Protein AF-0000000074533812 (afdb_homodimer)

Nearest PDB structures (foldseek):
  4mnd-assembly1_A-2  TM=5.755E-01  e=1.390E-02  Archaeoglobus fulgidus
  4q7c-assembly1_B  TM=4.899E-01  e=1.995E-01  Archaeoglobus fulgidus DSM 4304
  4q7c-assembly1_A  TM=4.808E-01  e=4.299E-01  Archaeoglobus fulgidus DSM 4304
  4mnd-assembly1_A-2  TM=5.755E-01  e=1.777E-02  Archaeoglobus fulgidus
  4q7c-assembly1_B  TM=4.898E-01  e=3.265E-01  Archaeoglobus fulgidus DSM 4304

pLDDT: mean 91.14, std 8.93, range [32.72, 97.69]

Sequence (442 aa):
MAATKVTPRNPEAYKIYFYIPNLIGYLRVFLSLLSFFIYESYPGTVIVIYTTSFVLDGLDGIAARHYNQCSRFGAVLDMVTDRFSTAALVTILSNFYPNYTPYFVLLNILDFVSHWFRMYVSLVIGTASHKDVDWDRSYLLALYYTNKTFMAILCVGNELFYVFLYAIHFYQLSQLWLIIALALLVPTWAGKQLMNFIQMYCSANELVEFEYEKDSHHKKNMAATKVTPRNPEAYKIYFYIPNLIGYLRVFLSLLSFFIYESYPGTVIVIYTTSFVLDGLDGIAARHYNQCSRFGAVLDMVTDRFSTAALVTILSNFYPNYTPYFVLLNILDFVSHWFRMYVSLVIGTASHKDVDWDRSYLLALYYTNKTFMAILCVGNELFYVFLYAIHFYQLSQLWLIIALALLVPTWAGKQLMNFIQMYCSANELVEFEYEKDSHHKKN

Structure (mmCIF, N/CA/C/O backbone):
data_AF-0000000074533812-model_v1
#
loop_
_entity.id
_entity.type
_entity.pdbx_description
1 polymer 'CDP-diacylglycerol--inositol 3-phosphatidyltransferase'
#
loop_
_atom_site.group_PDB
_atom_site.id
_atom_site.type_symbol
_atom_site.label_atom_id
_atom_site.label_alt_id
_atom_site.label_comp_id
_atom_site.label_asym_id
_atom_site.label_entity_id
_atom_site.label_seq_id
_atom_site.pdbx_PDB_ins_code
_atom_site.Cartn_x
_atom_site.Cartn_y
_atom_site.Cartn_z
_atom_site.occupancy
_atom_site.B_iso_or_equiv
_atom_site.auth_seq_id
_atom_site.auth_comp_id
_atom_site.auth_asym_id
_atom_site.auth_atom_id
_atom_site.pdbx_PDB_model_num
ATOM 1 N N . MET A 1 1 ? 17.531 18.375 19.375 1 32.72 1 MET A N 1
ATOM 2 C CA . MET A 1 1 ? 16.688 17.188 19.438 1 32.72 1 MET A CA 1
ATOM 3 C C . MET A 1 1 ? 15.211 17.562 19.5 1 32.72 1 MET A C 1
ATOM 5 O O . MET A 1 1 ? 14.758 18.156 20.469 1 32.72 1 MET A O 1
ATOM 9 N N . ALA A 1 2 ? 14.648 17.844 18.406 1 42.28 2 ALA A N 1
ATOM 10 C CA . ALA A 1 2 ? 13.305 18.422 18.469 1 42.28 2 ALA A CA 1
ATOM 11 C C . ALA A 1 2 ? 12.383 17.531 19.312 1 42.28 2 ALA A C 1
ATOM 13 O O . ALA A 1 2 ? 12.523 16.312 19.312 1 42.28 2 ALA A O 1
ATOM 14 N N . ALA A 1 3 ? 11.75 18 20.25 1 46.12 3 ALA A N 1
ATOM 15 C CA . ALA A 1 3 ? 10.883 17.391 21.266 1 46.12 3 ALA A CA 1
ATOM 16 C C . ALA A 1 3 ? 9.797 16.531 20.609 1 46.12 3 ALA A C 1
ATOM 18 O O . ALA A 1 3 ? 9.094 17 19.703 1 46.12 3 ALA A O 1
ATOM 19 N N . THR A 1 4 ? 10 15.141 20.641 1 56.94 4 THR A N 1
ATOM 20 C CA . THR A 1 4 ? 8.938 14.234 20.203 1 56.94 4 THR A CA 1
ATOM 21 C C . THR A 1 4 ? 7.59 14.68 20.766 1 56.94 4 THR A C 1
ATOM 23 O O . THR A 1 4 ? 7.445 14.875 21.969 1 56.94 4 THR A O 1
ATOM 26 N N . LYS A 1 5 ? 6.738 15.367 19.969 1 65.06 5 LYS A N 1
ATOM 27 C CA . LYS A 1 5 ? 5.406 15.766 20.406 1 65.06 5 LYS A CA 1
ATOM 28 C C . LYS A 1 5 ? 4.66 14.594 21.031 1 65.06 5 LYS A C 1
ATOM 30 O O . LYS A 1 5 ? 4.539 13.531 20.422 1 65.06 5 LYS A O 1
ATOM 35 N N . VAL A 1 6 ? 4.602 14.562 22.391 1 68.06 6 VAL A N 1
ATOM 36 C CA . VAL A 1 6 ? 3.928 13.5 23.125 1 68.06 6 VAL A CA 1
ATOM 37 C C . VAL A 1 6 ? 2.422 13.758 23.141 1 68.06 6 VAL A C 1
ATOM 39 O O . VAL A 1 6 ? 1.974 14.844 23.5 1 68.06 6 VAL A O 1
ATOM 42 N N . THR A 1 7 ? 1.649 12.805 22.531 1 72.31 7 THR A N 1
ATOM 43 C CA . THR A 1 7 ? 0.194 12.883 22.594 1 72.31 7 THR A CA 1
ATOM 44 C C . THR A 1 7 ? -0.323 12.344 23.922 1 72.31 7 THR A C 1
ATOM 46 O O . THR A 1 7 ? 0.001 11.219 24.312 1 72.31 7 THR A O 1
ATOM 49 N N . PRO A 1 8 ? -1.037 13.109 24.672 1 76.88 8 PRO A N 1
ATOM 50 C CA . PRO A 1 8 ? -1.587 12.617 25.938 1 76.88 8 PRO A CA 1
ATOM 51 C C . PRO A 1 8 ? -2.422 11.344 25.766 1 76.88 8 PRO A C 1
ATOM 53 O O . PRO A 1 8 ? -3.123 11.203 24.766 1 76.88 8 PRO A O 1
ATOM 56 N N . ARG A 1 9 ? -2.271 10.438 26.703 1 84.06 9 ARG A N 1
ATOM 57 C CA . ARG A 1 9 ? -3.053 9.203 26.688 1 84.06 9 ARG A CA 1
ATOM 58 C C . ARG A 1 9 ? -4.375 9.383 27.438 1 84.06 9 ARG A C 1
ATOM 60 O O . ARG A 1 9 ? -4.387 9.703 28.625 1 84.06 9 ARG A O 1
ATOM 67 N N . ASN A 1 10 ? -5.5 9.359 26.703 1 84.75 10 ASN A N 1
ATOM 68 C CA . ASN A 1 10 ? -6.852 9.453 27.25 1 84.75 10 ASN A CA 1
ATOM 69 C C . ASN A 1 10 ? -7.691 8.234 26.875 1 84.75 10 ASN A C 1
ATOM 71 O O . ASN A 1 10 ? -8.07 8.062 25.719 1 84.75 10 ASN A O 1
ATOM 75 N N . PRO A 1 11 ? -7.961 7.43 27.828 1 87.56 11 PRO A N 1
ATOM 76 C CA . PRO A 1 11 ? -8.703 6.195 27.547 1 87.56 11 PRO A CA 1
ATOM 77 C C . PRO A 1 11 ? -10.047 6.457 26.891 1 87.56 11 PRO A C 1
ATOM 79 O O . PRO A 1 11 ? -10.602 5.566 26.234 1 87.56 11 PRO A O 1
ATOM 82 N N . GLU A 1 12 ? -10.594 7.609 27 1 90.38 12 GLU A N 1
ATOM 83 C CA . GLU A 1 12 ? -11.867 7.934 26.359 1 90.38 12 GLU A CA 1
ATOM 84 C C . GLU A 1 12 ? -11.727 7.977 24.844 1 90.38 12 GLU A C 1
ATOM 86 O O . GLU A 1 12 ? -12.711 7.863 24.125 1 90.38 12 GLU A O 1
ATOM 91 N N . ALA A 1 13 ? -10.531 8.18 24.453 1 92.56 13 ALA A N 1
ATOM 92 C CA . ALA A 1 13 ? -10.258 8.266 23.016 1 92.56 13 ALA A CA 1
ATOM 93 C C . ALA A 1 13 ? -10.594 6.945 22.312 1 92.56 13 ALA A C 1
ATOM 95 O O . ALA A 1 13 ? -10.922 6.934 21.125 1 92.56 13 ALA A O 1
ATOM 96 N N . TYR A 1 14 ? -10.578 5.848 23.078 1 93.88 14 TYR A N 1
ATOM 97 C CA . TYR A 1 14 ? -10.703 4.523 22.469 1 93.88 14 TYR A CA 1
ATOM 98 C C . TYR A 1 14 ? -12.148 4.23 22.109 1 93.88 14 TYR A C 1
ATOM 100 O O . TYR A 1 14 ? -12.43 3.25 21.406 1 93.88 14 TYR A O 1
ATOM 108 N N . LYS A 1 15 ? -13.062 5.098 22.469 1 93.75 15 LYS A N 1
ATOM 109 C CA . LYS A 1 15 ? -14.445 4.961 22.031 1 93.75 15 LYS A CA 1
ATOM 110 C C . LYS A 1 15 ? -14.547 5.09 20.516 1 93.75 15 LYS A C 1
ATOM 112 O O . LYS A 1 15 ? -15.492 4.582 19.906 1 93.75 15 LYS A O 1
ATOM 117 N N . ILE A 1 16 ? -13.602 5.719 19.938 1 94.81 16 ILE A N 1
ATOM 118 C CA . ILE A 1 16 ? -13.57 5.934 18.5 1 94.81 16 ILE A CA 1
ATOM 119 C C . ILE A 1 16 ? -13.508 4.586 17.781 1 94.81 16 ILE A C 1
ATOM 121 O O . ILE A 1 16 ? -14.078 4.426 16.703 1 94.81 16 ILE A O 1
ATOM 125 N N . TYR A 1 17 ? -12.844 3.596 18.422 1 95.75 17 TYR A N 1
ATOM 126 C CA . TYR A 1 17 ? -12.742 2.266 17.828 1 95.75 17 TYR A CA 1
ATOM 127 C C . TYR A 1 17 ? -14.117 1.632 17.656 1 95.75 17 TYR A C 1
ATOM 129 O O . TYR A 1 17 ? -14.305 0.742 16.828 1 95.75 17 TYR A O 1
ATOM 137 N N . PHE A 1 18 ? -15.039 2.205 18.391 1 95.5 18 PHE A N 1
ATOM 138 C CA . PHE A 1 18 ? -16.344 1.551 18.422 1 95.5 18 PHE A CA 1
ATOM 139 C C . PHE A 1 18 ? -17.391 2.402 17.719 1 95.5 18 PHE A C 1
ATOM 141 O O . PHE A 1 18 ? -18.594 2.162 17.859 1 95.5 18 PHE A O 1
ATOM 148 N N . TYR A 1 19 ? -16.953 3.398 17 1 95.12 19 TYR A N 1
ATOM 149 C CA . TYR A 1 19 ? -17.875 4.148 16.141 1 95.12 19 TYR A CA 1
ATOM 150 C C . TYR A 1 19 ? -18.531 3.238 15.117 1 95.12 19 TYR A C 1
ATOM 152 O O . TYR A 1 19 ? -17.906 2.283 14.641 1 95.12 19 TYR A O 1
ATOM 160 N N . ILE A 1 20 ? -19.688 3.521 14.758 1 95 20 ILE A N 1
ATOM 161 C CA . ILE A 1 20 ? -20.5 2.695 13.867 1 95 20 ILE A CA 1
ATOM 162 C C . ILE A 1 20 ? -19.766 2.514 12.539 1 95 20 ILE A C 1
ATOM 164 O O . ILE A 1 20 ? -19.625 1.389 12.055 1 95 20 ILE A O 1
ATOM 168 N N . PRO A 1 21 ? -19.297 3.572 11.891 1 95.19 21 PRO A N 1
ATOM 169 C CA . PRO A 1 21 ? -18.562 3.383 10.633 1 95.19 21 PRO A CA 1
ATOM 170 C C . PRO A 1 21 ? -17.359 2.471 10.789 1 95.19 21 PRO A C 1
ATOM 172 O O . PRO A 1 21 ? -17.031 1.714 9.867 1 95.19 21 PRO A O 1
ATOM 175 N N . ASN A 1 22 ? -16.672 2.504 11.938 1 96.88 22 ASN A N 1
ATOM 176 C CA . ASN A 1 22 ? -15.508 1.649 12.164 1 96.88 22 ASN A CA 1
ATOM 177 C C . ASN A 1 22 ? -15.906 0.185 12.32 1 96.88 22 ASN A C 1
ATOM 179 O O . ASN A 1 22 ? -15.188 -0.709 11.867 1 96.88 22 ASN A O 1
ATOM 183 N N . LEU A 1 23 ? -17.031 -0.03 12.93 1 96.94 23 LEU A N 1
ATOM 184 C CA . LEU A 1 23 ? -17.547 -1.393 13.039 1 96.94 23 LEU A CA 1
ATOM 185 C C . LEU A 1 23 ? -17.859 -1.969 11.664 1 96.94 23 LEU A C 1
ATOM 187 O O . LEU A 1 23 ? -17.594 -3.145 11.406 1 96.94 23 LEU A O 1
ATOM 191 N N . ILE A 1 24 ? -18.406 -1.147 10.828 1 96.62 24 ILE A N 1
ATOM 192 C CA . ILE A 1 24 ? -18.656 -1.567 9.453 1 96.62 24 ILE A CA 1
ATOM 193 C C . ILE A 1 24 ? -17.328 -1.871 8.758 1 96.62 24 ILE A C 1
ATOM 195 O O . ILE A 1 24 ? -17.219 -2.855 8.031 1 96.62 24 ILE A O 1
ATOM 199 N N . GLY A 1 25 ? -16.328 -1.058 9.039 1 96.5 25 GLY A N 1
ATOM 200 C CA . GLY A 1 25 ? -15 -1.298 8.5 1 96.5 25 GLY A CA 1
ATOM 201 C C . GLY A 1 25 ? -14.406 -2.621 8.945 1 96.5 25 GLY A C 1
ATOM 202 O O . GLY A 1 25 ? -13.82 -3.346 8.141 1 96.5 25 GLY A O 1
ATOM 203 N N . TYR A 1 26 ? -14.625 -2.918 10.258 1 97.5 26 TYR A N 1
ATOM 204 C CA . TYR A 1 26 ? -14.133 -4.191 10.773 1 97.5 26 TYR A CA 1
ATOM 205 C C . TYR A 1 26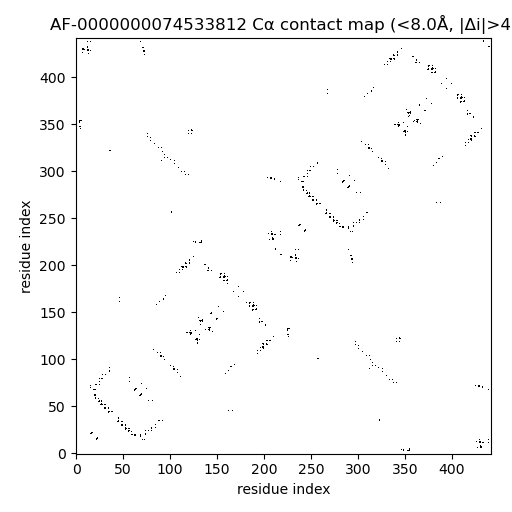 ? -14.828 -5.363 10.094 1 97.5 26 TYR A C 1
ATOM 207 O O . TYR A 1 26 ? -14.203 -6.383 9.797 1 97.5 26 TYR A O 1
ATOM 215 N N . LEU A 1 27 ? -16.016 -5.211 9.883 1 97.25 27 LEU A N 1
ATOM 216 C CA . LEU A 1 27 ? -16.766 -6.254 9.195 1 97.25 27 LEU A CA 1
ATOM 217 C C . LEU A 1 27 ? -16.25 -6.449 7.773 1 97.25 27 LEU A C 1
ATOM 219 O O . LEU A 1 27 ? -16.094 -7.582 7.309 1 97.25 27 LEU A O 1
ATOM 223 N N . ARG A 1 28 ? -15.977 -5.336 7.102 1 97.19 28 ARG A N 1
ATOM 224 C CA . ARG A 1 28 ? -15.414 -5.402 5.754 1 97.19 28 ARG A CA 1
ATOM 225 C C . ARG A 1 28 ? -14.086 -6.16 5.75 1 97.19 28 ARG A C 1
ATOM 227 O O . ARG A 1 28 ? -13.859 -7.012 4.891 1 97.19 28 ARG A O 1
ATOM 234 N N . VAL A 1 29 ? -13.273 -5.848 6.703 1 96.56 29 VAL A N 1
ATOM 235 C CA . VAL A 1 29 ? -11.977 -6.508 6.82 1 96.56 29 VAL A CA 1
ATOM 236 C C . VAL A 1 29 ? -12.18 -8.008 7.055 1 96.56 29 VAL A C 1
ATOM 238 O O . VAL A 1 29 ? -11.531 -8.836 6.41 1 96.56 29 VAL A O 1
ATOM 241 N N . PHE A 1 30 ? -13.117 -8.336 7.895 1 97.25 30 PHE A N 1
ATOM 242 C CA . PHE A 1 30 ? -13.406 -9.727 8.219 1 97.25 30 PHE A CA 1
ATOM 243 C C . PHE A 1 30 ? -13.891 -10.477 6.98 1 97.25 30 PHE A C 1
ATOM 245 O O . PHE A 1 30 ? -13.406 -11.578 6.684 1 97.25 30 PHE A O 1
ATOM 252 N N . LEU A 1 31 ? -14.797 -9.922 6.293 1 96.62 31 LEU A N 1
ATOM 253 C CA . LEU A 1 31 ? -15.344 -10.562 5.102 1 96.62 31 LEU A CA 1
ATOM 254 C C . LEU A 1 31 ? -14.273 -10.742 4.035 1 96.62 31 LEU A C 1
ATOM 256 O O . LEU A 1 31 ? -14.188 -11.797 3.4 1 96.62 31 LEU A O 1
ATOM 260 N N . SER A 1 32 ? -13.477 -9.742 3.854 1 95.12 32 SER A N 1
ATOM 261 C CA . SER A 1 32 ? -12.398 -9.82 2.869 1 95.12 32 SER A CA 1
ATOM 262 C C . SER A 1 32 ? -11.406 -10.922 3.229 1 95.12 32 SER A C 1
ATOM 264 O O . SER A 1 32 ? -11.047 -11.742 2.377 1 95.12 32 SER A O 1
ATOM 266 N N . LEU A 1 33 ? -11 -11.008 4.48 1 95.31 33 LEU A N 1
ATOM 267 C CA . LEU A 1 33 ? -10.055 -12.031 4.918 1 95.31 33 LEU A CA 1
ATOM 268 C C . LEU A 1 33 ? -10.641 -13.422 4.738 1 95.31 33 LEU A C 1
ATOM 270 O O . LEU A 1 33 ? -9.953 -14.336 4.273 1 95.31 33 LEU A O 1
ATOM 274 N N . LEU A 1 34 ? -11.859 -13.531 5.113 1 95.81 34 LEU A N 1
ATOM 275 C CA . LEU A 1 34 ? -12.539 -14.812 4.941 1 95.81 34 LEU A CA 1
ATOM 276 C C . LEU A 1 34 ? -12.531 -15.242 3.48 1 95.81 34 LEU A C 1
ATOM 278 O O . LEU A 1 34 ? -12.258 -16.406 3.172 1 95.81 34 LEU A O 1
ATOM 282 N N . SER A 1 35 ? -12.836 -14.336 2.645 1 95.19 35 SER A N 1
ATOM 283 C CA . SER A 1 35 ? -12.875 -14.648 1.219 1 95.19 35 SER A CA 1
ATOM 284 C C . SER A 1 35 ? -11.523 -15.156 0.727 1 95.19 35 SER A C 1
ATOM 286 O O . SER A 1 35 ? -11.461 -16.062 -0.115 1 95.19 35 SER A O 1
ATOM 288 N N . PHE A 1 36 ? -10.461 -14.695 1.247 1 93.12 36 PHE A N 1
ATOM 289 C CA . PHE A 1 36 ? -9.125 -15.055 0.783 1 93.12 36 PHE A CA 1
ATOM 290 C C . PHE A 1 36 ? -8.758 -16.469 1.245 1 93.12 36 PHE A C 1
ATOM 292 O O . PHE A 1 36 ? -7.926 -17.125 0.627 1 93.12 36 PHE A O 1
ATOM 299 N N . PHE A 1 37 ? -9.352 -16.922 2.332 1 94.94 37 PHE A N 1
ATOM 300 C CA . PHE A 1 37 ? -9 -18.234 2.859 1 94.94 37 PHE A CA 1
ATOM 301 C C . PHE A 1 37 ? -9.859 -19.328 2.223 1 94.94 37 PHE A C 1
ATOM 303 O O . PHE A 1 37 ? -9.492 -20.5 2.248 1 94.94 37 PHE A O 1
ATOM 310 N N . ILE A 1 38 ? -10.961 -18.953 1.592 1 95.62 38 ILE A N 1
ATOM 311 C CA . ILE A 1 38 ? -11.828 -19.969 1.017 1 95.62 38 ILE A CA 1
ATOM 312 C C . ILE A 1 38 ? -11.938 -19.766 -0.493 1 95.62 38 ILE A C 1
ATOM 314 O O . ILE A 1 38 ? -12.859 -20.281 -1.133 1 95.62 38 ILE A O 1
ATOM 318 N N . TYR A 1 39 ? -11.078 -18.984 -1.067 1 94.62 39 TYR A N 1
ATOM 319 C CA . TYR A 1 39 ? -11.195 -18.5 -2.439 1 94.62 39 TYR A CA 1
ATOM 320 C C . TYR A 1 39 ? -11.234 -19.672 -3.424 1 94.62 39 TYR A C 1
ATOM 322 O O . TYR A 1 39 ? -11.859 -19.578 -4.484 1 94.62 39 TYR A O 1
ATOM 330 N N . GLU A 1 40 ? -10.602 -20.797 -3.117 1 94.06 40 GLU A N 1
ATOM 331 C CA . GLU A 1 40 ? -10.539 -21.922 -4.055 1 94.06 40 GLU A CA 1
ATOM 332 C C . GLU A 1 40 ? -11.703 -22.875 -3.842 1 94.06 40 GLU A C 1
ATOM 334 O O . GLU A 1 40 ? -12.266 -23.406 -4.809 1 94.06 40 GLU A O 1
ATOM 339 N N . SER A 1 41 ? -12.172 -23.062 -2.643 1 95.06 41 SER A N 1
ATOM 340 C CA . SER A 1 41 ? -13.133 -24.109 -2.275 1 95.06 41 SER A CA 1
ATOM 341 C C . SER A 1 41 ? -14.562 -23.656 -2.551 1 95.06 41 SER A C 1
ATOM 343 O O . SER A 1 41 ? -15.406 -24.469 -2.947 1 95.06 41 SER A O 1
ATOM 345 N N . TYR A 1 42 ? -14.852 -22.406 -2.361 1 96.81 42 TYR A N 1
ATOM 346 C CA . TYR A 1 42 ? -16.219 -21.922 -2.467 1 96.81 42 TYR A CA 1
ATOM 347 C C . TYR A 1 42 ? -16.297 -20.656 -3.312 1 96.81 42 TYR A C 1
ATOM 349 O O . TYR A 1 42 ? -16.625 -19.578 -2.807 1 96.81 42 TYR A O 1
ATOM 357 N N . PRO A 1 43 ? -16.094 -20.828 -4.613 1 96.44 43 PRO A N 1
ATOM 358 C CA . PRO A 1 43 ? -16.016 -19.641 -5.477 1 96.44 43 PRO A CA 1
ATOM 359 C C . PRO A 1 43 ? -17.297 -18.797 -5.434 1 96.44 43 PRO A C 1
ATOM 361 O O . PRO A 1 43 ? -17.219 -17.562 -5.438 1 96.44 43 PRO A O 1
ATOM 364 N N . GLY A 1 44 ? -18.469 -19.406 -5.457 1 96.69 44 GLY A N 1
ATOM 365 C CA . GLY A 1 44 ? -19.719 -18.656 -5.375 1 96.69 44 GLY A CA 1
ATOM 366 C C . GLY A 1 44 ? -19.844 -17.828 -4.105 1 96.69 44 GLY A C 1
ATOM 367 O O . GLY A 1 44 ? -20.25 -16.672 -4.148 1 96.69 44 GLY A O 1
ATOM 368 N N . THR A 1 45 ? -19.531 -18.438 -3.035 1 97.25 45 THR A N 1
ATOM 369 C CA . THR A 1 45 ? -19.578 -17.766 -1.743 1 97.25 45 THR A CA 1
ATOM 370 C C . THR A 1 45 ? -18.594 -16.594 -1.712 1 97.25 45 THR A C 1
ATOM 372 O O . THR A 1 45 ? -18.906 -15.531 -1.172 1 97.25 45 THR A O 1
ATOM 375 N N . VAL A 1 46 ? -17.422 -16.797 -2.283 1 97.12 46 VAL A N 1
ATOM 376 C CA . VAL A 1 46 ? -16.391 -15.758 -2.314 1 97.12 46 VAL A CA 1
ATOM 377 C C . VAL A 1 46 ? -16.906 -14.539 -3.08 1 97.12 46 VAL A C 1
ATOM 379 O O . VAL A 1 46 ? -16.719 -13.406 -2.637 1 97.12 46 VAL A O 1
ATOM 382 N N . ILE A 1 47 ? -17.547 -14.766 -4.172 1 97.12 47 ILE A N 1
ATOM 383 C CA . ILE A 1 47 ? -18.078 -13.672 -4.984 1 97.12 47 ILE A CA 1
ATOM 384 C C . ILE A 1 47 ? -19.094 -12.875 -4.172 1 97.12 47 ILE A C 1
ATOM 386 O O . ILE A 1 47 ? -19.062 -11.648 -4.16 1 97.12 47 ILE A O 1
ATOM 390 N N . VAL A 1 48 ? -19.906 -13.516 -3.445 1 97.06 48 VAL A N 1
ATOM 391 C CA . VAL A 1 48 ? -20.953 -12.875 -2.66 1 97.06 48 VAL A CA 1
ATOM 392 C C . VAL A 1 48 ? -20.328 -12.094 -1.507 1 97.06 48 VAL A C 1
ATOM 394 O O . VAL A 1 48 ? -20.656 -10.922 -1.293 1 97.06 48 VAL A O 1
ATOM 397 N N . ILE A 1 49 ? -19.469 -12.734 -0.833 1 96.75 49 ILE A N 1
ATOM 398 C CA . ILE A 1 49 ? -18.859 -12.125 0.346 1 96.75 49 ILE A CA 1
ATOM 399 C C . ILE A 1 49 ? -18.016 -10.922 -0.071 1 96.75 49 ILE A C 1
ATOM 401 O O . ILE A 1 49 ? -18.062 -9.875 0.574 1 96.75 49 ILE A O 1
ATOM 405 N N . TYR A 1 50 ? -17.281 -11.109 -1.091 1 95.94 50 TYR A N 1
ATOM 406 C CA . TYR A 1 50 ? -16.438 -10.023 -1.568 1 95.94 50 TYR A CA 1
ATOM 407 C C . TYR A 1 50 ? -17.266 -8.844 -2.033 1 95.94 50 TYR A C 1
ATOM 409 O O . TYR A 1 50 ? -16.969 -7.688 -1.718 1 95.94 50 TYR A O 1
ATOM 417 N N . THR A 1 51 ? -18.312 -9.102 -2.758 1 93.81 51 THR A N 1
ATOM 418 C CA . THR A 1 51 ? -19.188 -8.039 -3.248 1 93.81 51 THR A CA 1
ATOM 419 C C . THR A 1 51 ? -19.906 -7.344 -2.09 1 93.81 51 THR A C 1
ATOM 421 O O . THR A 1 51 ? -20.078 -6.125 -2.105 1 93.81 51 THR A O 1
ATOM 424 N N . THR A 1 52 ? -20.281 -8.109 -1.156 1 95.56 52 THR A N 1
ATOM 425 C CA . THR A 1 52 ? -20.906 -7.531 0.033 1 95.56 52 THR A CA 1
ATOM 426 C C . THR A 1 52 ? -19.938 -6.598 0.748 1 95.56 52 THR A C 1
ATOM 428 O O . THR A 1 52 ? -20.312 -5.504 1.169 1 95.56 52 THR A O 1
ATOM 431 N N . SER A 1 53 ? -18.703 -7.031 0.886 1 94.81 53 SER A N 1
ATOM 432 C CA . SER A 1 53 ? -17.688 -6.188 1.501 1 94.81 53 SER A CA 1
ATOM 433 C C . SER A 1 53 ? -17.531 -4.867 0.751 1 94.81 53 SER A C 1
ATOM 435 O O . SER A 1 53 ? -17.328 -3.818 1.365 1 94.81 53 SER A O 1
ATOM 437 N N . PHE A 1 54 ? -17.641 -4.941 -0.496 1 90.12 54 PHE A N 1
ATOM 438 C CA . PHE A 1 54 ? -17.484 -3.76 -1.334 1 90.12 54 PHE A CA 1
ATOM 439 C C . PHE A 1 54 ? -18.656 -2.807 -1.145 1 90.12 54 PHE A C 1
ATOM 441 O O . PHE A 1 54 ? -18.484 -1.588 -1.115 1 90.12 54 PHE A O 1
ATOM 448 N N . VAL A 1 55 ? -19.844 -3.312 -1.055 1 89.81 55 VAL A N 1
ATOM 449 C CA . VAL A 1 55 ? -21.047 -2.508 -0.863 1 89.81 55 VAL A CA 1
ATOM 450 C C . VAL A 1 55 ? -21.016 -1.836 0.508 1 89.81 55 VAL A C 1
ATOM 452 O O . VAL A 1 55 ? -21.422 -0.68 0.652 1 89.81 55 VAL A O 1
ATOM 455 N N . LEU A 1 56 ? -20.484 -2.521 1.439 1 93.25 56 LEU A N 1
ATOM 456 C CA . LEU A 1 56 ? -20.375 -1.986 2.791 1 93.25 56 LEU A CA 1
ATOM 457 C C . LEU A 1 56 ? -19.469 -0.767 2.82 1 93.25 56 LEU A C 1
ATOM 459 O O . LEU A 1 56 ? -19.516 0.034 3.758 1 93.25 56 LEU A O 1
ATOM 463 N N . ASP A 1 57 ? -18.578 -0.646 1.868 1 91.56 57 ASP A N 1
ATOM 464 C CA . ASP A 1 57 ? -17.688 0.511 1.752 1 91.56 57 ASP A CA 1
ATOM 465 C C . ASP A 1 57 ? -18.484 1.806 1.638 1 91.56 57 ASP A C 1
ATOM 467 O O . ASP A 1 57 ? -18.172 2.803 2.285 1 91.56 57 ASP A O 1
ATOM 471 N N . GLY A 1 58 ? -19.547 1.809 0.806 1 87.75 58 GLY A N 1
ATOM 472 C CA . GLY A 1 58 ? -20.422 2.965 0.673 1 87.75 58 GLY A CA 1
ATOM 473 C C . GLY A 1 58 ? -21.234 3.246 1.923 1 87.75 58 GLY A C 1
ATOM 474 O O . GLY A 1 58 ? -21.438 4.406 2.285 1 87.75 58 GLY A O 1
ATOM 475 N N . LEU A 1 59 ? -21.484 2.252 2.666 1 90.88 59 LEU A N 1
ATOM 476 C CA . LEU A 1 59 ? -22.328 2.379 3.848 1 90.88 59 LEU A CA 1
ATOM 477 C C . LEU A 1 59 ? -21.547 2.99 5.012 1 90.88 59 LEU A C 1
ATOM 479 O O . LEU A 1 59 ? -22.109 3.727 5.82 1 90.88 59 LEU A O 1
ATOM 483 N N . ASP A 1 60 ? -20.312 2.664 5.109 1 91.81 60 ASP A N 1
ATOM 484 C CA . ASP A 1 60 ? -19.547 3.223 6.215 1 91.81 60 ASP A CA 1
ATOM 485 C C . ASP A 1 60 ? -19.359 4.73 6.059 1 91.81 60 ASP A C 1
ATOM 487 O O . ASP A 1 60 ? -19.359 5.469 7.043 1 91.81 60 ASP A O 1
ATOM 491 N N . GLY A 1 61 ? -19.234 5.199 4.82 1 88 61 GLY A N 1
ATOM 492 C CA . GLY A 1 61 ? -19.188 6.637 4.586 1 88 61 GLY A CA 1
ATOM 493 C C . GLY A 1 61 ? -20.5 7.336 4.926 1 88 61 GLY A C 1
ATOM 494 O O . GLY A 1 61 ? -20.484 8.398 5.551 1 88 61 GLY A O 1
ATOM 495 N N . ILE A 1 62 ? -21.578 6.703 4.504 1 90.56 62 ILE A N 1
ATOM 496 C CA . ILE A 1 62 ? -22.906 7.254 4.793 1 90.56 62 ILE A CA 1
ATOM 497 C C . ILE A 1 62 ? -23.125 7.281 6.305 1 90.56 62 ILE A C 1
ATOM 499 O O . ILE A 1 62 ? -23.609 8.273 6.848 1 90.56 62 ILE A O 1
ATOM 503 N N . ALA A 1 63 ? -22.719 6.281 6.961 1 91.62 63 ALA A N 1
ATOM 504 C CA . ALA A 1 63 ? -22.875 6.184 8.406 1 91.62 63 ALA A CA 1
ATOM 505 C C . ALA A 1 63 ? -22.016 7.23 9.125 1 91.62 63 ALA A C 1
ATOM 507 O O . ALA A 1 63 ? -22.469 7.84 10.102 1 91.62 63 ALA A O 1
ATOM 508 N N . ALA A 1 64 ? -20.828 7.449 8.664 1 90.5 64 ALA A N 1
ATOM 509 C CA . ALA A 1 64 ? -19.938 8.438 9.281 1 90.5 64 ALA A CA 1
ATOM 510 C C . ALA A 1 64 ? -20.562 9.828 9.242 1 90.5 64 ALA A C 1
ATOM 512 O O . ALA A 1 64 ? -20.531 10.555 10.242 1 90.5 64 ALA A O 1
ATOM 513 N N . ARG A 1 65 ? -21.188 10.109 8.141 1 89.25 65 ARG A N 1
ATOM 514 C CA . ARG A 1 65 ? -21.797 11.43 7.969 1 89.25 65 ARG A CA 1
ATOM 515 C C . ARG A 1 65 ? -23.125 11.516 8.727 1 89.25 65 ARG A C 1
ATOM 517 O O . ARG A 1 65 ? -23.422 12.531 9.352 1 89.25 65 ARG A O 1
ATOM 524 N N . HIS A 1 66 ? -23.859 10.484 8.703 1 92.31 66 HIS A N 1
ATOM 525 C CA . HIS A 1 66 ? -25.172 10.469 9.328 1 92.31 66 HIS A CA 1
ATOM 526 C C . HIS A 1 66 ? -25.062 10.578 10.852 1 92.31 66 HIS A C 1
ATOM 528 O O . HIS A 1 66 ? -25.828 11.305 11.477 1 92.31 66 HIS A O 1
ATOM 534 N N . TYR A 1 67 ? -24.078 9.922 11.461 1 92.5 67 TYR A N 1
ATOM 535 C CA . TYR A 1 67 ? -23.938 9.898 12.914 1 92.5 67 TYR A CA 1
ATOM 536 C C . TYR A 1 67 ? -22.906 10.914 13.383 1 92.5 67 TYR A C 1
ATOM 538 O O . TYR A 1 67 ? -22.578 10.961 14.57 1 92.5 67 TYR A O 1
ATOM 546 N N . ASN A 1 68 ? -22.344 11.656 12.469 1 91.06 68 ASN A N 1
ATOM 547 C CA . ASN A 1 68 ? -21.297 12.633 12.789 1 91.06 68 ASN A CA 1
ATOM 548 C C . ASN A 1 68 ? -20.125 11.977 13.5 1 91.06 68 ASN A C 1
ATOM 550 O O . ASN A 1 68 ? -19.672 12.453 14.547 1 91.06 68 ASN A O 1
ATOM 554 N N . GLN A 1 69 ? -19.797 10.859 13.008 1 92.56 69 GLN A N 1
ATOM 555 C CA . GLN A 1 69 ? -18.703 10.07 13.555 1 92.56 69 GLN A CA 1
ATOM 556 C C . GLN A 1 69 ? -17.547 9.977 12.562 1 92.56 69 GLN A C 1
ATOM 558 O O . GLN A 1 69 ? -17 8.891 12.336 1 92.56 69 GLN A O 1
ATOM 563 N N . CYS A 1 70 ? -17.266 11.086 11.945 1 89.56 70 CYS A N 1
ATOM 564 C CA . CYS A 1 70 ? -16.125 11.141 11.039 1 89.56 70 CYS A CA 1
ATOM 565 C C . CYS A 1 70 ? -14.812 11.219 11.82 1 89.56 70 CYS A C 1
ATOM 567 O O . CYS A 1 70 ? -14.625 12.125 12.625 1 89.56 70 CYS A O 1
ATOM 569 N N . SER A 1 71 ? -13.984 10.227 11.664 1 92.94 71 SER A N 1
ATOM 570 C CA . SER A 1 71 ? -12.695 10.18 12.352 1 92.94 71 SER A CA 1
ATOM 571 C C . SER A 1 71 ? -11.562 9.898 11.375 1 92.94 71 SER A C 1
ATOM 573 O O . SER A 1 71 ? -11.781 9.359 10.289 1 92.94 71 SER A O 1
ATOM 575 N N . ARG A 1 72 ? -10.391 10.297 11.734 1 93.19 72 ARG A N 1
ATOM 576 C CA . ARG A 1 72 ? -9.203 10.023 10.93 1 93.19 72 ARG A CA 1
ATOM 577 C C . ARG A 1 72 ? -8.898 8.531 10.914 1 93.19 72 ARG A C 1
ATOM 579 O O . ARG A 1 72 ? -8.484 7.988 9.883 1 93.19 72 ARG A O 1
ATOM 586 N N . PHE A 1 73 ? -9.094 7.879 12.062 1 95.56 73 PHE A N 1
ATOM 587 C CA . PHE A 1 73 ? -8.891 6.434 12.117 1 95.56 73 PHE A CA 1
ATOM 588 C C . PHE A 1 73 ? -9.789 5.727 11.109 1 95.56 73 PHE A C 1
ATOM 590 O O . PHE A 1 73 ? -9.328 4.855 10.367 1 95.56 73 PHE A O 1
ATOM 597 N N . GLY A 1 74 ? -11.016 6.105 11.164 1 95 74 GLY A N 1
ATOM 598 C CA . GLY A 1 74 ? -11.953 5.52 10.219 1 95 74 GLY A CA 1
ATOM 599 C C . GLY A 1 74 ? -11.578 5.777 8.773 1 95 74 GLY A C 1
ATOM 600 O O . GLY A 1 74 ? -11.742 4.902 7.922 1 95 74 GLY A O 1
ATOM 601 N N . ALA A 1 75 ? -11.086 6.941 8.523 1 92.88 75 ALA A N 1
ATOM 602 C CA . ALA A 1 75 ? -10.656 7.289 7.168 1 92.88 75 ALA A CA 1
ATOM 603 C C . ALA A 1 75 ? -9.5 6.402 6.715 1 92.88 75 ALA A C 1
ATOM 605 O O . ALA A 1 75 ? -9.508 5.895 5.59 1 92.88 75 ALA A O 1
ATOM 606 N N . VAL A 1 76 ? -8.547 6.199 7.559 1 94.75 76 VAL A N 1
ATOM 607 C CA . VAL A 1 76 ? -7.398 5.367 7.223 1 94.75 76 VAL A CA 1
ATOM 608 C C . VAL A 1 76 ? -7.84 3.914 7.059 1 94.75 76 VAL A C 1
ATOM 610 O O . VAL A 1 76 ? -7.43 3.234 6.113 1 94.75 76 VAL A O 1
ATOM 613 N N . LEU A 1 77 ? -8.656 3.477 8 1 95.62 77 LEU A N 1
ATOM 614 C CA . LEU A 1 77 ? -9.188 2.121 7.914 1 95.62 77 LEU A CA 1
ATOM 615 C C . LEU A 1 77 ? -9.875 1.889 6.574 1 95.62 77 LEU A C 1
ATOM 617 O O . LEU A 1 77 ? -9.672 0.851 5.938 1 95.62 77 LEU A O 1
ATOM 621 N N . ASP A 1 78 ? -10.641 2.881 6.195 1 94.38 78 ASP A N 1
ATOM 622 C CA . ASP A 1 78 ? -11.352 2.797 4.922 1 94.38 78 ASP A CA 1
ATOM 623 C C . ASP A 1 78 ? -10.367 2.744 3.754 1 94.38 78 ASP A C 1
ATOM 625 O O . ASP A 1 78 ? -10.492 1.896 2.867 1 94.38 78 ASP A O 1
ATOM 629 N N . MET A 1 79 ? -9.375 3.551 3.756 1 93.38 79 MET A N 1
ATOM 630 C CA . MET A 1 79 ? -8.398 3.625 2.678 1 93.38 79 MET A CA 1
ATOM 631 C C . MET A 1 79 ? -7.625 2.314 2.551 1 93.38 79 MET A C 1
ATOM 633 O O . MET A 1 79 ? -7.441 1.802 1.446 1 93.38 79 MET A O 1
ATOM 637 N N . VAL A 1 80 ? -7.188 1.784 3.633 1 94.69 80 VAL A N 1
ATOM 638 C CA . VAL A 1 80 ? -6.352 0.589 3.613 1 94.69 80 VAL A CA 1
ATOM 639 C C . VAL A 1 80 ? -7.195 -0.629 3.252 1 94.69 80 VAL A C 1
ATOM 641 O O . VAL A 1 80 ? -6.746 -1.515 2.523 1 94.69 80 VAL A O 1
ATOM 644 N N . THR A 1 81 ? -8.414 -0.693 3.771 1 95.62 81 THR A N 1
ATOM 645 C CA . THR A 1 81 ? -9.273 -1.83 3.484 1 95.62 81 THR A CA 1
ATOM 646 C C . THR A 1 81 ? -9.578 -1.92 1.99 1 95.62 81 THR A C 1
ATOM 648 O O . THR A 1 81 ? -9.531 -3.006 1.408 1 95.62 81 THR A O 1
ATOM 651 N N . ASP A 1 82 ? -9.844 -0.786 1.408 1 93.69 82 ASP A N 1
ATOM 652 C CA . ASP A 1 82 ? -10.109 -0.756 -0.027 1 93.69 82 ASP A CA 1
ATOM 653 C C . ASP A 1 82 ? -8.914 -1.286 -0.817 1 93.69 82 ASP A C 1
ATOM 655 O O . ASP A 1 82 ? -9.078 -2.115 -1.716 1 93.69 82 ASP A O 1
ATOM 659 N N . ARG A 1 83 ? -7.789 -0.872 -0.454 1 93.94 83 ARG A N 1
ATOM 660 C CA . ARG A 1 83 ? -6.578 -1.211 -1.189 1 93.94 83 ARG A CA 1
ATOM 661 C C . ARG A 1 83 ? -6.191 -2.672 -0.97 1 93.94 83 ARG A C 1
ATOM 663 O O . ARG A 1 83 ? -5.828 -3.371 -1.916 1 93.94 83 ARG A O 1
ATOM 670 N N . PHE A 1 84 ? -6.227 -3.162 0.185 1 94.25 84 PHE A N 1
ATOM 671 C CA . PHE A 1 84 ? -5.723 -4.512 0.413 1 94.25 84 PHE A CA 1
ATOM 672 C C . PHE A 1 84 ? -6.715 -5.551 -0.093 1 94.25 84 PHE A C 1
ATOM 674 O O . PHE A 1 84 ? -6.32 -6.641 -0.515 1 94.25 84 PHE A O 1
ATOM 681 N N . SER A 1 85 ? -8.039 -5.223 0.001 1 95.5 85 SER A N 1
ATOM 682 C CA . SER A 1 85 ? -9.016 -6.156 -0.561 1 95.5 85 SER A CA 1
ATOM 683 C C . SER A 1 85 ? -8.773 -6.375 -2.051 1 95.5 85 SER A C 1
ATOM 685 O O . SER A 1 85 ? -8.688 -7.516 -2.51 1 95.5 85 SER A O 1
ATOM 687 N N . THR A 1 86 ? -8.625 -5.301 -2.736 1 96.06 86 THR A N 1
ATOM 688 C CA . THR A 1 86 ? -8.375 -5.387 -4.172 1 96.06 86 THR A CA 1
ATOM 689 C C . THR A 1 86 ? -7.031 -6.062 -4.445 1 96.06 86 THR A C 1
ATOM 691 O O . THR A 1 86 ? -6.934 -6.926 -5.316 1 96.06 86 THR A O 1
ATOM 694 N N . ALA A 1 87 ? -6.047 -5.707 -3.699 1 96.38 87 ALA A N 1
ATOM 695 C CA . ALA A 1 87 ? -4.719 -6.281 -3.896 1 96.38 87 ALA A CA 1
ATOM 696 C C . ALA A 1 87 ? -4.738 -7.793 -3.682 1 96.38 87 ALA A C 1
ATOM 698 O O . ALA A 1 87 ? -4.078 -8.539 -4.406 1 96.38 87 ALA A O 1
ATOM 699 N N . ALA A 1 88 ? -5.434 -8.219 -2.689 1 95.69 88 ALA A N 1
ATOM 700 C CA . ALA A 1 88 ? -5.535 -9.648 -2.408 1 95.69 88 ALA A CA 1
ATOM 701 C C . ALA A 1 88 ? -6.215 -10.383 -3.561 1 95.69 88 ALA A C 1
ATOM 703 O O . ALA A 1 88 ? -5.75 -11.445 -3.984 1 95.69 88 ALA A O 1
ATOM 704 N N . LEU A 1 89 ? -7.312 -9.828 -3.994 1 96.44 89 LEU A N 1
ATOM 705 C CA . LEU A 1 89 ? -8 -10.453 -5.117 1 96.44 89 LEU A CA 1
ATOM 706 C C . LEU A 1 89 ? -7.094 -10.531 -6.34 1 96.44 89 LEU A C 1
ATOM 708 O O . LEU A 1 89 ? -7.027 -11.562 -7.012 1 96.44 89 LEU A O 1
ATOM 712 N N . VAL A 1 90 ? -6.398 -9.477 -6.598 1 97.19 90 VAL A N 1
ATOM 713 C CA . VAL A 1 90 ? -5.496 -9.422 -7.742 1 97.19 90 VAL A CA 1
ATOM 714 C C . VAL A 1 90 ? -4.371 -10.438 -7.562 1 97.19 90 VAL A C 1
ATOM 716 O O . VAL A 1 90 ? -3.951 -11.086 -8.523 1 97.19 90 VAL A O 1
ATOM 719 N N . THR A 1 91 ? -3.879 -10.602 -6.41 1 96.38 91 THR A N 1
ATOM 720 C CA . THR A 1 91 ? -2.855 -11.602 -6.129 1 96.38 91 THR A CA 1
ATOM 721 C C . THR A 1 91 ? -3.391 -13.008 -6.375 1 96.38 91 THR A C 1
ATOM 723 O O . THR A 1 91 ? -2.693 -13.852 -6.941 1 96.38 91 THR A O 1
ATOM 726 N N . ILE A 1 92 ? -4.562 -13.25 -5.926 1 96.06 92 ILE A N 1
ATOM 727 C CA . ILE A 1 92 ? -5.195 -14.547 -6.16 1 96.06 92 ILE A CA 1
ATOM 728 C C . ILE A 1 92 ? -5.324 -14.797 -7.66 1 96.06 92 ILE A C 1
ATOM 730 O O . ILE A 1 92 ? -5.062 -15.898 -8.133 1 96.06 92 ILE A O 1
ATOM 734 N N . LEU A 1 93 ? -5.727 -13.773 -8.383 1 96.69 93 LEU A N 1
ATOM 735 C CA . LEU A 1 93 ? -5.848 -13.891 -9.828 1 96.69 93 LEU A CA 1
ATOM 736 C C . LEU A 1 93 ? -4.5 -14.227 -10.461 1 96.69 93 LEU A C 1
ATOM 738 O O . LEU A 1 93 ? -4.441 -14.961 -11.445 1 96.69 93 LEU A O 1
ATOM 742 N N . SER A 1 94 ? -3.457 -13.688 -9.906 1 95.94 94 SER A N 1
ATOM 743 C CA . SER A 1 94 ? -2.123 -13.992 -10.414 1 95.94 94 SER A CA 1
ATOM 744 C C . SER A 1 94 ? -1.809 -15.477 -10.273 1 95.94 94 SER A C 1
ATOM 746 O O . SER A 1 94 ? -1.068 -16.031 -11.086 1 95.94 94 SER A O 1
ATOM 748 N N . ASN A 1 95 ? -2.354 -16.125 -9.32 1 94.44 95 ASN A N 1
ATOM 749 C CA . ASN A 1 95 ? -2.186 -17.562 -9.148 1 94.44 95 ASN A CA 1
ATOM 750 C C . ASN A 1 95 ? -2.973 -18.344 -10.195 1 94.44 95 ASN A C 1
ATOM 752 O O . ASN A 1 95 ? -2.521 -19.391 -10.664 1 94.44 95 ASN A O 1
ATOM 756 N N . PHE A 1 96 ? -4.141 -17.844 -10.5 1 94.94 96 PHE A N 1
ATOM 757 C CA . PHE A 1 96 ? -5 -18.516 -11.469 1 94.94 96 PHE A CA 1
ATOM 758 C C . PHE A 1 96 ? -4.469 -18.328 -12.883 1 94.94 96 PHE A C 1
ATOM 760 O O . PHE A 1 96 ? -4.641 -19.203 -13.734 1 94.94 96 PHE A O 1
ATOM 767 N N . TYR A 1 97 ? -3.883 -17.125 -13.117 1 94.94 97 TYR A N 1
ATOM 768 C CA . TYR A 1 97 ? -3.344 -16.781 -14.43 1 94.94 97 TYR A CA 1
ATOM 769 C C . TYR A 1 97 ? -1.866 -16.406 -14.328 1 94.94 97 TYR A C 1
ATOM 771 O O . TYR A 1 97 ? -1.489 -15.258 -14.547 1 94.94 97 TYR A O 1
ATOM 779 N N . PRO A 1 98 ? -1.025 -17.391 -14.195 1 91.94 98 PRO A N 1
ATOM 780 C CA . PRO A 1 98 ? 0.38 -17.141 -13.867 1 91.94 98 PRO A CA 1
ATOM 781 C C . PRO A 1 98 ? 1.134 -16.422 -14.984 1 91.94 98 PRO A C 1
ATOM 783 O O . PRO A 1 98 ? 2.086 -15.688 -14.727 1 91.94 98 PRO A O 1
ATOM 786 N N . ASN A 1 99 ? 0.721 -16.562 -16.25 1 93.06 99 ASN A N 1
ATOM 787 C CA . ASN A 1 99 ? 1.382 -15.914 -17.375 1 93.06 99 ASN A CA 1
ATOM 788 C C . ASN A 1 99 ? 1.24 -14.398 -17.297 1 93.06 99 ASN A C 1
ATOM 790 O O . ASN A 1 99 ? 1.998 -13.664 -17.938 1 93.06 99 ASN A O 1
ATOM 794 N N . TYR A 1 100 ? 0.28 -13.938 -16.484 1 95.06 100 TYR A N 1
ATOM 795 C CA . TYR A 1 100 ? 0.012 -12.5 -16.406 1 95.06 100 TYR A CA 1
ATOM 796 C C . TYR A 1 100 ? 0.429 -11.938 -15.047 1 95.06 100 TYR A C 1
ATOM 798 O O . TYR A 1 100 ? 0.053 -10.82 -14.695 1 95.06 100 TYR A O 1
ATOM 806 N N . THR A 1 101 ? 1.224 -12.68 -14.344 1 94.56 101 THR A N 1
ATOM 807 C CA . THR A 1 101 ? 1.608 -12.312 -12.984 1 94.56 101 THR A CA 1
ATOM 808 C C . THR A 1 101 ? 2.283 -10.945 -12.961 1 94.56 101 THR A C 1
ATOM 810 O O . THR A 1 101 ? 1.91 -10.078 -12.172 1 94.56 101 THR A O 1
ATOM 813 N N . PRO A 1 102 ? 3.279 -10.664 -13.852 1 94.81 102 PRO A N 1
ATOM 814 C CA . PRO A 1 102 ? 3.922 -9.344 -13.781 1 94.81 102 PRO A CA 1
ATOM 815 C C . PRO A 1 102 ? 2.939 -8.195 -13.992 1 94.81 102 PRO A C 1
ATOM 817 O O . PRO A 1 102 ? 3.09 -7.129 -13.391 1 94.81 102 PRO A O 1
ATOM 820 N N . TYR A 1 103 ? 1.959 -8.43 -14.773 1 96.25 103 TYR A N 1
ATOM 821 C CA . TYR A 1 103 ? 0.977 -7.387 -15.047 1 96.25 103 TYR A CA 1
ATOM 822 C C . TYR A 1 103 ? 0.07 -7.16 -13.844 1 96.25 103 TYR A C 1
ATOM 824 O O . TYR A 1 103 ? -0.282 -6.02 -13.531 1 96.25 103 TYR A O 1
ATOM 832 N N . PHE A 1 104 ? -0.323 -8.227 -13.172 1 97 104 PHE A N 1
ATOM 833 C CA . PHE A 1 104 ? -1.115 -8.102 -11.953 1 97 104 PHE A CA 1
ATOM 834 C C . PHE A 1 104 ? -0.333 -7.371 -10.867 1 97 104 PHE A C 1
ATOM 836 O O . PHE A 1 104 ? -0.89 -6.539 -10.148 1 97 104 PHE A O 1
ATOM 843 N N . VAL A 1 105 ? 0.932 -7.684 -10.828 1 96.06 105 VAL A N 1
ATOM 844 C CA . VAL A 1 105 ? 1.801 -7.012 -9.867 1 96.06 105 VAL A CA 1
ATOM 845 C C . VAL A 1 105 ? 1.856 -5.516 -10.18 1 96.06 105 VAL A C 1
ATOM 847 O O . VAL A 1 105 ? 1.742 -4.684 -9.281 1 96.06 105 VAL A O 1
ATOM 850 N N . LEU A 1 106 ? 1.941 -5.172 -11.414 1 96.69 106 LEU A N 1
ATOM 851 C CA . LEU A 1 106 ? 2.014 -3.775 -11.828 1 96.69 106 LEU A CA 1
ATOM 852 C C . LEU A 1 106 ? 0.719 -3.041 -11.5 1 96.69 106 LEU A C 1
ATOM 854 O O . LEU A 1 106 ? 0.744 -1.866 -11.125 1 96.69 106 LEU A O 1
ATOM 858 N N . LEU A 1 107 ? -0.345 -3.729 -11.672 1 97.19 107 LEU A N 1
ATOM 859 C CA . LEU A 1 107 ? -1.635 -3.127 -11.352 1 97.19 107 LEU A CA 1
ATOM 860 C C . LEU A 1 107 ? -1.729 -2.811 -9.859 1 97.19 107 LEU A C 1
ATOM 862 O O . LEU A 1 107 ? -2.199 -1.737 -9.477 1 97.19 107 LEU A O 1
ATOM 866 N N . ASN A 1 108 ? -1.306 -3.73 -9.047 1 96.62 108 ASN A N 1
ATOM 867 C CA . ASN A 1 108 ? -1.286 -3.5 -7.605 1 96.62 108 ASN A CA 1
ATOM 868 C C . ASN A 1 108 ? -0.367 -2.34 -7.234 1 96.62 108 ASN A C 1
ATOM 870 O O . ASN A 1 108 ? -0.728 -1.496 -6.414 1 96.62 108 ASN A O 1
ATOM 874 N N . ILE A 1 109 ? 0.777 -2.312 -7.84 1 95.88 109 ILE A N 1
ATOM 875 C CA . ILE A 1 109 ? 1.744 -1.254 -7.57 1 95.88 109 ILE A CA 1
ATOM 876 C C . ILE A 1 109 ? 1.145 0.099 -7.945 1 95.88 109 ILE A C 1
ATOM 878 O O . ILE A 1 109 ? 1.219 1.055 -7.168 1 95.88 109 ILE A O 1
ATOM 882 N N . LEU A 1 110 ? 0.563 0.152 -9.07 1 96.69 110 LEU A N 1
ATOM 883 C CA . LEU A 1 110 ? -0.014 1.404 -9.547 1 96.69 110 LEU A CA 1
ATOM 884 C C . LEU A 1 110 ? -1.096 1.901 -8.594 1 96.69 110 LEU A C 1
ATOM 886 O O . LEU A 1 110 ? -1.125 3.082 -8.242 1 96.69 110 LEU A O 1
ATOM 890 N N . ASP A 1 111 ? -1.959 1.056 -8.195 1 96.88 111 ASP A N 1
ATOM 891 C CA . ASP A 1 111 ? -3.041 1.419 -7.285 1 96.88 111 ASP A CA 1
ATOM 892 C C . ASP A 1 111 ? -2.49 1.919 -5.949 1 96.88 111 ASP A C 1
ATOM 894 O O . ASP A 1 111 ? -2.889 2.98 -5.469 1 96.88 111 ASP A O 1
ATOM 898 N N . PHE A 1 112 ? -1.568 1.225 -5.438 1 95.75 112 PHE A N 1
ATOM 899 C CA . PHE A 1 112 ? -1.007 1.56 -4.133 1 95.75 112 PHE A CA 1
ATOM 900 C C . PHE A 1 112 ? -0.214 2.859 -4.203 1 95.75 112 PHE A C 1
ATOM 902 O O . PHE A 1 112 ? -0.409 3.758 -3.383 1 95.75 112 PHE A O 1
ATOM 909 N N . VAL A 1 113 ? 0.643 2.943 -5.164 1 95.44 113 VAL A N 1
ATOM 910 C CA . VAL A 1 113 ? 1.542 4.086 -5.266 1 95.44 113 VAL A CA 1
ATOM 911 C C . VAL A 1 113 ? 0.737 5.355 -5.539 1 95.44 113 VAL A C 1
ATOM 913 O O . VAL A 1 113 ? 1.003 6.406 -4.949 1 95.44 113 VAL A O 1
ATOM 916 N N . SER A 1 114 ? -0.203 5.242 -6.391 1 96.25 114 SER A N 1
ATOM 917 C CA . SER A 1 114 ? -1.032 6.398 -6.715 1 96.25 114 SER A CA 1
ATOM 918 C C . SER A 1 114 ? -1.743 6.934 -5.477 1 96.25 114 SER A C 1
ATOM 920 O O . SER A 1 114 ? -1.731 8.141 -5.219 1 96.25 114 SER A O 1
ATOM 922 N N . HIS A 1 115 ? -2.266 6.074 -4.695 1 95.75 115 HIS A N 1
ATOM 923 C CA . HIS A 1 115 ? -3.008 6.488 -3.512 1 95.75 115 HIS A CA 1
ATOM 924 C C . HIS A 1 115 ? -2.062 6.93 -2.398 1 95.75 115 HIS A C 1
ATOM 926 O O . HIS A 1 115 ? -2.396 7.82 -1.611 1 95.75 115 HIS A O 1
ATOM 932 N N . TRP A 1 116 ? -0.937 6.277 -2.377 1 94.88 116 TRP A N 1
ATOM 933 C CA . TRP A 1 116 ? 0.078 6.676 -1.408 1 94.88 116 TRP A CA 1
ATOM 934 C C . TRP A 1 116 ? 0.513 8.117 -1.641 1 94.88 116 TRP A C 1
ATOM 936 O O . TRP A 1 116 ? 0.494 8.938 -0.717 1 94.88 116 TRP A O 1
ATOM 946 N N . PHE A 1 117 ? 0.778 8.477 -2.85 1 94.94 117 PHE A N 1
ATOM 947 C CA . PHE A 1 117 ? 1.194 9.828 -3.205 1 94.94 117 PHE A CA 1
ATOM 948 C C . PHE A 1 117 ? 0.087 10.828 -2.908 1 94.94 117 PHE A C 1
ATOM 950 O O . PHE A 1 117 ? 0.343 11.891 -2.336 1 94.94 117 PHE A O 1
ATOM 957 N N . ARG A 1 118 ? -1.074 10.484 -3.266 1 94.12 118 ARG A N 1
ATOM 958 C CA . ARG A 1 118 ? -2.201 11.391 -3.082 1 94.12 118 ARG A CA 1
ATOM 959 C C . ARG A 1 118 ? -2.449 11.664 -1.603 1 94.12 118 ARG A C 1
ATOM 961 O O . ARG A 1 118 ? -2.643 12.812 -1.201 1 94.12 118 ARG A O 1
ATOM 968 N N . MET A 1 119 ? -2.426 10.641 -0.872 1 93.44 119 MET A N 1
ATOM 969 C CA . MET A 1 119 ? -2.625 10.789 0.567 1 93.44 119 MET A CA 1
ATOM 970 C C . MET A 1 119 ? -1.492 11.594 1.193 1 93.44 119 MET A C 1
ATOM 972 O O . MET A 1 119 ? -1.737 12.5 1.985 1 93.44 119 MET A O 1
ATOM 976 N N . TYR A 1 120 ? -0.293 11.297 0.808 1 93.88 120 TYR A N 1
ATOM 977 C CA . TYR A 1 120 ? 0.875 11.977 1.35 1 93.88 120 TYR A CA 1
ATOM 978 C C . TYR A 1 120 ? 0.812 13.477 1.066 1 93.88 120 TYR A C 1
ATOM 980 O O . TYR A 1 120 ? 0.97 14.297 1.976 1 93.88 120 TYR A O 1
ATOM 988 N N . VAL A 1 121 ? 0.503 13.82 -0.105 1 92.56 121 VAL A N 1
ATOM 989 C CA . VAL A 1 121 ? 0.492 15.227 -0.515 1 92.56 121 VAL A CA 1
ATOM 990 C C . VAL A 1 121 ? -0.67 15.953 0.16 1 92.56 121 VAL A C 1
ATOM 992 O O . VAL A 1 121 ? -0.526 17.094 0.594 1 92.56 121 VAL A O 1
ATOM 995 N N . SER A 1 122 ? -1.785 15.305 0.285 1 91.38 122 SER A N 1
ATOM 996 C CA . SER A 1 122 ? -2.939 15.922 0.933 1 91.38 122 SER A CA 1
ATOM 997 C C . SER A 1 122 ? -2.641 16.25 2.391 1 91.38 122 SER A C 1
ATOM 999 O O . SER A 1 122 ? -3.051 17.312 2.885 1 91.38 122 SER A O 1
ATOM 1001 N N . LEU A 1 123 ? -1.903 15.453 3.027 1 90.62 123 LEU A N 1
ATOM 1002 C CA . LEU A 1 123 ? -1.582 15.664 4.434 1 90.62 123 LEU A CA 1
ATOM 1003 C C . LEU A 1 123 ? -0.505 16.734 4.594 1 90.62 123 LEU A C 1
ATOM 1005 O O . LEU A 1 123 ? -0.577 17.562 5.504 1 90.62 123 LEU A O 1
ATOM 1009 N N . VAL A 1 124 ? 0.429 16.719 3.713 1 90.56 124 VAL A N 1
ATOM 1010 C CA . VAL A 1 124 ? 1.544 17.656 3.799 1 90.56 124 VAL A CA 1
ATOM 1011 C C . VAL A 1 124 ? 1.054 19.078 3.5 1 90.56 124 VAL A C 1
ATOM 1013 O O . VAL A 1 124 ? 1.455 20.031 4.168 1 90.56 124 VAL A O 1
ATOM 1016 N N . ILE A 1 125 ? 0.249 19.141 2.496 1 87.06 125 ILE A N 1
ATOM 1017 C CA . ILE A 1 125 ? -0.267 20.438 2.107 1 87.06 125 ILE A CA 1
ATOM 1018 C C . ILE A 1 125 ? -1.349 20.875 3.092 1 87.06 125 ILE A C 1
ATOM 1020 O O . ILE A 1 125 ? -1.518 22.078 3.344 1 87.06 125 ILE A O 1
ATOM 1024 N N . GLY A 1 126 ? -2.041 19.938 3.654 1 83.69 126 GLY A N 1
ATOM 1025 C CA . GLY A 1 126 ? -3.064 20.25 4.641 1 83.69 126 GLY A CA 1
ATOM 1026 C C . GLY A 1 126 ? -4.434 20.484 4.027 1 83.69 126 GLY A C 1
ATOM 1027 O O . GLY A 1 126 ? -5.16 21.391 4.449 1 83.69 126 GLY A O 1
ATOM 1028 N N . THR A 1 127 ? -4.699 19.781 3.055 1 76.94 127 THR A N 1
ATOM 1029 C CA . THR A 1 127 ? -6.051 19.844 2.504 1 76.94 127 THR A CA 1
ATOM 1030 C C . THR A 1 127 ? -7.027 19.078 3.391 1 76.94 127 THR A C 1
ATOM 1032 O O . THR A 1 127 ? -6.617 18.312 4.262 1 76.94 127 THR A O 1
ATOM 1035 N N . ALA A 1 128 ? -8.289 19.328 3.238 1 69 128 ALA A N 1
ATOM 1036 C CA . ALA A 1 128 ? -9.297 18.703 4.09 1 69 128 ALA A CA 1
ATOM 1037 C C . ALA A 1 128 ? -9.305 17.188 3.93 1 69 128 ALA A C 1
ATOM 1039 O O . ALA A 1 128 ? -9.484 16.453 4.906 1 69 128 ALA A O 1
ATOM 1040 N N . SER A 1 129 ? -9.227 16.812 2.664 1 73.62 129 SER A N 1
ATOM 1041 C CA . SER A 1 129 ? -9.172 15.383 2.395 1 73.62 129 SER A CA 1
ATOM 1042 C C . SER A 1 129 ? -8.336 15.086 1.152 1 73.62 129 SER A C 1
ATOM 1044 O O . SER A 1 129 ? -8.055 15.984 0.359 1 73.62 129 SER A O 1
ATOM 1046 N N . HIS A 1 130 ? -7.984 13.883 0.962 1 78.94 130 HIS A N 1
ATOM 1047 C CA . HIS A 1 130 ? -7.234 13.453 -0.211 1 78.94 130 HIS A CA 1
ATOM 1048 C C . HIS A 1 130 ? -8.062 13.609 -1.482 1 78.94 130 HIS A C 1
ATOM 1050 O O . HIS A 1 130 ? -7.527 13.523 -2.59 1 78.94 130 HIS A O 1
ATOM 1056 N N . LYS A 1 131 ? -9.359 13.875 -1.375 1 73.5 131 LYS A N 1
ATOM 1057 C CA . LYS A 1 131 ? -10.266 14.047 -2.51 1 73.5 131 LYS A CA 1
ATOM 1058 C C . LYS A 1 131 ? -10.328 15.508 -2.951 1 73.5 131 LYS A C 1
ATOM 1060 O O . LYS A 1 131 ? -10.906 15.82 -3.994 1 73.5 131 LYS A O 1
ATOM 1065 N N . ASP A 1 132 ? -9.633 16.391 -2.195 1 77.81 132 ASP A N 1
ATOM 1066 C CA . ASP A 1 132 ? -9.594 17.812 -2.523 1 77.81 132 ASP A CA 1
ATOM 1067 C C . ASP A 1 132 ? -8.438 18.125 -3.471 1 77.81 132 ASP A C 1
ATOM 1069 O O . ASP A 1 132 ? -7.281 18.203 -3.045 1 77.81 132 ASP A O 1
ATOM 1073 N N . VAL A 1 133 ? -8.82 18.234 -4.738 1 78.62 133 VAL A N 1
ATOM 1074 C CA . VAL A 1 133 ? -7.797 18.438 -5.758 1 78.62 133 VAL A CA 1
ATOM 1075 C C . VAL A 1 133 ? -8.055 19.75 -6.48 1 78.62 133 VAL A C 1
ATOM 1077 O O . VAL A 1 133 ? -9.203 20.172 -6.656 1 78.62 133 VAL A O 1
ATOM 1080 N N . ASP A 1 134 ? -7.012 20.359 -6.887 1 76.94 134 ASP A N 1
ATOM 1081 C CA . ASP A 1 134 ? -7.051 21.609 -7.637 1 76.94 134 ASP A CA 1
ATOM 1082 C C . ASP A 1 134 ? -7.441 21.359 -9.094 1 76.94 134 ASP A C 1
ATOM 1084 O O . ASP A 1 134 ? -6.766 20.625 -9.805 1 76.94 134 ASP A O 1
ATOM 1088 N N . TRP A 1 135 ? -8.422 22.062 -9.516 1 79 135 TRP A N 1
ATOM 1089 C CA . TRP A 1 135 ? -8.938 21.906 -10.875 1 79 135 TRP A CA 1
ATOM 1090 C C . TRP A 1 135 ? -7.918 22.391 -11.898 1 79 135 TRP A C 1
ATOM 1092 O O . TRP A 1 135 ? -7.91 21.922 -13.039 1 79 135 TRP A O 1
ATOM 1102 N N . ASP A 1 136 ? -7.094 23.266 -11.531 1 78.88 136 ASP A N 1
ATOM 1103 C CA . ASP A 1 136 ? -6.113 23.844 -12.453 1 78.88 136 ASP A CA 1
ATOM 1104 C C . ASP A 1 136 ? -4.969 22.859 -12.711 1 78.88 136 ASP A C 1
ATOM 1106 O O . ASP A 1 136 ? -4.281 22.953 -13.727 1 78.88 136 ASP A O 1
ATOM 1110 N N . ARG A 1 137 ? -4.77 22.094 -11.82 1 78.06 137 ARG A N 1
ATOM 1111 C CA . ARG A 1 137 ? -3.682 21.141 -11.984 1 78.06 137 ARG A CA 1
ATOM 1112 C C . ARG A 1 137 ? -4.094 19.984 -12.898 1 78.06 137 ARG A C 1
ATOM 1114 O O . ARG A 1 137 ? -3.326 19.578 -13.773 1 78.06 137 ARG A O 1
ATOM 1121 N N . SER A 1 138 ? -5.25 19.5 -12.625 1 82.75 138 SER A N 1
ATOM 1122 C CA . SER A 1 138 ? -5.789 18.438 -13.469 1 82.75 138 SER A CA 1
ATOM 1123 C C . SER A 1 138 ? -7.312 18.438 -13.461 1 82.75 138 SER A C 1
ATOM 1125 O O . SER A 1 138 ? -7.934 18.078 -12.461 1 82.75 138 SER A O 1
ATOM 1127 N N . TYR A 1 139 ? -7.742 18.609 -14.617 1 83.62 139 TYR A N 1
ATOM 1128 C CA . TYR A 1 139 ? -9.195 18.656 -14.758 1 83.62 139 TYR A CA 1
ATOM 1129 C C . TYR A 1 139 ? -9.805 17.266 -14.555 1 83.62 139 TYR A C 1
ATOM 1131 O O . TYR A 1 139 ? -10.805 17.125 -13.852 1 83.62 139 TYR A O 1
ATOM 1139 N N . LEU A 1 140 ? -9.203 16.359 -15.117 1 85.69 140 LEU A N 1
ATOM 1140 C CA . LEU A 1 140 ? -9.75 15.016 -15.07 1 85.69 140 LEU A CA 1
ATOM 1141 C C . LEU A 1 140 ? -9.727 14.469 -13.641 1 85.69 140 LEU A C 1
ATOM 1143 O O . LEU A 1 140 ? -10.68 13.82 -13.203 1 85.69 140 LEU A O 1
ATOM 1147 N N . LEU A 1 141 ? -8.695 14.703 -12.984 1 86.44 141 LEU A N 1
ATOM 1148 C CA . LEU A 1 141 ? -8.594 14.242 -11.609 1 86.44 141 LEU A CA 1
ATOM 1149 C C . LEU A 1 141 ? -9.594 14.969 -10.719 1 86.44 141 LEU A C 1
ATOM 1151 O O . LEU A 1 141 ? -10.211 14.359 -9.844 1 86.44 141 LEU A O 1
ATOM 1155 N N . ALA A 1 142 ? -9.695 16.234 -10.992 1 85.81 142 ALA A N 1
ATOM 1156 C CA . ALA A 1 142 ? -10.68 17.016 -10.234 1 85.81 142 ALA A CA 1
ATOM 1157 C C . ALA A 1 142 ? -12.094 16.516 -10.508 1 85.81 142 ALA A C 1
ATOM 1159 O O . ALA A 1 142 ? -12.898 16.375 -9.578 1 85.81 142 ALA A O 1
ATOM 1160 N N . LEU A 1 143 ? -12.344 16.25 -11.711 1 84.75 143 LEU A N 1
ATOM 1161 C CA . LEU A 1 143 ? -13.648 15.719 -12.086 1 84.75 143 LEU A CA 1
ATOM 1162 C C . LEU A 1 143 ? -13.891 14.375 -11.414 1 84.75 143 LEU A C 1
ATOM 1164 O O . LEU A 1 143 ? -14.992 14.109 -10.93 1 84.75 143 LEU A O 1
ATOM 1168 N N . TYR A 1 144 ? -12.938 13.578 -11.367 1 88.06 144 TYR A N 1
ATOM 1169 C CA . TYR A 1 144 ? -13 12.25 -10.773 1 88.06 144 TYR A CA 1
ATOM 1170 C C . TYR A 1 144 ? -13.422 12.32 -9.305 1 88.06 144 TYR A C 1
ATOM 1172 O O . TYR A 1 144 ? -14.273 11.555 -8.859 1 88.06 144 TYR A O 1
ATOM 1180 N N . TYR A 1 145 ? -12.93 13.305 -8.586 1 87.12 145 TYR A N 1
ATOM 1181 C CA . TYR A 1 145 ? -13.188 13.352 -7.152 1 87.12 145 TYR A CA 1
ATOM 1182 C C . TYR A 1 145 ? -14.398 14.227 -6.848 1 87.12 145 TYR A C 1
ATOM 1184 O O . TYR A 1 145 ? -14.984 14.133 -5.766 1 87.12 145 TYR A O 1
ATOM 1192 N N . THR A 1 146 ? -14.766 15.047 -7.695 1 86 146 THR A N 1
ATOM 1193 C CA . THR A 1 146 ? -15.898 15.93 -7.461 1 86 146 THR A CA 1
ATOM 1194 C C . THR A 1 146 ? -17.203 15.273 -7.91 1 86 146 THR A C 1
ATOM 1196 O O . THR A 1 146 ? -18.234 15.406 -7.242 1 86 146 THR A O 1
ATOM 1199 N N . ASN A 1 147 ? -17.156 14.594 -9 1 90.31 147 ASN A N 1
ATOM 1200 C CA . ASN A 1 147 ? -18.328 13.859 -9.477 1 90.31 147 ASN A CA 1
ATOM 1201 C C . ASN A 1 147 ? -18.391 12.461 -8.867 1 90.31 147 ASN A C 1
ATOM 1203 O O . ASN A 1 147 ? -17.766 11.523 -9.383 1 90.31 147 ASN A O 1
ATOM 1207 N N . LYS A 1 148 ? -19.25 12.25 -7.988 1 87.06 148 LYS A N 1
ATOM 1208 C CA . LYS A 1 148 ? -19.344 11.008 -7.23 1 87.06 148 LYS A CA 1
ATOM 1209 C C . LYS A 1 148 ? -19.812 9.859 -8.117 1 87.06 148 LYS A C 1
ATOM 1211 O O . LYS A 1 148 ? -19.406 8.711 -7.906 1 87.06 148 LYS A O 1
ATOM 1216 N N . THR A 1 149 ? -20.688 10.18 -9 1 91.12 149 THR A N 1
ATOM 1217 C CA . THR A 1 149 ? -21.188 9.141 -9.906 1 91.12 149 THR A CA 1
ATOM 1218 C C . THR A 1 149 ? -20.062 8.625 -10.805 1 91.12 149 THR A C 1
ATOM 1220 O O . THR A 1 149 ? -19.922 7.41 -10.977 1 91.12 149 THR A O 1
ATOM 1223 N N . PHE A 1 150 ? -19.375 9.547 -11.344 1 92.25 150 PHE A N 1
ATOM 1224 C CA . PHE A 1 150 ? -18.25 9.18 -12.203 1 92.25 150 PHE A CA 1
ATOM 1225 C C . PHE A 1 150 ? -17.234 8.336 -11.438 1 92.25 150 PHE A C 1
ATOM 1227 O O . PHE A 1 150 ? -16.797 7.297 -11.922 1 92.25 150 PHE A O 1
ATOM 1234 N N . MET A 1 151 ? -16.906 8.727 -10.32 1 92.38 151 MET A N 1
ATOM 1235 C CA . MET A 1 151 ? -15.977 7.988 -9.477 1 92.38 151 MET A CA 1
ATOM 1236 C C . MET A 1 151 ? -16.516 6.598 -9.156 1 92.38 151 MET A C 1
ATOM 1238 O O . MET A 1 151 ? -15.781 5.609 -9.234 1 92.38 151 MET A O 1
ATOM 1242 N N . ALA A 1 152 ? -17.766 6.512 -8.859 1 90.56 152 ALA A N 1
ATOM 1243 C CA . ALA A 1 152 ? -18.391 5.242 -8.484 1 90.56 152 ALA A CA 1
ATOM 1244 C C . ALA A 1 152 ? -18.375 4.258 -9.648 1 90.56 152 ALA A C 1
ATOM 1246 O O . ALA A 1 152 ? -18.109 3.07 -9.461 1 90.56 152 ALA A O 1
ATOM 1247 N N . ILE A 1 153 ? -18.656 4.754 -10.766 1 93.44 153 ILE A N 1
ATOM 1248 C CA . ILE A 1 153 ? -18.703 3.9 -11.945 1 93.44 153 ILE A CA 1
ATOM 1249 C C . ILE A 1 153 ? -17.312 3.297 -12.188 1 93.44 153 ILE A C 1
ATOM 1251 O O . ILE A 1 153 ? -17.188 2.098 -12.445 1 93.44 153 ILE A O 1
ATOM 1255 N N . LEU A 1 154 ? -16.312 4.035 -12.07 1 94.62 154 LEU A N 1
ATOM 1256 C CA . LEU A 1 154 ? -14.953 3.551 -12.312 1 94.62 154 LEU A CA 1
ATOM 1257 C C . LEU A 1 154 ? -14.516 2.594 -11.211 1 94.62 154 LEU A C 1
ATOM 1259 O O . LEU A 1 154 ? -13.875 1.573 -11.484 1 94.62 154 LEU A O 1
ATOM 1263 N N . CYS A 1 155 ? -14.805 2.902 -10 1 93 155 CYS A N 1
ATOM 1264 C CA . CYS A 1 155 ? -14.422 2.053 -8.875 1 93 155 CYS A CA 1
ATOM 1265 C C . CYS A 1 155 ? -15.148 0.717 -8.922 1 93 155 CYS A C 1
ATOM 1267 O O . CYS A 1 155 ? -14.539 -0.34 -8.781 1 93 155 CYS A O 1
ATOM 1269 N N . VAL A 1 156 ? -16.453 0.794 -9.117 1 93.38 156 VAL A N 1
ATOM 1270 C CA . VAL A 1 156 ? -17.266 -0.419 -9.188 1 93.38 156 VAL A CA 1
ATOM 1271 C C . VAL A 1 156 ? -16.875 -1.235 -10.414 1 93.38 156 VAL A C 1
ATOM 1273 O O . VAL A 1 156 ? -16.75 -2.459 -10.344 1 93.38 156 VAL A O 1
ATOM 1276 N N . GLY A 1 157 ? -16.766 -0.527 -11.508 1 95.19 157 GLY A N 1
ATOM 1277 C CA . GLY A 1 157 ? -16.344 -1.212 -12.719 1 95.19 157 GLY A CA 1
ATOM 1278 C C . GLY A 1 157 ? -15.008 -1.919 -12.578 1 95.19 157 GLY A C 1
ATOM 1279 O O . GLY A 1 157 ? -14.836 -3.045 -13.047 1 95.19 157 GLY A O 1
ATOM 1280 N N . ASN A 1 158 ? -14.047 -1.249 -11.984 1 96 158 ASN A N 1
ATOM 1281 C CA . ASN A 1 158 ? -12.742 -1.845 -11.734 1 96 158 ASN A CA 1
ATOM 1282 C C . ASN A 1 158 ? -12.852 -3.113 -10.891 1 96 158 ASN A C 1
ATOM 1284 O O . ASN A 1 158 ? -12.273 -4.145 -11.234 1 96 158 ASN A O 1
ATOM 1288 N N . GLU A 1 159 ? -13.617 -3.068 -9.852 1 95.44 159 GLU A N 1
ATOM 1289 C CA . GLU A 1 159 ? -13.789 -4.215 -8.969 1 95.44 159 GLU A CA 1
ATOM 1290 C C . GLU A 1 159 ? -14.531 -5.352 -9.672 1 95.44 159 GLU A C 1
ATOM 1292 O O . GLU A 1 159 ? -14.164 -6.52 -9.523 1 95.44 159 GLU A O 1
ATOM 1297 N N . LEU A 1 160 ? -15.516 -5.008 -10.375 1 95.62 160 LEU A N 1
ATOM 1298 C CA . LEU A 1 160 ? -16.297 -6.02 -11.07 1 95.62 160 LEU A CA 1
ATOM 1299 C C . LEU A 1 160 ? -15.469 -6.715 -12.141 1 95.62 160 LEU A C 1
ATOM 1301 O O . LEU A 1 160 ? -15.656 -7.906 -12.406 1 95.62 160 LEU A O 1
ATOM 1305 N N . PHE A 1 161 ? -14.586 -5.988 -12.734 1 97.69 161 PHE A N 1
ATOM 1306 C CA . PHE A 1 161 ? -13.688 -6.602 -13.711 1 97.69 161 PHE A CA 1
ATOM 1307 C C . PHE A 1 161 ? -12.883 -7.723 -13.07 1 97.69 161 PHE A C 1
ATOM 1309 O O . PHE A 1 161 ? -12.797 -8.82 -13.617 1 97.69 161 PHE A O 1
ATOM 1316 N N . TYR A 1 162 ? -12.297 -7.5 -11.93 1 97.19 162 TYR A N 1
ATOM 1317 C CA . TYR A 1 162 ? -11.492 -8.508 -11.242 1 97.19 162 TYR A CA 1
ATOM 1318 C C . TYR A 1 162 ? -12.359 -9.664 -10.773 1 97.19 162 TYR A C 1
ATOM 1320 O O . TYR A 1 162 ? -11.953 -10.828 -10.852 1 97.19 162 TYR A O 1
ATOM 1328 N N . VAL A 1 163 ? -13.516 -9.344 -10.25 1 96.56 163 VAL A N 1
ATOM 1329 C CA . VAL A 1 163 ? -14.438 -10.391 -9.828 1 96.56 163 VAL A CA 1
ATOM 1330 C C . VAL A 1 163 ? -14.82 -11.258 -11.031 1 96.56 163 VAL A C 1
ATOM 1332 O O . VAL A 1 163 ? -14.953 -12.477 -10.906 1 96.56 163 VAL A O 1
ATOM 1335 N N . PHE A 1 164 ? -15.016 -10.594 -12.117 1 97.06 164 PHE A N 1
ATOM 1336 C CA . PHE A 1 164 ? -15.352 -11.312 -13.344 1 97.06 164 PHE A CA 1
ATOM 1337 C C . PHE A 1 164 ? -14.227 -12.266 -13.734 1 97.06 164 PHE A C 1
ATOM 1339 O O . PHE A 1 164 ? -14.484 -13.43 -14.062 1 97.06 164 PHE A O 1
ATOM 1346 N N . LEU A 1 165 ? -13.008 -11.82 -13.719 1 96.56 165 LEU A N 1
ATOM 1347 C CA . LEU A 1 165 ? -11.867 -12.68 -14.016 1 96.56 165 LEU A CA 1
ATOM 1348 C C . LEU A 1 165 ? -11.805 -13.852 -13.047 1 96.56 165 LEU A C 1
ATOM 1350 O O . LEU A 1 165 ? -11.406 -14.961 -13.422 1 96.56 165 LEU A O 1
ATOM 1354 N N . TYR A 1 166 ? -12.141 -13.57 -11.797 1 97 166 TYR A N 1
ATOM 1355 C CA . TYR A 1 166 ? -12.203 -14.625 -10.797 1 97 166 TYR A CA 1
ATOM 1356 C C . TYR A 1 166 ? -13.289 -15.641 -11.141 1 97 166 TYR A C 1
ATOM 1358 O O . TYR A 1 166 ? -13.055 -16.844 -11.117 1 97 166 TYR A O 1
ATOM 1366 N N . ALA A 1 167 ? -14.43 -15.211 -11.531 1 96.12 167 ALA A N 1
ATOM 1367 C CA . ALA A 1 167 ? -15.586 -16.062 -11.812 1 96.12 167 ALA A CA 1
ATOM 1368 C C . ALA A 1 167 ? -15.328 -16.938 -13.031 1 96.12 167 ALA A C 1
ATOM 1370 O O . ALA A 1 167 ? -15.672 -18.125 -13.023 1 96.12 167 ALA A O 1
ATOM 1371 N N . ILE A 1 168 ? -14.711 -16.406 -14.047 1 95.62 168 ILE A N 1
ATOM 1372 C CA . ILE A 1 168 ? -14.57 -17.141 -15.297 1 95.62 168 ILE A CA 1
ATOM 1373 C C . ILE A 1 168 ? -13.523 -18.25 -15.133 1 95.62 168 ILE A C 1
ATOM 1375 O O . ILE A 1 168 ? -13.398 -19.125 -15.984 1 95.62 168 ILE A O 1
ATOM 1379 N N . HIS A 1 169 ? -12.734 -18.109 -14.125 1 94.94 169 HIS A N 1
ATOM 1380 C CA . HIS A 1 169 ? -11.82 -19.203 -13.82 1 94.94 169 HIS A CA 1
ATOM 1381 C C . HIS A 1 169 ? -12.578 -20.453 -13.406 1 94.94 169 HIS A C 1
ATOM 1383 O O . HIS A 1 169 ? -12.133 -21.578 -13.68 1 94.94 169 HIS A O 1
ATOM 1389 N N . PHE A 1 170 ? -13.734 -20.359 -12.805 1 95 170 PHE A N 1
ATOM 1390 C CA . PHE A 1 170 ? -14.469 -21.5 -12.25 1 95 170 PHE A CA 1
ATOM 1391 C C . PHE A 1 170 ? -15.688 -21.812 -13.102 1 95 170 PHE A C 1
ATOM 1393 O O . PHE A 1 170 ? -16.156 -22.953 -13.117 1 95 170 PHE A O 1
ATOM 1400 N N . TYR A 1 171 ? -16.203 -20.766 -13.641 1 93.75 171 TYR A N 1
ATOM 1401 C CA . TYR A 1 171 ? -17.453 -20.938 -14.359 1 93.75 171 TYR A CA 1
ATOM 1402 C C . TYR A 1 171 ? -17.281 -20.656 -15.844 1 93.75 171 TYR A C 1
ATOM 1404 O O . TYR A 1 171 ? -16.625 -19.688 -16.219 1 93.75 171 TYR A O 1
ATOM 1412 N N . GLN A 1 172 ? -17.875 -21.5 -16.672 1 91.5 172 GLN A N 1
ATOM 1413 C CA . GLN A 1 172 ? -17.828 -21.312 -18.125 1 91.5 172 GLN A CA 1
ATOM 1414 C C . GLN A 1 172 ? -18.953 -20.406 -18.594 1 91.5 172 GLN A C 1
ATOM 1416 O O . GLN A 1 172 ? -20.109 -20.562 -18.172 1 91.5 172 GLN A O 1
ATOM 1421 N N . LEU A 1 173 ? -18.547 -19.375 -19.297 1 88.88 173 LEU A N 1
ATOM 1422 C CA . LEU A 1 173 ? -19.516 -18.453 -19.891 1 88.88 173 LEU A CA 1
ATOM 1423 C C . LEU A 1 173 ? -19.547 -18.578 -21.406 1 88.88 173 LEU A C 1
ATOM 1425 O O . LEU A 1 173 ? -18.516 -18.859 -22.031 1 88.88 173 LEU A O 1
ATOM 1429 N N . SER A 1 174 ? -20.766 -18.469 -21.953 1 92.5 174 SER A N 1
ATOM 1430 C CA . SER A 1 174 ? -20.859 -18.453 -23.406 1 92.5 174 SER A CA 1
ATOM 1431 C C . SER A 1 174 ? -20.031 -17.312 -24 1 92.5 174 SER A C 1
ATOM 1433 O O . SER A 1 174 ? -19.766 -16.312 -23.328 1 92.5 174 SER A O 1
ATOM 1435 N N . GLN A 1 175 ? -19.688 -17.516 -25.172 1 92.19 175 GLN A N 1
ATOM 1436 C CA . GLN A 1 175 ? -18.844 -16.531 -25.859 1 92.19 175 GLN A CA 1
ATOM 1437 C C . GLN A 1 175 ? -19.516 -15.172 -25.922 1 92.19 175 GLN A C 1
ATOM 1439 O O . GLN A 1 175 ? -18.875 -14.141 -25.734 1 92.19 175 GLN A O 1
ATOM 1444 N N . LEU A 1 176 ? -20.75 -15.227 -26.172 1 92.19 176 LEU A N 1
ATOM 1445 C CA . LEU A 1 176 ? -21.5 -13.977 -26.266 1 92.19 176 LEU A CA 1
ATOM 1446 C C . LEU A 1 176 ? -21.469 -13.211 -24.953 1 92.19 176 LEU A C 1
ATOM 1448 O O . LEU A 1 176 ? -21.156 -12.016 -24.938 1 92.19 176 LEU A O 1
ATOM 1452 N N . TRP A 1 177 ? -21.781 -13.82 -23.891 1 91.44 177 TRP A N 1
ATOM 1453 C CA . TRP A 1 177 ? -21.828 -13.188 -22.578 1 91.44 177 TRP A CA 1
ATOM 1454 C C . TRP A 1 177 ? -20.422 -12.75 -22.156 1 91.44 177 TRP A C 1
ATOM 1456 O O . TRP A 1 177 ? -20.266 -11.742 -21.453 1 91.44 177 TRP A O 1
ATOM 1466 N N . LEU A 1 178 ? -19.469 -13.5 -22.562 1 92.25 178 LEU A N 1
ATOM 1467 C CA . LEU A 1 178 ? -18.094 -13.133 -22.281 1 92.25 178 LEU A CA 1
ATOM 1468 C C . LEU A 1 178 ? -17.719 -11.828 -22.984 1 92.25 178 LEU A C 1
ATOM 1470 O O . LEU A 1 178 ? -17.141 -10.93 -22.375 1 92.25 178 LEU A O 1
ATOM 1474 N N . ILE A 1 179 ? -18.109 -11.766 -24.203 1 92.38 179 ILE A N 1
ATOM 1475 C CA . ILE A 1 179 ? -17.781 -10.586 -25.016 1 92.38 179 ILE A CA 1
ATOM 1476 C C . ILE A 1 179 ? -18.516 -9.367 -24.453 1 92.38 179 ILE A C 1
ATOM 1478 O O . ILE A 1 179 ? -17.938 -8.289 -24.344 1 92.38 179 ILE A O 1
ATOM 1482 N N . ILE A 1 180 ? -19.688 -9.516 -24.125 1 93.88 180 ILE A N 1
ATOM 1483 C CA . ILE A 1 180 ? -20.484 -8.414 -23.594 1 93.88 180 ILE A CA 1
ATOM 1484 C C . ILE A 1 180 ? -19.875 -7.934 -22.266 1 93.88 180 ILE A C 1
ATOM 1486 O O . ILE A 1 180 ? -19.719 -6.73 -22.062 1 93.88 180 ILE A O 1
ATOM 1490 N N . ALA A 1 181 ? -19.578 -8.852 -21.406 1 93.94 181 ALA A N 1
ATOM 1491 C CA . ALA A 1 181 ? -19 -8.508 -20.125 1 93.94 181 ALA A CA 1
ATOM 1492 C C . ALA A 1 181 ? -17.688 -7.766 -20.297 1 93.94 181 ALA A C 1
ATOM 1494 O O . ALA A 1 181 ? -17.453 -6.734 -19.656 1 93.94 181 ALA A O 1
ATOM 1495 N N . LEU A 1 182 ? -16.906 -8.242 -21.172 1 93.44 182 LEU A N 1
ATOM 1496 C CA . LEU A 1 182 ? -15.602 -7.629 -21.406 1 93.44 182 LEU A CA 1
ATOM 1497 C C . LEU A 1 182 ? -15.75 -6.246 -22.016 1 93.44 182 LEU A C 1
ATOM 1499 O O . LEU A 1 182 ? -15.008 -5.32 -21.688 1 93.44 182 LEU A O 1
ATOM 1503 N N . ALA A 1 183 ? -16.688 -6.117 -22.906 1 94.81 183 ALA A N 1
ATOM 1504 C CA . ALA A 1 183 ? -16.922 -4.832 -23.562 1 94.81 183 ALA A CA 1
ATOM 1505 C C . ALA A 1 183 ? -17.344 -3.773 -22.547 1 94.81 183 ALA A C 1
ATOM 1507 O O . ALA A 1 183 ? -17.031 -2.592 -22.703 1 94.81 183 ALA A O 1
ATOM 1508 N N . LEU A 1 184 ? -18.031 -4.148 -21.578 1 95.88 184 LEU A N 1
ATOM 1509 C CA . LEU A 1 184 ? -18.531 -3.227 -20.562 1 95.88 184 LEU A CA 1
ATOM 1510 C C . LEU A 1 184 ? -17.469 -2.99 -19.484 1 95.88 184 LEU A C 1
ATOM 1512 O O . LEU A 1 184 ? -17.266 -1.855 -19.047 1 95.88 184 LEU A O 1
ATOM 1516 N N . LEU A 1 185 ? -16.75 -3.994 -19.141 1 97.12 185 LEU A N 1
ATOM 1517 C CA . LEU A 1 185 ? -15.906 -3.938 -17.938 1 97.12 185 LEU A CA 1
ATOM 1518 C C . LEU A 1 185 ? -14.508 -3.445 -18.297 1 97.12 185 LEU A C 1
ATOM 1520 O O . LEU A 1 185 ? -13.852 -2.793 -17.469 1 97.12 185 LEU A O 1
ATOM 1524 N N . VAL A 1 186 ? -14.023 -3.672 -19.469 1 97.06 186 VAL A N 1
ATOM 1525 C CA . VAL A 1 186 ? -12.656 -3.326 -19.844 1 97.06 186 VAL A CA 1
ATOM 1526 C C . VAL A 1 186 ? -12.5 -1.808 -19.906 1 97.06 186 VAL A C 1
ATOM 1528 O O . VAL A 1 186 ? -11.539 -1.254 -19.359 1 97.06 186 VAL A O 1
ATOM 1531 N N . PRO A 1 187 ? -13.438 -1.13 -20.484 1 96.94 187 PRO A N 1
ATOM 1532 C CA . PRO A 1 187 ? -13.297 0.328 -20.5 1 96.94 187 PRO A CA 1
ATOM 1533 C C . PRO A 1 187 ? -13.305 0.949 -19.109 1 96.94 187 PRO A C 1
ATOM 1535 O O . PRO A 1 187 ? -12.539 1.88 -18.844 1 96.94 187 PRO A O 1
ATOM 1538 N N . THR A 1 188 ? -14.164 0.52 -18.281 1 96.62 188 THR A N 1
ATOM 1539 C CA . THR A 1 188 ? -14.219 1.068 -16.938 1 96.62 188 THR A CA 1
ATOM 1540 C C . THR A 1 188 ? -12.945 0.726 -16.156 1 96.62 188 THR A C 1
ATOM 1542 O O . THR A 1 188 ? -12.406 1.565 -15.438 1 96.62 188 THR A O 1
ATOM 1545 N N . TRP A 1 189 ? -12.516 -0.427 -16.328 1 97.56 189 TRP A N 1
ATOM 1546 C CA . TRP A 1 189 ? -11.258 -0.845 -15.711 1 97.56 189 TRP A CA 1
ATOM 1547 C C . TRP A 1 189 ? -10.094 -0.013 -16.234 1 97.56 189 TRP A C 1
ATOM 1549 O O . TRP A 1 189 ? -9.281 0.49 -15.461 1 97.56 189 TRP A O 1
ATOM 1559 N N . ALA A 1 190 ? -10.008 0.151 -17.547 1 97.5 190 ALA A N 1
ATOM 1560 C CA . ALA A 1 190 ? -8.953 0.948 -18.172 1 97.5 190 ALA A CA 1
ATOM 1561 C C . ALA A 1 190 ? -9.023 2.4 -17.703 1 97.5 190 ALA A C 1
ATOM 1563 O O . ALA A 1 190 ? -7.984 3.035 -17.484 1 97.5 190 ALA A O 1
ATOM 1564 N N . GLY A 1 191 ? -10.234 2.871 -17.609 1 96.62 191 GLY A N 1
ATOM 1565 C CA . GLY A 1 191 ? -10.414 4.219 -17.094 1 96.62 191 GLY A CA 1
ATOM 1566 C C . GLY A 1 191 ? -9.875 4.395 -15.688 1 96.62 191 GLY A C 1
ATOM 1567 O O . GLY A 1 191 ? -9.242 5.406 -15.383 1 96.62 191 GLY A O 1
ATOM 1568 N N . LYS A 1 192 ? -10.141 3.482 -14.859 1 97.12 192 LYS A N 1
ATOM 1569 C CA . LYS A 1 192 ? -9.641 3.549 -13.492 1 97.12 192 LYS A CA 1
ATOM 1570 C C . LYS A 1 192 ? -8.109 3.535 -13.461 1 97.12 192 LYS A C 1
ATOM 1572 O O . LYS A 1 192 ? -7.496 4.246 -12.664 1 97.12 192 LYS A O 1
ATOM 1577 N N . GLN A 1 193 ? -7.488 2.713 -14.266 1 97.62 193 GLN A N 1
ATOM 1578 C CA . GLN A 1 193 ? -6.031 2.672 -14.336 1 97.62 193 GLN A CA 1
ATOM 1579 C C . GLN A 1 193 ? -5.465 4.004 -14.82 1 97.62 193 GLN A C 1
ATOM 1581 O O . GLN A 1 193 ? -4.449 4.477 -14.305 1 97.62 193 GLN A O 1
ATOM 1586 N N . LEU A 1 194 ? -6.137 4.52 -15.758 1 96.5 194 LEU A N 1
ATOM 1587 C CA . LEU A 1 194 ? -5.723 5.828 -16.25 1 96.5 194 LEU A CA 1
ATOM 1588 C C . LEU A 1 194 ? -5.805 6.879 -15.148 1 96.5 194 LEU A C 1
ATOM 1590 O O . LEU A 1 194 ? -4.891 7.695 -14.992 1 96.5 194 LEU A O 1
ATOM 1594 N N . MET A 1 195 ? -6.848 6.852 -14.422 1 95.88 195 MET A N 1
ATOM 1595 C CA . MET A 1 195 ? -7.016 7.789 -13.312 1 95.88 195 MET A CA 1
ATOM 1596 C C . MET A 1 195 ? -5.914 7.605 -12.273 1 95.88 195 MET A C 1
ATOM 1598 O O . MET A 1 195 ? -5.426 8.578 -11.703 1 95.88 195 MET A O 1
ATOM 1602 N N . ASN A 1 196 ? -5.562 6.391 -12.023 1 96.75 196 ASN A N 1
ATOM 1603 C CA . ASN A 1 196 ? -4.477 6.129 -11.078 1 96.75 196 ASN A CA 1
ATOM 1604 C C . ASN A 1 196 ? -3.16 6.73 -11.562 1 96.75 196 ASN A C 1
ATOM 1606 O O . ASN A 1 196 ? -2.393 7.27 -10.758 1 96.75 196 ASN A O 1
ATOM 1610 N N . PHE A 1 197 ? -2.924 6.633 -12.812 1 96.44 197 PHE A N 1
ATOM 1611 C CA . PHE A 1 197 ? -1.708 7.203 -13.383 1 96.44 197 PHE A CA 1
ATOM 1612 C C . PHE A 1 197 ? -1.712 8.719 -13.25 1 96.44 197 PHE A C 1
ATOM 1614 O O . PHE A 1 197 ? -0.712 9.32 -12.844 1 96.44 197 PHE A O 1
ATOM 1621 N N . ILE A 1 198 ? -2.773 9.32 -13.602 1 95.62 198 ILE A N 1
ATOM 1622 C CA . ILE A 1 198 ? -2.91 10.773 -13.539 1 95.62 198 ILE A CA 1
ATOM 1623 C C . ILE A 1 198 ? -2.768 11.234 -12.086 1 95.62 198 ILE A C 1
ATOM 1625 O O . ILE A 1 198 ? -2.096 12.234 -11.812 1 95.62 198 ILE A O 1
ATOM 1629 N N . GLN A 1 199 ? -3.406 10.531 -11.227 1 94.94 199 GLN A N 1
ATOM 1630 C CA . GLN A 1 199 ? -3.34 10.859 -9.805 1 94.94 199 GLN A CA 1
ATOM 1631 C C . GLN A 1 199 ? -1.904 10.805 -9.297 1 94.94 199 GLN A C 1
ATOM 1633 O O . GLN A 1 199 ? -1.468 11.695 -8.562 1 94.94 199 GLN A O 1
ATOM 1638 N N . MET A 1 200 ? -1.224 9.812 -9.656 1 95.5 200 MET A N 1
ATOM 1639 C CA . MET A 1 200 ? 0.171 9.68 -9.242 1 95.5 200 MET A CA 1
ATOM 1640 C C . MET A 1 200 ? 1.01 10.836 -9.781 1 95.5 200 MET A C 1
ATOM 1642 O O . MET A 1 200 ? 1.76 11.461 -9.039 1 95.5 200 MET A O 1
ATOM 1646 N N . TYR A 1 201 ? 0.824 11.094 -11.008 1 94.69 201 TYR A N 1
ATOM 1647 C CA . TYR A 1 201 ? 1.583 12.141 -11.688 1 94.69 201 TYR A CA 1
ATOM 1648 C C . TYR A 1 201 ? 1.282 13.508 -11.078 1 94.69 201 TYR A C 1
ATOM 1650 O O . TYR A 1 201 ? 2.199 14.266 -10.75 1 94.69 201 TYR A O 1
ATOM 1658 N N . CYS A 1 202 ? 0.07 13.859 -10.914 1 93.06 202 CYS A N 1
ATOM 1659 C CA . CYS A 1 202 ? -0.348 15.148 -10.375 1 93.06 202 CYS A CA 1
ATOM 1660 C C . CYS A 1 202 ? 0.1 15.312 -8.93 1 93.06 202 CYS A C 1
ATOM 1662 O O . CYS A 1 202 ? 0.559 16.391 -8.539 1 93.06 202 CYS A O 1
ATOM 1664 N N . SER A 1 203 ? -0.043 14.242 -8.188 1 94.31 203 SER A N 1
ATOM 1665 C CA . SER A 1 203 ? 0.338 14.305 -6.785 1 94.31 203 SER A CA 1
ATOM 1666 C C . SER A 1 203 ? 1.845 14.484 -6.625 1 94.31 203 SER A C 1
ATOM 1668 O O . SER A 1 203 ? 2.299 15.234 -5.762 1 94.31 203 SER A O 1
ATOM 1670 N N . ALA A 1 204 ? 2.605 13.789 -7.449 1 94.75 204 ALA A N 1
ATOM 1671 C CA . ALA A 1 204 ? 4.059 13.938 -7.414 1 94.75 204 ALA A CA 1
ATOM 1672 C C . ALA A 1 204 ? 4.473 15.375 -7.73 1 94.75 204 ALA A C 1
ATOM 1674 O O . ALA A 1 204 ? 5.305 15.953 -7.031 1 94.75 204 ALA A O 1
ATOM 1675 N N . ASN A 1 205 ? 3.881 15.938 -8.727 1 94.19 205 ASN A N 1
ATOM 1676 C CA . ASN A 1 205 ? 4.191 17.312 -9.109 1 94.19 205 ASN A CA 1
ATOM 1677 C C . ASN A 1 205 ? 3.781 18.312 -8.023 1 94.19 205 ASN A C 1
ATOM 1679 O O . ASN A 1 205 ? 4.516 19.25 -7.734 1 94.19 205 ASN A O 1
ATOM 1683 N N . GLU A 1 206 ? 2.637 18.062 -7.523 1 92.12 206 GLU A N 1
ATOM 1684 C CA . GLU A 1 206 ? 2.166 18.938 -6.453 1 92.12 206 GLU A CA 1
ATOM 1685 C C . GLU A 1 206 ? 3.109 18.891 -5.254 1 92.12 206 GLU A C 1
ATOM 1687 O O . GLU A 1 206 ? 3.369 19.922 -4.621 1 92.12 206 GLU A O 1
ATOM 1692 N N . LEU A 1 207 ? 3.586 17.75 -4.992 1 92.94 207 LEU A N 1
ATOM 1693 C CA . LEU A 1 207 ? 4.492 17.562 -3.867 1 92.94 207 LEU A CA 1
ATOM 1694 C C . LEU A 1 207 ? 5.809 18.297 -4.102 1 92.94 207 LEU A C 1
ATOM 1696 O O . LEU A 1 207 ? 6.277 19.031 -3.23 1 92.94 207 LEU A O 1
ATOM 1700 N N . VAL A 1 208 ? 6.375 18.156 -5.238 1 94.44 208 VAL A N 1
ATOM 1701 C CA . VAL A 1 208 ? 7.664 18.75 -5.566 1 94.44 208 VAL A CA 1
ATOM 1702 C C . VAL A 1 208 ? 7.535 20.281 -5.602 1 94.44 208 VAL A C 1
ATOM 1704 O O . VAL A 1 208 ? 8.422 20.984 -5.129 1 94.44 208 VAL A O 1
ATOM 1707 N N . GLU A 1 209 ? 6.461 20.766 -6.121 1 92.25 209 GLU A N 1
ATOM 1708 C CA . GLU A 1 209 ? 6.227 22.203 -6.184 1 92.25 209 GLU A CA 1
ATOM 1709 C C . GLU A 1 209 ? 6.027 22.797 -4.789 1 92.25 209 GLU A C 1
ATOM 1711 O O . GLU A 1 209 ? 6.523 23.875 -4.492 1 92.25 209 GLU A O 1
ATOM 1716 N N . PHE A 1 210 ? 5.355 22.078 -3.988 1 91.38 210 PHE A N 1
ATOM 1717 C CA . PHE A 1 210 ? 5.137 22.516 -2.613 1 91.38 210 PHE A CA 1
ATOM 1718 C C . PHE A 1 210 ? 6.453 22.578 -1.849 1 91.38 210 PHE A C 1
ATOM 1720 O O . PHE A 1 210 ? 6.738 23.562 -1.158 1 91.38 210 PHE A O 1
ATOM 1727 N N . GLU A 1 211 ? 7.18 21.547 -1.969 1 91.31 211 GLU A N 1
ATOM 1728 C CA . GLU A 1 211 ? 8.422 21.469 -1.209 1 91.31 211 GLU A CA 1
ATOM 1729 C C . GLU A 1 211 ? 9.438 22.5 -1.71 1 91.31 211 GLU A C 1
ATOM 1731 O O . GLU A 1 211 ? 10.211 23.047 -0.924 1 91.31 211 GLU A O 1
ATOM 1736 N N . TYR A 1 212 ? 9.461 22.688 -2.986 1 91.5 212 TYR A N 1
ATOM 1737 C CA . TYR A 1 212 ? 10.359 23.703 -3.549 1 91.5 212 TYR A CA 1
ATOM 1738 C C . TYR A 1 212 ? 10.055 25.078 -2.986 1 91.5 212 TYR A C 1
ATOM 1740 O O . TYR A 1 212 ? 10.969 25.859 -2.705 1 91.5 212 TYR A O 1
ATOM 1748 N N . GLU A 1 213 ? 8.812 25.406 -2.799 1 89.12 213 GLU A N 1
ATOM 1749 C CA . GLU A 1 213 ? 8.398 26.703 -2.285 1 89.12 213 GLU A CA 1
ATOM 1750 C C . GLU A 1 213 ? 8.641 26.812 -0.783 1 89.12 213 GLU A C 1
ATOM 1752 O O . GLU A 1 213 ? 9.008 27.875 -0.281 1 89.12 213 GLU A O 1
ATOM 1757 N N . LYS A 1 214 ? 8.477 25.781 -0.081 1 86.69 214 LYS A N 1
ATOM 1758 C CA . LYS A 1 214 ? 8.523 25.828 1.378 1 86.69 214 LYS A CA 1
ATOM 1759 C C . LYS A 1 214 ? 9.953 25.672 1.889 1 86.69 214 LYS A C 1
ATOM 1761 O O . LYS A 1 214 ? 10.32 26.25 2.908 1 86.69 214 LYS A O 1
ATOM 1766 N N . ASP A 1 215 ? 10.641 24.812 1.242 1 84 215 ASP A N 1
ATOM 1767 C CA . ASP A 1 215 ? 11.992 24.5 1.717 1 84 215 ASP A CA 1
ATOM 1768 C C . ASP A 1 215 ? 13.039 25.281 0.927 1 84 215 ASP A C 1
ATOM 1770 O O . ASP A 1 215 ? 13.32 24.969 -0.227 1 84 215 ASP A O 1
ATOM 1774 N N . SER A 1 216 ? 13.742 26.109 1.475 1 80.44 216 SER A N 1
ATOM 1775 C CA . SER A 1 216 ? 14.656 27.062 0.856 1 80.44 216 SER A CA 1
ATOM 1776 C C . SER A 1 216 ? 15.914 26.359 0.344 1 80.44 216 SER A C 1
ATOM 1778 O O . SER A 1 216 ? 16.578 26.859 -0.562 1 80.44 216 SER A O 1
ATOM 1780 N N . HIS A 1 217 ? 16.203 25.25 0.909 1 82.75 217 HIS A N 1
ATOM 1781 C CA . HIS A 1 217 ? 17.453 24.609 0.496 1 82.75 217 HIS A CA 1
ATOM 1782 C C . HIS A 1 217 ? 17.359 24.094 -0.939 1 82.75 217 HIS A C 1
ATOM 1784 O O . HIS A 1 217 ? 18.375 23.922 -1.607 1 82.75 217 HIS A O 1
ATOM 1790 N N . HIS A 1 218 ? 16.266 23.938 -1.431 1 82.94 218 HIS A N 1
ATOM 1791 C CA . HIS A 1 218 ? 16.094 23.469 -2.805 1 82.94 218 HIS A CA 1
ATOM 1792 C C . HIS A 1 218 ? 16.344 24.609 -3.797 1 82.94 218 HIS A C 1
ATOM 1794 O O . HIS A 1 218 ? 16.609 24.359 -4.973 1 82.94 218 HIS A O 1
ATOM 1800 N N . LYS A 1 219 ? 16.172 25.781 -3.324 1 81 219 LYS A N 1
ATOM 1801 C CA . LYS A 1 219 ? 16.406 26.938 -4.18 1 81 219 LYS A CA 1
ATOM 1802 C C . LYS A 1 219 ? 17.891 27.203 -4.355 1 81 219 LYS A C 1
ATOM 1804 O O . LYS A 1 219 ? 18.312 27.781 -5.355 1 81 219 LYS A O 1
ATOM 1809 N N . LYS A 1 220 ? 18.578 26.719 -3.432 1 76.19 220 LYS A N 1
ATOM 1810 C CA . LYS A 1 220 ? 20.016 26.922 -3.451 1 76.19 220 LYS A CA 1
ATOM 1811 C C . LYS A 1 220 ? 20.719 25.844 -4.266 1 76.19 220 LYS A C 1
ATOM 1813 O O . LYS A 1 220 ? 21.844 26.047 -4.75 1 76.19 220 LYS A O 1
ATOM 1818 N N . ASN A 1 221 ? 20.125 24.703 -4.484 1 70.44 221 ASN A N 1
ATOM 1819 C CA . ASN A 1 221 ? 20.734 23.594 -5.219 1 70.44 221 ASN A CA 1
ATOM 1820 C C . ASN A 1 221 ? 20.531 23.75 -6.723 1 70.44 221 ASN A C 1
ATOM 1822 O O . ASN A 1 221 ? 19.453 24.109 -7.18 1 70.44 221 ASN A O 1
ATOM 1826 N N . MET B 1 1 ? -16.844 26.906 1.366 1 32.94 1 MET B N 1
ATOM 1827 C CA . MET B 1 1 ? -16 26.156 0.44 1 32.94 1 MET B CA 1
ATOM 1828 C C . MET B 1 1 ? -14.523 26.422 0.693 1 32.94 1 MET B C 1
ATOM 1830 O O . MET B 1 1 ? -14.055 27.547 0.497 1 32.94 1 MET B O 1
ATOM 1834 N N . ALA B 1 2 ? -13.969 25.75 1.613 1 43.16 2 ALA B N 1
ATOM 1835 C CA . ALA B 1 2 ? -12.617 26.156 2.002 1 43.16 2 ALA B CA 1
ATOM 1836 C C . ALA B 1 2 ? -11.688 26.188 0.791 1 43.16 2 ALA B C 1
ATOM 1838 O O . ALA B 1 2 ? -11.836 25.391 -0.14 1 43.16 2 ALA B O 1
ATOM 1839 N N . ALA B 1 3 ? -11.023 27.203 0.498 1 46.5 3 ALA B N 1
ATOM 1840 C CA . ALA B 1 3 ? -10.156 27.547 -0.631 1 46.5 3 ALA B CA 1
ATOM 1841 C C . ALA B 1 3 ? -9.094 26.469 -0.85 1 46.5 3 ALA B C 1
ATOM 1843 O O . ALA B 1 3 ? -8.398 26.078 0.09 1 46.5 3 ALA B O 1
ATOM 1844 N N . THR B 1 4 ? -9.344 25.594 -1.889 1 57.09 4 THR B N 1
ATOM 1845 C CA . THR B 1 4 ? -8.297 24.656 -2.289 1 57.09 4 THR B CA 1
ATOM 1846 C C . THR B 1 4 ? -6.938 25.344 -2.332 1 57.09 4 THR B C 1
ATOM 1848 O O . THR B 1 4 ? -6.773 26.359 -3.008 1 57.09 4 THR B O 1
ATOM 1851 N N . LYS B 1 5 ? -6.07 25.172 -1.281 1 65.06 5 LYS B N 1
ATOM 1852 C CA . LYS B 1 5 ? -4.73 25.75 -1.264 1 65.06 5 LYS B CA 1
ATOM 1853 C C . LYS B 1 5 ? -3.99 25.469 -2.566 1 65.06 5 LYS B C 1
ATOM 1855 O O . LYS B 1 5 ? -3.883 24.312 -2.984 1 65.06 5 LYS B O 1
ATOM 1860 N N . VAL B 1 6 ? -3.932 26.469 -3.463 1 67.94 6 VAL B N 1
ATOM 1861 C CA . VAL B 1 6 ? -3.258 26.344 -4.75 1 67.94 6 VAL B CA 1
ATOM 1862 C C . VAL B 1 6 ? -1.751 26.5 -4.566 1 67.94 6 VAL B C 1
ATOM 1864 O O . VAL B 1 6 ? -1.295 27.484 -3.984 1 67.94 6 VAL B O 1
ATOM 1867 N N . THR B 1 7 ? -1.001 25.438 -4.898 1 72 7 THR B N 1
ATOM 1868 C CA . THR B 1 7 ? 0.455 25.516 -4.883 1 72 7 THR B CA 1
ATOM 1869 C C . THR B 1 7 ? 0.974 26.172 -6.164 1 72 7 THR B C 1
ATOM 1871 O O . THR B 1 7 ? 0.643 25.734 -7.266 1 72 7 THR B O 1
ATOM 1874 N N . PRO B 1 8 ? 1.711 27.234 -6.078 1 76.88 8 PRO B N 1
ATOM 1875 C CA . PRO B 1 8 ? 2.26 27.875 -7.277 1 76.88 8 PRO B CA 1
ATOM 1876 C C . PRO B 1 8 ? 3.09 26.922 -8.125 1 76.88 8 PRO B C 1
ATOM 1878 O O . PRO B 1 8 ? 3.791 26.062 -7.582 1 76.88 8 PRO B O 1
ATOM 1881 N N . ARG B 1 9 ? 2.928 27.031 -9.43 1 83.81 9 ARG B N 1
ATOM 1882 C CA . ARG B 1 9 ? 3.707 26.203 -10.352 1 83.81 9 ARG B CA 1
ATOM 1883 C C . ARG B 1 9 ? 5.031 26.875 -10.695 1 83.81 9 ARG B C 1
ATOM 1885 O O . ARG B 1 9 ? 5.055 28 -11.211 1 83.81 9 ARG B O 1
ATOM 1892 N N . ASN B 1 10 ? 6.137 26.297 -10.266 1 84.62 10 ASN B N 1
ATOM 1893 C CA . ASN B 1 10 ? 7.492 26.75 -10.547 1 84.62 10 ASN B CA 1
ATOM 1894 C C . ASN B 1 10 ? 8.32 25.672 -11.234 1 84.62 10 ASN B C 1
ATOM 1896 O O . ASN B 1 10 ? 8.703 24.688 -10.609 1 84.62 10 ASN B O 1
ATOM 1900 N N . PRO B 1 11 ? 8.578 25.875 -12.469 1 87.56 11 PRO B N 1
ATOM 1901 C CA . PRO B 1 11 ? 9.312 24.859 -13.227 1 87.56 11 PRO B CA 1
ATOM 1902 C C . PRO B 1 11 ? 10.656 24.516 -12.602 1 87.56 11 PRO B C 1
ATOM 1904 O O . PRO B 1 11 ? 11.203 23.438 -12.859 1 87.56 11 PRO B O 1
ATOM 1907 N N . GLU B 1 12 ? 11.219 25.344 -11.797 1 90.25 12 GLU B N 1
ATOM 1908 C CA . GLU B 1 12 ? 12.492 25.062 -11.141 1 90.25 12 GLU B CA 1
ATOM 1909 C C . GLU B 1 12 ? 12.344 23.938 -10.117 1 90.25 12 GLU B C 1
ATOM 1911 O O . GLU B 1 12 ? 13.336 23.297 -9.742 1 90.25 12 GLU B O 1
ATOM 1916 N N . ALA B 1 13 ? 11.156 23.781 -9.711 1 92.62 13 ALA B N 1
ATOM 1917 C CA . ALA B 1 13 ? 10.883 22.75 -8.711 1 92.62 13 ALA B CA 1
ATOM 1918 C C . ALA B 1 13 ? 11.203 21.359 -9.258 1 92.62 13 ALA B C 1
ATOM 1920 O O . ALA B 1 13 ? 11.531 20.438 -8.5 1 92.62 13 ALA B O 1
ATOM 1921 N N . TYR B 1 14 ? 11.172 21.219 -10.578 1 93.94 14 TYR B N 1
ATOM 1922 C CA . TYR B 1 14 ? 11.289 19.906 -11.195 1 93.94 14 TYR B CA 1
ATOM 1923 C C . TYR B 1 14 ? 12.734 19.422 -11.18 1 93.94 14 TYR B C 1
ATOM 1925 O O . TYR B 1 14 ? 13.008 18.25 -11.484 1 93.94 14 TYR B O 1
ATOM 1933 N N . LYS B 1 15 ? 13.656 20.266 -10.773 1 93.75 15 LYS B N 1
ATOM 1934 C CA . LYS B 1 15 ? 15.039 19.828 -10.586 1 93.75 15 LYS B CA 1
ATOM 1935 C C . LYS B 1 15 ? 15.133 18.766 -9.5 1 93.75 15 LYS B C 1
ATOM 1937 O O . LYS B 1 15 ? 16.078 17.953 -9.492 1 93.75 15 LYS B O 1
ATOM 1942 N N . ILE B 1 16 ? 14.195 18.734 -8.648 1 94.94 16 ILE B N 1
ATOM 1943 C CA . ILE B 1 16 ? 14.164 17.781 -7.543 1 94.94 16 ILE B CA 1
ATOM 1944 C C . ILE B 1 16 ? 14.086 16.359 -8.094 1 94.94 16 ILE B C 1
ATOM 1946 O O . ILE B 1 16 ? 14.648 15.438 -7.508 1 94.94 16 ILE B O 1
ATOM 1950 N N . TYR B 1 17 ? 13.414 16.203 -9.258 1 95.75 17 TYR B N 1
ATOM 1951 C CA . TYR B 1 17 ? 13.297 14.883 -9.875 1 95.75 17 TYR B CA 1
ATOM 1952 C C . TYR B 1 17 ? 14.664 14.328 -10.258 1 95.75 17 TYR B C 1
ATOM 1954 O O . TYR B 1 17 ? 14.844 13.117 -10.383 1 95.75 17 TYR B O 1
ATOM 1962 N N . PHE B 1 18 ? 15.602 15.25 -10.305 1 95.5 18 PHE B N 1
ATOM 1963 C CA . PHE B 1 18 ? 16.906 14.836 -10.828 1 95.5 18 PHE B CA 1
ATOM 1964 C C . PHE B 1 18 ? 17.953 14.852 -9.727 1 95.5 18 PHE B C 1
ATOM 1966 O O . PHE B 1 18 ? 19.156 14.781 -10.008 1 95.5 18 PHE B O 1
ATOM 1973 N N . TYR B 1 19 ? 17.516 14.961 -8.5 1 95.19 19 TYR B N 1
ATOM 1974 C CA . TYR B 1 19 ? 18.438 14.797 -7.383 1 95.19 19 TYR B CA 1
ATOM 1975 C C . TYR B 1 19 ? 19.094 13.422 -7.406 1 95.19 19 TYR B C 1
ATOM 1977 O O . TYR B 1 19 ? 18.453 12.438 -7.812 1 95.19 19 TYR B O 1
ATOM 1985 N N . ILE B 1 20 ? 20.266 13.32 -6.953 1 95.12 20 ILE B N 1
ATOM 1986 C CA . ILE B 1 20 ? 21.047 12.102 -7 1 95.12 20 ILE B CA 1
ATOM 1987 C C . ILE B 1 20 ? 20.312 10.977 -6.266 1 95.12 20 ILE B C 1
ATOM 1989 O O . ILE B 1 20 ? 20.172 9.875 -6.801 1 95.12 20 ILE B O 1
ATOM 1993 N N . PRO B 1 21 ? 19.859 11.188 -5.055 1 95.25 21 PRO B N 1
ATOM 1994 C CA . PRO B 1 21 ? 19.125 10.117 -4.375 1 95.25 21 PRO B CA 1
ATOM 1995 C C . PRO B 1 21 ? 17.906 9.641 -5.16 1 95.25 21 PRO B C 1
ATOM 1997 O O . PRO B 1 21 ? 17.562 8.453 -5.133 1 95.25 21 PRO B O 1
ATOM 2000 N N . ASN B 1 22 ? 17.219 10.547 -5.875 1 96.94 22 ASN B N 1
ATOM 2001 C CA . ASN B 1 22 ? 16.047 10.164 -6.664 1 96.94 22 ASN B CA 1
ATOM 2002 C C . ASN B 1 22 ? 16.438 9.32 -7.871 1 96.94 22 ASN B C 1
ATOM 2004 O O . ASN B 1 22 ? 15.719 8.398 -8.258 1 96.94 22 ASN B O 1
ATOM 2008 N N . LEU B 1 23 ? 17.578 9.641 -8.445 1 96.94 23 LEU B N 1
ATOM 2009 C CA . LEU B 1 23 ? 18.078 8.836 -9.547 1 96.94 23 LEU B CA 1
ATOM 2010 C C . LEU B 1 23 ? 18.375 7.41 -9.094 1 96.94 23 LEU B C 1
ATOM 2012 O O . LEU B 1 23 ? 18.109 6.449 -9.812 1 96.94 23 LEU B O 1
ATOM 2016 N N . ILE B 1 24 ? 18.922 7.301 -7.926 1 96.69 24 ILE B N 1
ATOM 2017 C CA . ILE B 1 24 ? 19.172 5.984 -7.352 1 96.69 24 ILE B CA 1
ATOM 2018 C C . ILE B 1 24 ? 17.828 5.27 -7.125 1 96.69 24 ILE B C 1
ATOM 2020 O O . ILE B 1 24 ? 17.703 4.074 -7.395 1 96.69 24 ILE B O 1
ATOM 2024 N N . GLY B 1 25 ? 16.844 6.023 -6.688 1 96.5 25 GLY B N 1
ATOM 2025 C CA . GLY B 1 25 ? 15.516 5.469 -6.512 1 96.5 25 GLY B CA 1
ATOM 2026 C C . GLY B 1 25 ? 14.914 4.945 -7.805 1 96.5 25 GLY B C 1
ATOM 2027 O O . GLY B 1 25 ? 14.328 3.863 -7.824 1 96.5 25 GLY B O 1
ATOM 2028 N N . TYR B 1 26 ? 15.125 5.75 -8.875 1 97.5 26 TYR B N 1
ATOM 2029 C CA . TYR B 1 26 ? 14.625 5.312 -10.18 1 97.5 26 TYR B CA 1
ATOM 2030 C C . TYR B 1 26 ? 15.312 4.027 -10.625 1 97.5 26 TYR B C 1
ATOM 2032 O O . TYR B 1 26 ? 14.672 3.146 -11.203 1 97.5 26 TYR B O 1
ATOM 2040 N N . LEU B 1 27 ? 16.5 3.965 -10.383 1 97.25 27 LEU B N 1
ATOM 2041 C CA . LEU B 1 27 ? 17.234 2.756 -10.727 1 97.25 27 LEU B CA 1
ATOM 2042 C C . LEU B 1 27 ? 16.719 1.557 -9.945 1 97.25 27 LEU B C 1
ATOM 2044 O O . LEU B 1 27 ? 16.562 0.467 -10.5 1 97.25 27 LEU B O 1
ATOM 2048 N N . ARG B 1 28 ? 16.453 1.771 -8.664 1 97.12 28 ARG B N 1
ATOM 2049 C CA . ARG B 1 28 ? 15.891 0.708 -7.84 1 97.12 28 ARG B CA 1
ATOM 2050 C C . ARG B 1 28 ? 14.555 0.222 -8.406 1 97.12 28 ARG B C 1
ATOM 2052 O O . ARG B 1 28 ? 14.312 -0.984 -8.492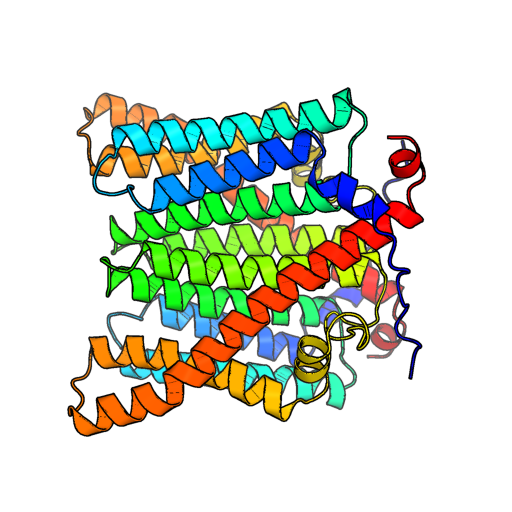 1 97.12 28 ARG B O 1
ATOM 2059 N N . VAL B 1 29 ? 13.75 1.149 -8.789 1 96.5 29 VAL B N 1
ATOM 2060 C CA . VAL B 1 29 ? 12.453 0.819 -9.367 1 96.5 29 VAL B CA 1
ATOM 2061 C C . VAL B 1 29 ? 12.648 0.016 -10.648 1 96.5 29 VAL B C 1
ATOM 2063 O O . VAL B 1 29 ? 11.992 -1.008 -10.852 1 96.5 29 VAL B O 1
ATOM 2066 N N . PHE B 1 30 ? 13.586 0.44 -11.453 1 97.12 30 PHE B N 1
ATOM 2067 C CA . PHE B 1 30 ? 13.867 -0.226 -12.719 1 97.12 30 PHE B CA 1
ATOM 2068 C C . PHE B 1 30 ? 14.344 -1.655 -12.484 1 97.12 30 PHE B C 1
ATOM 2070 O O . PHE B 1 30 ? 13.852 -2.59 -13.117 1 97.12 30 PHE B O 1
ATOM 2077 N N . LEU B 1 31 ? 15.242 -1.825 -11.625 1 96.62 31 LEU B N 1
ATOM 2078 C CA . LEU B 1 31 ? 15.789 -3.146 -11.328 1 96.62 31 LEU B CA 1
ATOM 2079 C C . LEU B 1 31 ? 14.711 -4.066 -10.766 1 96.62 31 LEU B C 1
ATOM 2081 O O . LEU B 1 31 ? 14.625 -5.234 -11.156 1 96.62 31 LEU B O 1
ATOM 2085 N N . SER B 1 32 ? 13.922 -3.539 -9.883 1 95 32 SER B N 1
ATOM 2086 C CA . SER B 1 32 ? 12.844 -4.336 -9.305 1 95 32 SER B CA 1
ATOM 2087 C C . SER B 1 32 ? 11.852 -4.773 -10.375 1 95 32 SER B C 1
ATOM 2089 O O . SER B 1 32 ? 11.477 -5.949 -10.438 1 95 32 SER B O 1
ATOM 2091 N N . LEU B 1 33 ? 11.438 -3.883 -11.25 1 95.19 33 LEU B N 1
ATOM 2092 C CA . LEU B 1 33 ? 10.492 -4.211 -12.305 1 95.19 33 LEU B CA 1
ATOM 2093 C C . LEU B 1 33 ? 11.07 -5.262 -13.25 1 95.19 33 LEU B C 1
ATOM 2095 O O . LEU B 1 33 ? 10.383 -6.207 -13.633 1 95.19 33 LEU B O 1
ATOM 2099 N N . LEU B 1 34 ? 12.281 -5.051 -13.586 1 95.75 34 LEU B N 1
ATOM 2100 C CA . LEU B 1 34 ? 12.953 -6.016 -14.453 1 95.75 34 LEU B CA 1
ATOM 2101 C C . LEU B 1 34 ? 12.938 -7.406 -13.82 1 95.75 34 LEU B C 1
ATOM 2103 O O . LEU B 1 34 ? 12.664 -8.398 -14.508 1 95.75 34 LEU B O 1
ATOM 2107 N N . SER B 1 35 ? 13.242 -7.457 -12.594 1 95.06 35 SER B N 1
ATOM 2108 C CA . SER B 1 35 ? 13.281 -8.742 -11.898 1 95.06 35 SER B CA 1
ATOM 2109 C C . SER B 1 35 ? 11.93 -9.438 -11.961 1 95.06 35 SER B C 1
ATOM 2111 O O . SER B 1 35 ? 11.859 -10.664 -12.094 1 95.06 35 SER B O 1
ATOM 2113 N N . PHE B 1 36 ? 10.875 -8.734 -11.945 1 92.94 36 PHE B N 1
ATOM 2114 C CA . PHE B 1 36 ? 9.539 -9.32 -11.922 1 92.94 36 PHE B CA 1
ATOM 2115 C C . PHE B 1 36 ? 9.164 -9.883 -13.281 1 92.94 36 PHE B C 1
ATOM 2117 O O . PHE B 1 36 ? 8.328 -10.781 -13.383 1 92.94 36 PHE B O 1
ATOM 2124 N N . PHE B 1 37 ? 9.758 -9.367 -14.344 1 94.94 37 PHE B N 1
ATOM 2125 C CA . PHE B 1 37 ? 9.398 -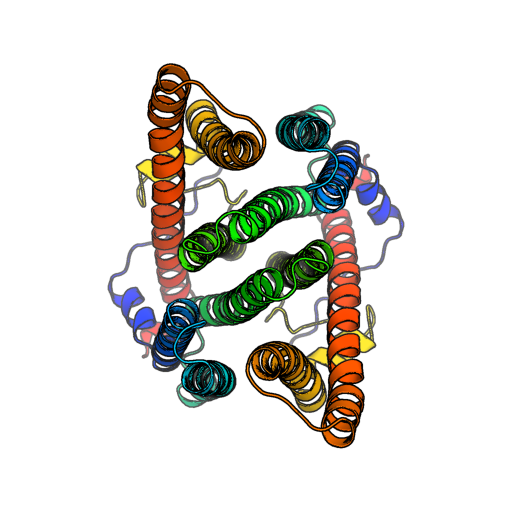9.82 -15.68 1 94.94 37 PHE B CA 1
ATOM 2126 C C . PHE B 1 37 ? 10.25 -11.016 -16.094 1 94.94 37 PHE B C 1
ATOM 2128 O O . PHE B 1 37 ? 9.883 -11.766 -17 1 94.94 37 PHE B O 1
ATOM 2135 N N . ILE B 1 38 ? 11.352 -11.266 -15.398 1 95.56 38 ILE B N 1
ATOM 2136 C CA . ILE B 1 38 ? 12.219 -12.367 -15.789 1 95.56 38 ILE B CA 1
ATOM 2137 C C . ILE B 1 38 ? 12.32 -13.375 -14.648 1 95.56 38 ILE B C 1
ATOM 2139 O O . ILE B 1 38 ? 13.227 -14.219 -14.641 1 95.56 38 ILE B O 1
ATOM 2143 N N . TYR B 1 39 ? 11.461 -13.305 -13.688 1 94.5 39 TYR B N 1
ATOM 2144 C CA . TYR B 1 39 ? 11.578 -14.031 -12.43 1 94.5 39 TYR B CA 1
ATOM 2145 C C . TYR B 1 39 ? 11.602 -15.531 -12.672 1 94.5 39 TYR B C 1
ATOM 2147 O O . TYR B 1 39 ? 12.227 -16.281 -11.914 1 94.5 39 TYR B O 1
ATOM 2155 N N . GLU B 1 40 ? 10.977 -16.031 -13.719 1 93.94 40 GLU B N 1
ATOM 2156 C CA . GLU B 1 40 ? 10.898 -17.469 -13.961 1 93.94 40 GLU B CA 1
ATOM 2157 C C . GLU B 1 40 ? 12.062 -17.938 -14.828 1 93.94 40 GLU B C 1
ATOM 2159 O O . GLU B 1 40 ? 12.609 -19.016 -14.602 1 93.94 40 GLU B O 1
ATOM 2164 N N . SER B 1 41 ? 12.531 -17.141 -15.75 1 95 41 SER B N 1
ATOM 2165 C CA . SER B 1 41 ? 13.484 -17.547 -16.781 1 95 41 SER B CA 1
ATOM 2166 C C . SER B 1 41 ? 14.922 -17.469 -16.266 1 95 41 SER B C 1
ATOM 2168 O O . SER B 1 41 ? 15.758 -18.297 -16.625 1 95 41 SER B O 1
ATOM 2170 N N . TYR B 1 42 ? 15.211 -16.5 -15.445 1 96.81 42 TYR B N 1
ATOM 2171 C CA . TYR B 1 42 ? 16.578 -16.281 -15.016 1 96.81 42 TYR B CA 1
ATOM 2172 C C . TYR B 1 42 ? 16.656 -16.109 -13.5 1 96.81 42 TYR B C 1
ATOM 2174 O O . TYR B 1 42 ? 17 -15.023 -13.016 1 96.81 42 TYR B O 1
ATOM 2182 N N . PRO B 1 43 ? 16.469 -17.188 -12.773 1 96.38 43 PRO B N 1
ATOM 2183 C CA . PRO B 1 43 ? 16.391 -17.078 -11.312 1 96.38 43 PRO B CA 1
ATOM 2184 C C . PRO B 1 43 ? 17.672 -16.5 -10.703 1 96.38 43 PRO B C 1
ATOM 2186 O O . PRO B 1 43 ? 17.594 -15.703 -9.766 1 96.38 43 PRO B O 1
ATOM 2189 N N . GLY B 1 44 ? 18.844 -16.922 -11.148 1 96.62 44 GLY B N 1
ATOM 2190 C CA . GLY B 1 44 ? 20.094 -16.391 -10.641 1 96.62 44 GLY B CA 1
ATOM 2191 C C . GLY B 1 44 ? 20.219 -14.891 -10.844 1 96.62 44 GLY B C 1
ATOM 2192 O O . GLY B 1 44 ? 20.641 -14.172 -9.93 1 96.62 44 GLY B O 1
ATOM 2193 N N . THR B 1 45 ? 19.922 -14.469 -12.008 1 97.25 45 THR B N 1
ATOM 2194 C CA . THR B 1 45 ? 19.969 -13.047 -12.336 1 97.25 45 THR B CA 1
ATOM 2195 C C . THR B 1 45 ? 18.984 -12.258 -11.469 1 97.25 45 THR B C 1
ATOM 2197 O O . THR B 1 45 ? 19.312 -11.156 -11.016 1 97.25 45 THR B O 1
ATOM 2200 N N . VAL B 1 46 ? 17.812 -12.812 -11.227 1 97.06 46 VAL B N 1
ATOM 2201 C CA . VAL B 1 46 ? 16.797 -12.164 -10.422 1 97.06 46 VAL B CA 1
ATOM 2202 C C . VAL B 1 46 ? 17.312 -11.953 -9 1 97.06 46 VAL B C 1
ATOM 2204 O O . VAL B 1 46 ? 17.141 -10.875 -8.43 1 97.06 46 VAL B O 1
ATOM 2207 N N . ILE B 1 47 ? 17.953 -12.938 -8.469 1 97.06 47 ILE B N 1
ATOM 2208 C CA . ILE B 1 47 ? 18.484 -12.844 -7.113 1 97.06 47 ILE B CA 1
ATOM 2209 C C . ILE B 1 47 ? 19.516 -11.719 -7.039 1 97.06 47 ILE B C 1
ATOM 2211 O O . ILE B 1 47 ? 19.484 -10.898 -6.113 1 97.06 47 ILE B O 1
ATOM 2215 N N . VAL B 1 48 ? 20.328 -11.578 -8 1 97 48 VAL B N 1
ATOM 2216 C CA . VAL B 1 48 ? 21.375 -10.578 -8.031 1 97 48 VAL B CA 1
ATOM 2217 C C . VAL B 1 48 ? 20.766 -9.188 -8.18 1 97 48 VAL B C 1
ATOM 2219 O O . VAL B 1 48 ? 21.094 -8.266 -7.434 1 97 48 VAL B O 1
ATOM 2222 N N . ILE B 1 49 ? 19.891 -9.086 -9.102 1 96.69 49 ILE B N 1
ATOM 2223 C CA . ILE B 1 49 ? 19.281 -7.793 -9.406 1 96.69 49 ILE B CA 1
ATOM 2224 C C . ILE B 1 49 ? 18.453 -7.316 -8.211 1 96.69 49 ILE B C 1
ATOM 2226 O O . ILE B 1 49 ? 18.516 -6.145 -7.832 1 96.69 49 ILE B O 1
ATOM 2230 N N . TYR B 1 50 ? 17.719 -8.211 -7.695 1 95.81 50 TYR B N 1
ATOM 2231 C CA . TYR B 1 50 ? 16.875 -7.859 -6.555 1 95.81 50 TYR B CA 1
ATOM 2232 C C . TYR B 1 50 ? 17.719 -7.449 -5.359 1 95.81 50 TYR B C 1
ATOM 2234 O O . TYR B 1 50 ? 17.422 -6.457 -4.688 1 95.81 50 TYR B O 1
ATOM 2242 N N . THR B 1 51 ? 18.766 -8.172 -5.094 1 93.62 51 THR B N 1
ATOM 2243 C CA . THR B 1 51 ? 19.641 -7.859 -3.973 1 93.62 51 THR B CA 1
ATOM 2244 C C . THR B 1 51 ? 20.359 -6.535 -4.203 1 93.62 51 THR B C 1
ATOM 2246 O O . THR B 1 51 ? 20.547 -5.75 -3.271 1 93.62 51 THR B O 1
ATOM 2249 N N . THR B 1 52 ? 20.75 -6.324 -5.391 1 95.44 52 THR B N 1
ATOM 2250 C CA . THR B 1 52 ? 21.375 -5.055 -5.734 1 95.44 52 THR B CA 1
ATOM 2251 C C . THR B 1 52 ? 20.422 -3.895 -5.484 1 95.44 52 THR B C 1
ATOM 2253 O O . THR B 1 52 ? 20.812 -2.865 -4.93 1 95.44 52 THR B O 1
ATOM 2256 N N . SER B 1 53 ? 19.188 -4.062 -5.891 1 94.69 53 SER B N 1
ATOM 2257 C CA . SER B 1 53 ? 18.188 -3.039 -5.652 1 94.69 53 SER B CA 1
ATOM 2258 C C . SER B 1 53 ? 18.031 -2.748 -4.164 1 94.69 53 SER B C 1
ATOM 2260 O O . SER B 1 53 ? 17.844 -1.598 -3.768 1 94.69 53 SER B O 1
ATOM 2262 N N . PHE B 1 54 ? 18.125 -3.746 -3.414 1 90 54 PHE B N 1
ATOM 2263 C CA . PHE B 1 54 ? 17.984 -3.607 -1.97 1 90 54 PHE B CA 1
ATOM 2264 C C . PHE B 1 54 ? 19.156 -2.848 -1.375 1 90 54 PHE B C 1
ATOM 2266 O O . PHE B 1 54 ? 18.984 -2.031 -0.469 1 90 54 PHE B O 1
ATOM 2273 N N . VAL B 1 55 ? 20.344 -3.117 -1.816 1 89.62 55 VAL B N 1
ATOM 2274 C CA . VAL B 1 55 ? 21.547 -2.453 -1.336 1 89.62 55 VAL B CA 1
ATOM 2275 C C . VAL B 1 55 ? 21.516 -0.975 -1.721 1 89.62 55 VAL B C 1
ATOM 2277 O O . VAL B 1 55 ? 21.922 -0.114 -0.938 1 89.62 55 VAL B O 1
ATOM 2280 N N . LEU B 1 56 ? 21 -0.72 -2.848 1 93.19 56 LEU B N 1
ATOM 2281 C CA . LEU B 1 56 ? 20.891 0.655 -3.324 1 93.19 56 LEU B CA 1
ATOM 2282 C C . LEU B 1 56 ? 19.984 1.477 -2.416 1 93.19 56 LEU B C 1
ATOM 2284 O O . LEU B 1 56 ? 20.047 2.709 -2.422 1 93.19 56 LEU B O 1
ATOM 2288 N N . ASP B 1 57 ? 19.078 0.834 -1.7 1 91.62 57 ASP B N 1
ATOM 2289 C CA . ASP B 1 57 ? 18.203 1.505 -0.745 1 91.62 57 ASP B CA 1
ATOM 2290 C C . ASP B 1 57 ? 19.016 2.256 0.309 1 91.62 57 ASP B C 1
ATOM 2292 O O . ASP B 1 57 ? 18.703 3.398 0.647 1 91.62 57 ASP B O 1
ATOM 2296 N N . GLY B 1 58 ? 20.062 1.632 0.847 1 87.88 58 GLY B N 1
ATOM 2297 C CA . GLY B 1 58 ? 20.953 2.281 1.806 1 87.88 58 GLY B CA 1
ATOM 2298 C C . GLY B 1 58 ? 21.766 3.406 1.199 1 87.88 58 GLY B C 1
ATOM 2299 O O . GLY B 1 58 ? 21.984 4.438 1.841 1 87.88 58 GLY B O 1
ATOM 2300 N N . LEU B 1 59 ? 22.016 3.314 -0.035 1 90.88 59 LEU B N 1
ATOM 2301 C CA . LEU B 1 59 ? 22.875 4.289 -0.714 1 90.88 59 LEU B CA 1
ATOM 2302 C C . LEU B 1 59 ? 22.094 5.57 -1.007 1 90.88 59 LEU B C 1
ATOM 2304 O O . LEU B 1 59 ? 22.672 6.664 -0.976 1 90.88 59 LEU B O 1
ATOM 2308 N N . ASP B 1 60 ? 20.859 5.441 -1.316 1 91.75 60 ASP B N 1
ATOM 2309 C CA . ASP B 1 60 ? 20.094 6.648 -1.612 1 91.75 60 ASP B CA 1
ATOM 2310 C C . ASP B 1 60 ? 19.922 7.516 -0.365 1 91.75 60 ASP B C 1
ATOM 2312 O O . ASP B 1 60 ? 19.922 8.742 -0.449 1 91.75 60 ASP B O 1
ATOM 2316 N N . GLY B 1 61 ? 19.797 6.875 0.798 1 87.94 61 GLY B N 1
ATOM 2317 C CA . GLY B 1 61 ? 19.766 7.637 2.037 1 87.94 61 GLY B CA 1
ATOM 2318 C C . GLY B 1 61 ? 21.062 8.344 2.342 1 87.94 61 GLY B C 1
ATOM 2319 O O . GLY B 1 61 ? 21.078 9.508 2.744 1 87.94 61 GLY B O 1
ATOM 2320 N N . ILE B 1 62 ? 22.141 7.609 2.133 1 90.75 62 ILE B N 1
ATOM 2321 C CA . ILE B 1 62 ? 23.469 8.18 2.354 1 90.75 62 ILE B CA 1
ATOM 2322 C C . ILE B 1 62 ? 23.703 9.344 1.389 1 90.75 62 ILE B C 1
ATOM 2324 O O . ILE B 1 62 ? 24.188 10.398 1.785 1 90.75 62 ILE B O 1
ATOM 2328 N N . ALA B 1 63 ? 23.281 9.188 0.211 1 91.69 63 ALA B N 1
ATOM 2329 C CA . ALA B 1 63 ? 23.438 10.219 -0.809 1 91.69 63 ALA B CA 1
ATOM 2330 C C . ALA B 1 63 ? 22.594 11.453 -0.478 1 91.69 63 ALA B C 1
ATOM 2332 O O . ALA B 1 63 ? 23.047 12.586 -0.653 1 91.69 63 ALA B O 1
ATOM 2333 N N . ALA B 1 64 ? 21.406 11.258 -0.007 1 90.5 64 ALA B N 1
ATOM 2334 C CA . ALA B 1 64 ? 20.516 12.367 0.347 1 90.5 64 ALA B CA 1
ATOM 2335 C C . ALA B 1 64 ? 21.156 13.242 1.422 1 90.5 64 ALA B C 1
ATOM 2337 O O . ALA B 1 64 ? 21.125 14.477 1.322 1 90.5 64 ALA B O 1
ATOM 2338 N N . ARG B 1 65 ? 21.781 12.594 2.35 1 89.31 65 ARG B N 1
ATOM 2339 C CA . ARG B 1 65 ? 22.391 13.312 3.455 1 89.31 65 ARG B CA 1
ATOM 2340 C C . ARG B 1 65 ? 23.719 13.938 3.025 1 89.31 65 ARG B C 1
ATOM 2342 O O . ARG B 1 65 ? 24.016 15.078 3.389 1 89.31 65 ARG B O 1
ATOM 2349 N N . HIS B 1 66 ? 24.453 13.25 2.262 1 92.44 66 HIS B N 1
ATOM 2350 C CA . HIS B 1 66 ? 25.766 13.703 1.833 1 92.44 66 HIS B CA 1
ATOM 2351 C C . HIS B 1 66 ? 25.656 14.922 0.928 1 92.44 66 HIS B C 1
ATOM 2353 O O . HIS B 1 66 ? 26.438 15.875 1.066 1 92.44 66 HIS B O 1
ATOM 2359 N N . TYR B 1 67 ? 24.672 14.969 0.035 1 92.62 67 TYR B N 1
ATOM 2360 C CA . TYR B 1 67 ? 24.547 16.047 -0.933 1 92.62 67 TYR B CA 1
ATOM 2361 C C . TYR B 1 67 ? 23.516 17.078 -0.47 1 92.62 67 TYR B C 1
ATOM 2363 O O . TYR B 1 67 ? 23.188 18 -1.209 1 92.62 67 TYR B O 1
ATOM 2371 N N . ASN B 1 68 ? 22.969 16.875 0.68 1 91.19 68 ASN B N 1
ATOM 2372 C CA . ASN B 1 68 ? 21.922 17.75 1.214 1 91.19 68 ASN B CA 1
ATOM 2373 C C . ASN B 1 68 ? 20.75 17.875 0.255 1 91.19 68 ASN B C 1
ATOM 2375 O O . ASN B 1 68 ? 20.312 18.984 -0.062 1 91.19 68 ASN B O 1
ATOM 2379 N N . GLN B 1 69 ? 20.422 16.781 -0.259 1 92.62 69 GLN B N 1
ATOM 2380 C CA . GLN B 1 69 ? 19.312 16.688 -1.206 1 92.62 69 GLN B CA 1
ATOM 2381 C C . GLN B 1 69 ? 18.156 15.875 -0.629 1 92.62 69 GLN B C 1
ATOM 2383 O O . GLN B 1 69 ? 17.609 15.008 -1.304 1 92.62 69 GLN B O 1
ATOM 2388 N N . CYS B 1 70 ? 17.891 16.141 0.61 1 89.62 70 CYS B N 1
ATOM 2389 C CA . CYS B 1 70 ? 16.734 15.5 1.246 1 89.62 70 CYS B CA 1
ATOM 2390 C C . CYS B 1 70 ? 15.43 16.156 0.802 1 89.62 70 CYS B C 1
ATOM 2392 O O . CYS B 1 70 ? 15.25 17.359 0.961 1 89.62 70 CYS B O 1
ATOM 2394 N N . SER B 1 71 ? 14.602 15.398 0.165 1 93.06 71 SER B N 1
ATOM 2395 C CA . SER B 1 71 ? 13.312 15.891 -0.32 1 93.06 71 SER B CA 1
ATOM 2396 C C . SER B 1 71 ? 12.172 14.977 0.109 1 93.06 71 SER B C 1
ATOM 2398 O O . SER B 1 71 ? 12.383 13.805 0.405 1 93.06 71 SER B O 1
ATOM 2400 N N . ARG B 1 72 ? 11 15.531 0.177 1 93.19 72 ARG B N 1
ATOM 2401 C CA . ARG B 1 72 ? 9.812 14.75 0.491 1 93.19 72 ARG B CA 1
ATOM 2402 C C . ARG B 1 72 ? 9.492 13.766 -0.629 1 93.19 72 ARG B C 1
ATOM 2404 O O . ARG B 1 72 ? 9.07 12.633 -0.369 1 93.19 72 ARG B O 1
ATOM 2411 N N . PHE B 1 73 ? 9.672 14.25 -1.861 1 95.38 73 PHE B N 1
ATOM 2412 C CA . PHE B 1 73 ? 9.461 13.352 -2.992 1 95.38 73 PHE B CA 1
ATOM 2413 C C . PHE B 1 73 ? 10.352 12.117 -2.877 1 95.38 73 PHE B C 1
ATOM 2415 O O . PHE B 1 73 ? 9.875 10.992 -3.049 1 95.38 73 PHE B O 1
ATOM 2422 N N . GLY B 1 74 ? 11.586 12.367 -2.637 1 94.81 74 GLY B N 1
ATOM 2423 C CA . GLY B 1 74 ? 12.516 11.266 -2.471 1 94.81 74 GLY B CA 1
ATOM 2424 C C . GLY B 1 74 ? 12.141 10.328 -1.335 1 94.81 74 GLY B C 1
ATOM 2425 O O . GLY B 1 74 ? 12.289 9.109 -1.447 1 94.81 74 GLY B O 1
ATOM 2426 N N . ALA B 1 75 ? 11.656 10.891 -0.277 1 92.94 75 ALA B N 1
ATOM 2427 C CA . ALA B 1 75 ? 11.227 10.094 0.869 1 92.94 75 ALA B CA 1
ATOM 2428 C C . ALA B 1 75 ? 10.062 9.18 0.495 1 92.94 75 ALA B C 1
ATOM 2430 O O . ALA B 1 75 ? 10.062 7.992 0.842 1 92.94 75 ALA B O 1
ATOM 2431 N N . VAL B 1 76 ? 9.117 9.695 -0.2 1 94.69 76 VAL B N 1
ATOM 2432 C CA . VAL B 1 76 ? 7.961 8.898 -0.609 1 94.69 76 VAL B CA 1
ATOM 2433 C C . VAL B 1 76 ? 8.398 7.828 -1.606 1 94.69 76 VAL B C 1
ATOM 2435 O O . VAL B 1 76 ? 7.98 6.672 -1.507 1 94.69 76 VAL B O 1
ATOM 2438 N N . LEU B 1 77 ? 9.203 8.258 -2.551 1 95.69 77 LEU B N 1
ATOM 2439 C CA . LEU B 1 77 ? 9.727 7.305 -3.527 1 95.69 77 LEU B CA 1
ATOM 2440 C C . LEU B 1 77 ? 10.414 6.133 -2.83 1 95.69 77 LEU B C 1
ATOM 2442 O O . LEU B 1 77 ? 10.203 4.977 -3.203 1 95.69 77 LEU B O 1
ATOM 2446 N N . ASP B 1 78 ? 11.188 6.488 -1.839 1 94.25 78 ASP B N 1
ATOM 2447 C CA . ASP B 1 78 ? 11.891 5.465 -1.072 1 94.25 78 ASP B CA 1
ATOM 2448 C C . ASP B 1 78 ? 10.906 4.547 -0.349 1 94.25 78 ASP B C 1
ATOM 2450 O O . ASP B 1 78 ? 11.031 3.322 -0.417 1 94.25 78 ASP B O 1
ATOM 2454 N N . MET B 1 79 ? 9.922 5.078 0.264 1 93.19 79 MET B N 1
ATOM 2455 C CA . MET B 1 79 ? 8.945 4.316 1.027 1 93.19 79 MET B CA 1
ATOM 2456 C C . MET B 1 79 ? 8.164 3.371 0.119 1 93.19 79 MET B C 1
ATOM 2458 O O . MET B 1 79 ? 7.965 2.201 0.452 1 93.19 79 MET B O 1
ATOM 2462 N N . VAL B 1 80 ? 7.723 3.848 -0.979 1 94.62 80 VAL B N 1
ATOM 2463 C CA . VAL B 1 80 ? 6.875 3.061 -1.869 1 94.62 80 VAL B CA 1
ATOM 2464 C C . VAL B 1 80 ? 7.715 1.987 -2.562 1 94.62 80 VAL B C 1
ATOM 2466 O O . VAL B 1 80 ? 7.25 0.86 -2.756 1 94.62 80 VAL B O 1
ATOM 2469 N N . THR B 1 81 ? 8.93 2.334 -2.961 1 95.62 81 THR B N 1
ATOM 2470 C CA . THR B 1 81 ? 9.789 1.368 -3.641 1 95.62 81 THR B CA 1
ATOM 2471 C C . THR B 1 81 ? 10.078 0.173 -2.736 1 95.62 81 THR B C 1
ATOM 2473 O O . THR B 1 81 ? 10.023 -0.975 -3.182 1 95.62 81 THR B O 1
ATOM 2476 N N . ASP B 1 82 ? 10.352 0.464 -1.497 1 93.69 82 ASP B N 1
ATOM 2477 C CA . ASP B 1 82 ? 10.609 -0.607 -0.542 1 93.69 82 ASP B CA 1
ATOM 2478 C C . ASP B 1 82 ? 9.414 -1.544 -0.423 1 93.69 82 ASP B C 1
ATOM 2480 O O . ASP B 1 82 ? 9.562 -2.766 -0.47 1 93.69 82 ASP B O 1
ATOM 2484 N N . ARG B 1 83 ? 8.297 -1.001 -0.332 1 93.94 83 ARG B N 1
ATOM 2485 C CA . ARG B 1 83 ? 7.078 -1.771 -0.104 1 93.94 83 ARG B CA 1
ATOM 2486 C C . ARG B 1 83 ? 6.684 -2.551 -1.353 1 93.94 83 ARG B C 1
ATOM 2488 O O . ARG B 1 83 ? 6.301 -3.721 -1.265 1 93.94 83 ARG B O 1
ATOM 2495 N N . PHE B 1 84 ? 6.723 -1.989 -2.471 1 94.19 84 PHE B N 1
ATOM 2496 C CA . PHE B 1 84 ? 6.211 -2.689 -3.643 1 94.19 84 PHE B CA 1
ATOM 2497 C C . PHE B 1 84 ? 7.191 -3.76 -4.105 1 94.19 84 PHE B C 1
ATOM 2499 O O . PHE B 1 84 ? 6.785 -4.785 -4.656 1 94.19 84 PHE B O 1
ATOM 2506 N N . SER B 1 85 ? 8.523 -3.488 -3.928 1 95.44 85 SER B N 1
ATOM 2507 C CA . SER B 1 85 ? 9.484 -4.531 -4.27 1 95.44 85 SER B CA 1
ATOM 2508 C C . SER B 1 85 ? 9.234 -5.801 -3.463 1 95.44 85 SER B C 1
ATOM 2510 O O . SER B 1 85 ? 9.148 -6.891 -4.027 1 95.44 85 SER B O 1
ATOM 2512 N N . THR B 1 86 ? 9.086 -5.613 -2.199 1 96.06 86 THR B N 1
ATOM 2513 C CA . THR B 1 86 ? 8.828 -6.754 -1.327 1 96.06 86 THR B CA 1
ATOM 2514 C C . THR B 1 86 ? 7.48 -7.391 -1.662 1 96.06 86 THR B C 1
ATOM 2516 O O . THR B 1 86 ? 7.375 -8.617 -1.747 1 96.06 86 THR B O 1
ATOM 2519 N N . ALA B 1 87 ? 6.508 -6.598 -1.878 1 96.38 87 ALA B N 1
ATOM 2520 C CA . ALA B 1 87 ? 5.18 -7.113 -2.186 1 96.38 87 ALA B CA 1
ATOM 2521 C C . ALA B 1 87 ? 5.191 -7.934 -3.471 1 96.38 87 ALA B C 1
ATOM 2523 O O . ALA B 1 87 ? 4.523 -8.969 -3.562 1 96.38 87 ALA B O 1
ATOM 2524 N N . ALA B 1 88 ? 5.875 -7.457 -4.434 1 95.62 88 ALA B N 1
ATOM 2525 C CA . ALA B 1 88 ? 5.973 -8.172 -5.703 1 95.62 88 ALA B CA 1
ATOM 2526 C C . ALA B 1 88 ? 6.641 -9.531 -5.512 1 95.62 88 ALA B C 1
ATOM 2528 O O . ALA B 1 88 ? 6.164 -10.547 -6.035 1 95.62 88 ALA B O 1
ATOM 2529 N N . LEU B 1 89 ? 7.742 -9.516 -4.816 1 96.44 89 LEU B N 1
ATOM 2530 C CA . LEU B 1 89 ? 8.422 -10.773 -4.562 1 96.44 89 LEU B CA 1
ATOM 2531 C C . LEU B 1 89 ? 7.512 -11.742 -3.816 1 96.44 89 LEU B C 1
ATOM 2533 O O . LEU B 1 89 ? 7.438 -12.93 -4.164 1 96.44 89 LEU B O 1
ATOM 2537 N N . VAL B 1 90 ? 6.816 -11.258 -2.854 1 97.19 90 VAL B N 1
ATOM 2538 C CA . VAL B 1 90 ? 5.91 -12.086 -2.062 1 97.19 90 VAL B CA 1
ATOM 2539 C C . VAL B 1 90 ? 4.781 -12.609 -2.949 1 97.19 90 VAL B C 1
ATOM 2541 O O . VAL B 1 90 ? 4.355 -13.758 -2.811 1 97.19 90 VAL B O 1
ATOM 2544 N N . THR B 1 91 ? 4.297 -11.836 -3.82 1 96.38 91 THR B N 1
ATOM 2545 C CA . THR B 1 91 ? 3.268 -12.266 -4.758 1 96.38 91 THR B CA 1
ATOM 2546 C C . THR B 1 91 ? 3.793 -13.375 -5.664 1 96.38 91 THR B C 1
ATOM 2548 O O . THR B 1 91 ? 3.09 -14.352 -5.934 1 96.38 91 THR B O 1
ATOM 2551 N N . ILE B 1 92 ? 4.965 -13.203 -6.145 1 96.06 92 ILE B N 1
ATOM 2552 C CA . ILE B 1 92 ? 5.59 -14.227 -6.973 1 96.06 92 ILE B CA 1
ATOM 2553 C C . ILE B 1 92 ? 5.707 -15.531 -6.184 1 96.06 92 ILE B C 1
ATOM 2555 O O . ILE B 1 92 ? 5.438 -16.609 -6.711 1 96.06 92 ILE B O 1
ATOM 2559 N N . LEU B 1 93 ? 6.121 -15.406 -4.945 1 96.69 93 LEU B N 1
ATOM 2560 C CA . LEU B 1 93 ? 6.234 -16.578 -4.086 1 96.69 93 LEU B CA 1
ATOM 2561 C C . LEU B 1 93 ? 4.883 -17.266 -3.926 1 96.69 93 LEU B C 1
ATOM 2563 O O . LEU B 1 93 ? 4.812 -18.5 -3.842 1 96.69 93 LEU B O 1
ATOM 2567 N N . SER B 1 94 ? 3.842 -16.484 -3.873 1 96 94 SER B N 1
ATOM 2568 C CA . SER B 1 94 ? 2.502 -17.062 -3.775 1 96 94 SER B CA 1
ATOM 2569 C C . SER B 1 94 ? 2.18 -17.922 -4.988 1 96 94 SER B C 1
ATOM 2571 O O . SER B 1 94 ? 1.427 -18.891 -4.887 1 96 94 SER B O 1
ATOM 2573 N N . ASN B 1 95 ? 2.723 -17.609 -6.102 1 94.5 95 ASN B N 1
ATOM 2574 C CA . ASN B 1 95 ? 2.547 -18.422 -7.305 1 94.5 95 ASN B CA 1
ATOM 2575 C C . ASN B 1 95 ? 3.324 -19.734 -7.219 1 94.5 95 ASN B C 1
ATOM 2577 O O . ASN B 1 95 ? 2.861 -20.766 -7.699 1 94.5 95 ASN B O 1
ATOM 2581 N N . PHE B 1 96 ? 4.5 -19.656 -6.645 1 94.94 96 PHE B N 1
ATOM 2582 C CA . PHE B 1 96 ? 5.352 -20.828 -6.523 1 94.94 96 PHE B CA 1
ATOM 2583 C C . PHE B 1 96 ? 4.812 -21.781 -5.461 1 94.94 96 PHE B C 1
ATOM 2585 O O . PHE B 1 96 ? 4.973 -23 -5.57 1 94.94 96 PHE B O 1
ATOM 2592 N N . TYR B 1 97 ? 4.234 -21.156 -4.383 1 95 97 TYR B N 1
ATOM 2593 C CA . TYR B 1 97 ? 3.693 -21.922 -3.268 1 95 97 TYR B CA 1
ATOM 2594 C C . TYR B 1 97 ? 2.219 -21.609 -3.053 1 95 97 TYR B C 1
ATOM 2596 O O . TYR B 1 97 ? 1.847 -21.031 -2.031 1 95 97 TYR B O 1
ATOM 2604 N N . PRO B 1 98 ? 1.372 -22.125 -3.879 1 92 98 PRO B N 1
ATOM 2605 C CA . PRO B 1 98 ? -0.03 -21.703 -3.902 1 92 98 PRO B CA 1
ATOM 2606 C C . PRO B 1 98 ? -0.785 -22.094 -2.631 1 92 98 PRO B C 1
ATOM 2608 O O . PRO B 1 98 ? -1.731 -21.406 -2.24 1 92 98 PRO B O 1
ATOM 2611 N N . ASN B 1 99 ? -0.378 -23.141 -1.92 1 93.19 99 ASN B N 1
ATOM 2612 C CA . ASN B 1 99 ? -1.042 -23.562 -0.69 1 93.19 99 ASN B CA 1
ATOM 2613 C C . ASN B 1 99 ? -0.89 -22.516 0.413 1 93.19 99 ASN B C 1
ATOM 2615 O O . ASN B 1 99 ? -1.646 -22.531 1.386 1 93.19 99 ASN B O 1
ATOM 2619 N N . TYR B 1 100 ? 0.073 -21.609 0.229 1 95.19 100 TYR B N 1
ATOM 2620 C CA . TYR B 1 100 ? 0.353 -20.625 1.267 1 95.19 100 TYR B CA 1
ATOM 2621 C C . TYR B 1 100 ? -0.053 -19.219 0.814 1 95.19 100 TYR B C 1
ATOM 2623 O O . TYR B 1 100 ? 0.331 -18.234 1.433 1 95.19 100 TYR B O 1
ATOM 2631 N N . THR B 1 101 ? -0.838 -19.156 -0.206 1 94.62 101 THR B N 1
ATOM 2632 C CA . THR B 1 101 ? -1.214 -17.891 -0.815 1 94.62 101 THR B CA 1
ATOM 2633 C C . THR B 1 101 ? -1.883 -16.969 0.208 1 94.62 101 THR B C 1
ATOM 2635 O O . THR B 1 101 ? -1.505 -15.805 0.35 1 94.62 101 THR B O 1
ATOM 2638 N N . PRO B 1 102 ? -2.883 -17.453 1.006 1 94.88 102 PRO B N 1
ATOM 2639 C CA . PRO B 1 102 ? -3.518 -16.531 1.959 1 94.88 102 PRO B CA 1
ATOM 2640 C C . PRO B 1 102 ? -2.531 -15.961 2.973 1 94.88 102 PRO B C 1
ATOM 2642 O O . PRO B 1 102 ? -2.678 -14.812 3.396 1 94.88 102 PRO B O 1
ATOM 2645 N N . TYR B 1 103 ? -1.559 -16.719 3.295 1 96.31 103 TYR B N 1
ATOM 2646 C CA . TYR B 1 103 ? -0.573 -16.25 4.266 1 96.31 103 TYR B CA 1
ATOM 2647 C C . TYR B 1 103 ? 0.341 -15.195 3.654 1 96.31 103 TYR B C 1
ATOM 2649 O O . TYR B 1 103 ? 0.703 -14.219 4.316 1 96.31 103 TYR B O 1
ATOM 2657 N N . PHE B 1 104 ? 0.737 -15.375 2.4 1 97 104 PHE B N 1
ATOM 2658 C CA . PHE B 1 104 ? 1.534 -14.375 1.701 1 97 104 PHE B CA 1
ATOM 2659 C C . PHE B 1 104 ? 0.759 -13.07 1.555 1 97 104 PHE B C 1
ATOM 2661 O O . PHE B 1 104 ? 1.323 -11.992 1.714 1 97 104 PHE B O 1
ATOM 2668 N N . VAL B 1 105 ? -0.512 -13.242 1.295 1 96.06 105 VAL B N 1
ATOM 2669 C CA . VAL B 1 105 ? -1.376 -12.07 1.187 1 96.06 105 VAL B CA 1
ATOM 2670 C C . VAL B 1 105 ? -1.424 -11.336 2.525 1 96.06 105 VAL B C 1
ATOM 2672 O O . VAL B 1 105 ? -1.303 -10.109 2.572 1 96.06 105 VAL B O 1
ATOM 2675 N N . LEU B 1 106 ? -1.504 -12.039 3.582 1 96.75 106 LEU B N 1
ATOM 2676 C CA . LEU B 1 106 ? -1.566 -11.453 4.914 1 96.75 106 LEU B CA 1
ATOM 2677 C C . LEU B 1 106 ? -0.266 -10.734 5.25 1 96.75 106 LEU B C 1
ATOM 2679 O O . LEU B 1 106 ? -0.283 -9.68 5.895 1 96.75 106 LEU B O 1
ATOM 2683 N N . LEU B 1 107 ? 0.791 -11.32 4.84 1 97.25 107 LEU B N 1
ATOM 2684 C CA . LEU B 1 107 ? 2.086 -10.688 5.082 1 97.25 107 LEU B CA 1
ATOM 2685 C C . LEU B 1 107 ? 2.186 -9.352 4.352 1 97.25 107 LEU B C 1
ATOM 2687 O O . LEU B 1 107 ? 2.662 -8.367 4.914 1 97.25 107 LEU B O 1
ATOM 2691 N N . ASN B 1 108 ? 1.759 -9.328 3.121 1 96.69 108 ASN B N 1
ATOM 2692 C CA . ASN B 1 108 ? 1.743 -8.086 2.357 1 96.69 108 ASN B CA 1
ATOM 2693 C C . ASN B 1 108 ? 0.831 -7.043 2.998 1 96.69 108 ASN B C 1
ATOM 2695 O O . ASN B 1 108 ? 1.196 -5.871 3.1 1 96.69 108 ASN B O 1
ATOM 2699 N N . ILE B 1 109 ? -0.318 -7.48 3.416 1 95.88 109 ILE B N 1
ATOM 2700 C CA . ILE B 1 109 ? -1.277 -6.582 4.051 1 95.88 109 ILE B CA 1
ATOM 2701 C C . ILE B 1 109 ? -0.669 -5.988 5.32 1 95.88 109 ILE B C 1
ATOM 2703 O O . ILE B 1 109 ? -0.732 -4.777 5.535 1 95.88 109 ILE B O 1
ATOM 2707 N N . LEU B 1 110 ? -0.095 -6.805 6.09 1 96.75 110 LEU B N 1
ATOM 2708 C CA . LEU B 1 110 ? 0.489 -6.352 7.348 1 96.75 110 LEU B CA 1
ATOM 2709 C C . LEU B 1 110 ? 1.578 -5.316 7.102 1 96.75 110 LEU B C 1
ATOM 2711 O O . LEU B 1 110 ? 1.616 -4.277 7.77 1 96.75 110 LEU B O 1
ATOM 2715 N N . ASP B 1 111 ? 2.438 -5.566 6.203 1 96.94 111 ASP B N 1
ATOM 2716 C CA . ASP B 1 111 ? 3.525 -4.648 5.883 1 96.94 111 ASP B CA 1
ATOM 2717 C C . ASP B 1 111 ? 2.984 -3.307 5.395 1 96.94 111 ASP B C 1
ATOM 2719 O O . ASP B 1 111 ? 3.389 -2.252 5.887 1 96.94 111 AS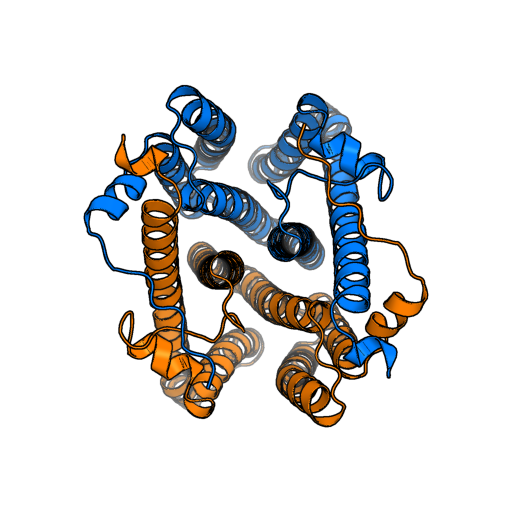P B O 1
ATOM 2723 N N . PHE B 1 112 ? 2.055 -3.367 4.535 1 95.75 112 PHE B N 1
ATOM 2724 C CA . PHE B 1 112 ? 1.498 -2.158 3.939 1 95.75 112 PHE B CA 1
ATOM 2725 C C . PHE B 1 112 ? 0.713 -1.358 4.973 1 95.75 112 PHE B C 1
ATOM 2727 O O . PHE B 1 112 ? 0.915 -0.151 5.117 1 95.75 112 PHE B O 1
ATOM 2734 N N . VAL B 1 113 ? -0.143 -2.027 5.66 1 95.56 113 VAL B N 1
ATOM 2735 C CA . VAL B 1 113 ? -1.036 -1.352 6.598 1 95.56 113 VAL B CA 1
ATOM 2736 C C . VAL B 1 113 ? -0.224 -0.738 7.734 1 95.56 113 VAL B C 1
ATOM 2738 O O . VAL B 1 113 ? -0.481 0.396 8.148 1 95.56 113 VAL B O 1
ATOM 2741 N N . SER B 1 114 ? 0.717 -1.468 8.203 1 96.25 114 SER B N 1
ATOM 2742 C CA . SER B 1 114 ? 1.551 -0.964 9.289 1 96.25 114 SER B CA 1
ATOM 2743 C C . SER B 1 114 ? 2.268 0.32 8.883 1 96.25 114 SER B C 1
ATOM 2745 O O . SER B 1 114 ? 2.266 1.3 9.633 1 96.25 114 SER B O 1
ATOM 2747 N N . HIS B 1 115 ? 2.783 0.345 7.727 1 95.81 115 HIS B N 1
ATOM 2748 C CA . HIS B 1 115 ? 3.529 1.512 7.266 1 95.81 115 HIS B CA 1
ATOM 2749 C C . HIS B 1 115 ? 2.59 2.648 6.879 1 95.81 115 HIS B C 1
ATOM 2751 O O . HIS B 1 115 ? 2.93 3.824 7.043 1 95.81 115 HIS B O 1
ATOM 2757 N N . TRP B 1 116 ? 1.461 2.25 6.367 1 94.94 116 TRP B N 1
ATOM 2758 C CA . TRP B 1 116 ? 0.451 3.252 6.043 1 94.94 116 TRP B CA 1
ATOM 2759 C C . TRP B 1 116 ? 0.022 4.02 7.293 1 94.94 116 TRP B C 1
ATOM 2761 O O . TRP B 1 116 ? 0.049 5.25 7.309 1 94.94 116 TRP B O 1
ATOM 2771 N N . PHE B 1 117 ? -0.242 3.334 8.352 1 95 117 PHE B N 1
ATOM 2772 C CA . PHE B 1 117 ? -0.65 3.945 9.609 1 95 117 PHE B CA 1
ATOM 2773 C C . PHE B 1 117 ? 0.464 4.82 10.172 1 95 117 PHE B C 1
ATOM 2775 O O . PHE B 1 117 ? 0.217 5.945 10.609 1 95 117 PHE B O 1
ATOM 2782 N N . ARG B 1 118 ? 1.622 4.316 10.141 1 94.06 118 ARG B N 1
ATOM 2783 C CA . ARG B 1 118 ? 2.756 5.039 10.711 1 94.06 118 ARG B CA 1
ATOM 2784 C C . ARG B 1 118 ? 3.01 6.336 9.953 1 94.06 118 ARG B C 1
ATOM 2786 O O . ARG B 1 118 ? 3.211 7.391 10.562 1 94.06 118 ARG B O 1
ATOM 2793 N N . MET B 1 119 ? 2.984 6.227 8.703 1 93.56 119 MET B N 1
ATOM 2794 C CA . MET B 1 119 ? 3.191 7.414 7.875 1 93.56 119 MET B CA 1
ATOM 2795 C C . MET B 1 119 ? 2.064 8.422 8.078 1 93.56 119 MET B C 1
ATOM 2797 O O . MET B 1 119 ? 2.316 9.617 8.25 1 93.56 119 MET B O 1
ATOM 2801 N N . TYR B 1 120 ? 0.858 7.938 8.102 1 93.81 120 TYR B N 1
ATOM 2802 C CA . TYR B 1 120 ? -0.304 8.805 8.273 1 93.81 120 TYR B CA 1
ATOM 2803 C C . TYR B 1 120 ? -0.231 9.562 9.586 1 93.81 120 TYR B C 1
ATOM 2805 O O . TYR B 1 120 ? -0.381 10.789 9.617 1 93.81 120 TYR B O 1
ATOM 2813 N N . VAL B 1 121 ? 0.075 8.898 10.617 1 92.56 121 VAL B N 1
ATOM 2814 C CA . VAL B 1 121 ? 0.093 9.5 11.945 1 92.56 121 VAL B CA 1
ATOM 2815 C C . VAL B 1 121 ? 1.262 10.477 12.055 1 92.56 121 VAL B C 1
ATOM 2817 O O . VAL B 1 121 ? 1.128 11.555 12.641 1 92.56 121 VAL B O 1
ATOM 2820 N N . SER B 1 122 ? 2.369 10.148 11.492 1 91.38 122 SER B N 1
ATOM 2821 C CA . SER B 1 122 ? 3.529 11.031 11.531 1 91.38 122 SER B CA 1
ATOM 2822 C C . SER B 1 122 ? 3.238 12.359 10.836 1 91.38 122 SER B C 1
ATOM 2824 O O . SER B 1 122 ? 3.652 13.414 11.32 1 91.38 122 SER B O 1
ATOM 2826 N N . LEU B 1 123 ? 2.5 12.32 9.82 1 90.62 123 LEU B N 1
ATOM 2827 C CA . LEU B 1 123 ? 2.186 13.523 9.062 1 90.62 123 LEU B CA 1
ATOM 2828 C C . LEU B 1 123 ? 1.114 14.352 9.766 1 90.62 123 LEU B C 1
ATOM 2830 O O . LEU B 1 123 ? 1.191 15.578 9.797 1 90.62 123 LEU B O 1
ATOM 2834 N N . VAL B 1 124 ? 0.174 13.68 10.328 1 90.56 124 VAL B N 1
ATOM 2835 C CA . VAL B 1 124 ? -0.936 14.359 10.984 1 90.56 124 VAL B CA 1
ATOM 2836 C C . VAL B 1 124 ? -0.438 15.055 12.25 1 90.56 124 VAL B C 1
ATOM 2838 O O . VAL B 1 124 ? -0.835 16.188 12.539 1 90.56 124 VAL B O 1
ATOM 2841 N N . ILE B 1 125 ? 0.371 14.32 12.945 1 87.12 125 ILE B N 1
ATOM 2842 C CA . ILE B 1 125 ? 0.896 14.883 14.188 1 87.12 125 ILE B CA 1
ATOM 2843 C C . ILE B 1 125 ? 1.981 15.906 13.875 1 87.12 125 ILE B C 1
ATOM 2845 O O . ILE B 1 125 ? 2.16 16.875 14.617 1 87.12 125 ILE B O 1
ATOM 2849 N N . GLY B 1 126 ? 2.674 15.727 12.789 1 83.56 126 GLY B N 1
ATOM 2850 C CA . GLY B 1 126 ? 3.703 16.672 12.383 1 83.56 126 GLY B CA 1
ATOM 2851 C C . GLY B 1 126 ? 5.07 16.344 12.953 1 83.56 126 GLY B C 1
ATOM 2852 O O . GLY B 1 126 ? 5.809 17.25 13.359 1 83.56 126 GLY B O 1
ATOM 2853 N N . THR B 1 127 ? 5.336 15.148 13.055 1 76.62 127 THR B N 1
ATOM 2854 C CA . THR B 1 127 ? 6.684 14.758 13.453 1 76.62 127 THR B CA 1
ATOM 2855 C C . THR B 1 127 ? 7.66 14.93 12.289 1 76.62 127 THR B C 1
ATOM 2857 O O . THR B 1 127 ? 7.246 15.102 11.141 1 76.62 127 THR B O 1
ATOM 2860 N N . ALA B 1 128 ? 8.914 14.953 12.578 1 68.69 128 ALA B N 1
ATOM 2861 C CA . ALA B 1 128 ? 9.93 15.195 11.555 1 68.69 128 ALA B CA 1
ATOM 2862 C C . ALA B 1 128 ? 9.914 14.086 10.508 1 68.69 128 ALA B C 1
ATOM 2864 O O . ALA B 1 128 ? 10.094 14.344 9.312 1 68.69 128 ALA B O 1
ATOM 2865 N N . SER B 1 129 ? 9.844 12.883 11.039 1 73.5 129 SER B N 1
ATOM 2866 C CA . SER B 1 129 ? 9.773 11.742 10.125 1 73.5 129 SER B CA 1
ATOM 2867 C C . SER B 1 129 ? 8.922 10.617 10.711 1 73.5 129 SER B C 1
ATOM 2869 O O . SER B 1 129 ? 8.641 10.609 11.914 1 73.5 129 SER B O 1
ATOM 2871 N N . HIS B 1 130 ? 8.57 9.695 9.93 1 78.75 130 HIS B N 1
ATOM 2872 C CA . HIS B 1 130 ? 7.809 8.531 10.367 1 78.75 130 HIS B CA 1
ATOM 2873 C C . HIS B 1 130 ? 8.633 7.66 11.312 1 78.75 130 HIS B C 1
ATOM 2875 O O . HIS B 1 130 ? 8.086 6.77 11.977 1 78.75 130 HIS B O 1
ATOM 2881 N N . LYS B 1 131 ? 9.938 7.91 11.453 1 73.75 131 LYS B N 1
ATOM 2882 C CA . LYS B 1 131 ? 10.828 7.148 12.32 1 73.75 131 LYS B CA 1
ATOM 2883 C C . LYS B 1 131 ? 10.906 7.766 13.711 1 73.75 131 LYS B C 1
ATOM 2885 O O . LYS B 1 131 ? 11.477 7.172 14.633 1 73.75 131 LYS B O 1
ATOM 2890 N N . ASP B 1 132 ? 10.219 8.922 13.891 1 77.62 132 ASP B N 1
ATOM 2891 C CA . ASP B 1 132 ? 10.18 9.602 15.18 1 77.62 132 ASP B CA 1
ATOM 2892 C C . ASP B 1 132 ? 9.023 9.086 16.031 1 77.62 132 ASP B C 1
ATOM 2894 O O . ASP B 1 132 ? 7.875 9.477 15.828 1 77.62 132 ASP B O 1
ATOM 2898 N N . VAL B 1 133 ? 9.414 8.188 16.953 1 78.81 133 VAL B N 1
ATOM 2899 C CA . VAL B 1 133 ? 8.391 7.555 17.781 1 78.81 133 VAL B CA 1
ATOM 2900 C C . VAL B 1 133 ? 8.656 7.871 19.25 1 78.81 133 VAL B C 1
ATOM 2902 O O . VAL B 1 133 ? 9.805 7.988 19.672 1 78.81 133 VAL B O 1
ATOM 2905 N N . ASP B 1 134 ? 7.609 7.969 19.969 1 76.88 134 ASP B N 1
ATOM 2906 C CA . ASP B 1 134 ? 7.656 8.219 21.406 1 76.88 134 ASP B CA 1
ATOM 2907 C C . ASP B 1 134 ? 8.039 6.957 22.172 1 76.88 134 ASP B C 1
ATOM 2909 O O . ASP B 1 134 ? 7.359 5.934 22.078 1 76.88 134 ASP B O 1
ATOM 2913 N N . TRP B 1 135 ? 9.023 7.086 22.969 1 78.94 135 TRP B N 1
ATOM 2914 C CA . TRP B 1 135 ? 9.539 5.957 23.734 1 78.94 135 TRP B CA 1
ATOM 2915 C C . TRP B 1 135 ? 8.523 5.496 24.766 1 78.94 135 TRP B C 1
ATOM 2917 O O . TRP B 1 135 ? 8.508 4.328 25.172 1 78.94 135 TRP B O 1
ATOM 2927 N N . ASP B 1 136 ? 7.703 6.352 25.188 1 79 136 ASP B N 1
ATOM 2928 C CA . ASP B 1 136 ? 6.723 6.031 26.219 1 79 136 ASP B CA 1
ATOM 2929 C C . ASP B 1 136 ? 5.57 5.203 25.656 1 79 136 ASP B C 1
ATOM 2931 O O . ASP B 1 136 ? 4.883 4.496 26.391 1 79 136 ASP B O 1
ATOM 2935 N N . ARG B 1 137 ? 5.375 5.371 24.5 1 78 137 ARG B N 1
ATOM 2936 C CA . ARG B 1 137 ? 4.281 4.633 23.875 1 78 137 ARG B CA 1
ATOM 2937 C C . ARG B 1 137 ? 4.68 3.188 23.594 1 78 137 ARG B C 1
ATOM 2939 O O . ARG B 1 137 ? 3.914 2.262 23.875 1 78 137 ARG B O 1
ATOM 2946 N N . SER B 1 138 ? 5.832 3.064 23.047 1 83 138 SER B N 1
ATOM 2947 C CA . SER B 1 138 ? 6.359 1.728 22.797 1 83 138 SER B CA 1
ATOM 2948 C C . SER B 1 138 ? 7.883 1.727 22.781 1 83 138 SER B C 1
ATOM 2950 O O . SER B 1 138 ? 8.508 2.238 21.859 1 83 138 SER B O 1
ATOM 2952 N N . TYR B 1 139 ? 8.312 0.973 23.672 1 83.75 139 TYR B N 1
ATOM 2953 C CA . TYR B 1 139 ? 9.766 0.885 23.781 1 83.75 139 TYR B CA 1
ATOM 2954 C C . TYR B 1 139 ? 10.367 0.136 22.609 1 83.75 139 TYR B C 1
ATOM 2956 O O . TYR B 1 139 ? 11.367 0.568 22.031 1 83.75 139 TYR B O 1
ATOM 2964 N N . LEU B 1 140 ? 9.758 -0.878 22.297 1 85.81 140 LEU B N 1
ATOM 2965 C CA . LEU B 1 140 ? 10.297 -1.725 21.234 1 85.81 140 LEU B CA 1
ATOM 2966 C C . LEU B 1 140 ? 10.273 -1 19.891 1 85.81 140 LEU B C 1
ATOM 2968 O O . LEU B 1 140 ? 11.227 -1.09 19.109 1 85.81 140 LEU B O 1
ATOM 2972 N N . LEU B 1 141 ? 9.242 -0.345 19.641 1 86.19 141 LEU B N 1
ATOM 2973 C CA . LEU B 1 141 ? 9.141 0.4 18.391 1 86.19 141 LEU B CA 1
ATOM 2974 C C . LEU B 1 141 ? 10.148 1.545 18.359 1 86.19 141 LEU B C 1
ATOM 2976 O O . LEU B 1 141 ? 10.766 1.803 17.312 1 86.19 141 LEU B O 1
ATOM 2980 N N . ALA B 1 142 ? 10.258 2.168 19.5 1 85.94 142 ALA B N 1
ATOM 2981 C CA . ALA B 1 142 ? 11.242 3.238 19.594 1 85.94 142 ALA B CA 1
ATOM 2982 C C . ALA B 1 142 ? 12.656 2.701 19.375 1 85.94 142 ALA B C 1
ATOM 2984 O O . ALA B 1 142 ? 13.453 3.303 18.656 1 85.94 142 ALA B O 1
ATOM 2985 N N . LEU B 1 143 ? 12.898 1.618 19.984 1 84.62 143 LEU B N 1
ATOM 2986 C CA . LEU B 1 143 ? 14.195 0.978 19.812 1 84.62 143 LEU B CA 1
ATOM 2987 C C . LEU B 1 143 ? 14.438 0.602 18.359 1 84.62 143 LEU B C 1
ATOM 2989 O O . LEU B 1 143 ? 15.539 0.792 17.844 1 84.62 143 LEU B O 1
ATOM 2993 N N . TYR B 1 144 ? 13.484 0.121 17.719 1 88.06 144 TYR B N 1
ATOM 2994 C CA . TYR B 1 144 ? 13.539 -0.297 16.328 1 88.06 144 TYR B CA 1
ATOM 2995 C C . TYR B 1 144 ? 13.961 0.859 15.43 1 88.06 144 TYR B C 1
ATOM 2997 O O . TYR B 1 144 ? 14.805 0.691 14.547 1 88.06 144 TYR B O 1
ATOM 3005 N N . TYR B 1 145 ? 13.469 2.039 15.703 1 87 145 TYR B N 1
ATOM 3006 C CA . TYR B 1 145 ? 13.742 3.152 14.805 1 87 145 TYR B CA 1
ATOM 3007 C C . TYR B 1 145 ? 14.953 3.949 15.266 1 87 145 TYR B C 1
ATOM 3009 O O . TYR B 1 145 ? 15.547 4.699 14.484 1 87 145 TYR B O 1
ATOM 3017 N N . THR B 1 146 ? 15.32 3.844 16.438 1 85.94 146 THR B N 1
ATOM 3018 C CA . THR B 1 146 ? 16.453 4.594 16.953 1 85.94 146 THR B CA 1
ATOM 3019 C C . THR B 1 146 ? 17.75 3.818 16.734 1 85.94 146 THR B C 1
ATOM 3021 O O . THR B 1 146 ? 18.797 4.402 16.406 1 85.94 146 THR B O 1
ATOM 3024 N N . ASN B 1 147 ? 17.703 2.551 16.938 1 90.31 147 ASN B N 1
ATOM 3025 C CA . ASN B 1 147 ? 18.875 1.705 16.688 1 90.31 147 ASN B CA 1
ATOM 3026 C C . ASN B 1 147 ? 18.938 1.253 15.227 1 90.31 147 ASN B C 1
ATOM 3028 O O . ASN B 1 147 ? 18.297 0.262 14.859 1 90.31 147 ASN B O 1
ATOM 3032 N N . LYS B 1 148 ? 19.797 1.779 14.5 1 87.06 148 LYS B N 1
ATOM 3033 C CA . LYS B 1 148 ? 19.891 1.543 13.062 1 87.06 148 LYS B CA 1
ATOM 3034 C C . LYS B 1 148 ? 20.344 0.116 12.766 1 87.06 148 LYS B C 1
ATOM 3036 O O . LYS B 1 148 ? 19.938 -0.472 11.758 1 87.06 148 LYS B O 1
ATOM 3041 N N . THR B 1 149 ? 21.219 -0.361 13.586 1 91.19 149 THR B N 1
ATOM 3042 C CA . THR B 1 149 ? 21.703 -1.721 13.391 1 91.19 149 THR B CA 1
ATOM 3043 C C . THR B 1 149 ? 20.578 -2.734 13.586 1 91.19 149 THR B C 1
ATOM 3045 O O . THR B 1 149 ? 20.422 -3.656 12.781 1 91.19 149 THR B O 1
ATOM 3048 N N . PHE B 1 150 ? 19.891 -2.541 14.633 1 92.31 150 PHE B N 1
ATOM 3049 C CA . PHE B 1 150 ? 18.766 -3.42 14.914 1 92.31 150 PHE B CA 1
ATOM 3050 C C . PHE B 1 150 ? 17.75 -3.381 13.781 1 92.31 150 PHE B C 1
ATOM 3052 O O . PHE B 1 150 ? 17.297 -4.426 13.312 1 92.31 150 PHE B O 1
ATOM 3059 N N . MET B 1 151 ? 17.438 -2.279 13.352 1 92.31 151 MET B N 1
ATOM 3060 C CA . MET B 1 151 ? 16.5 -2.109 12.242 1 92.31 151 MET B CA 1
ATOM 3061 C C . MET B 1 151 ? 17.031 -2.775 10.977 1 92.31 151 MET B C 1
ATOM 3063 O O . MET B 1 151 ? 16.281 -3.473 10.281 1 92.31 151 MET B O 1
ATOM 3067 N N . ALA B 1 152 ? 18.281 -2.619 10.711 1 90.56 152 ALA B N 1
ATOM 3068 C CA . ALA B 1 152 ? 18.891 -3.17 9.508 1 90.56 152 ALA B CA 1
ATOM 3069 C C . ALA B 1 152 ? 18.859 -4.695 9.523 1 90.56 152 ALA B C 1
ATOM 3071 O O . ALA B 1 152 ? 18.578 -5.328 8.5 1 90.56 152 ALA B O 1
ATOM 3072 N N . ILE B 1 153 ? 19.141 -5.219 10.633 1 93.44 153 ILE B N 1
ATOM 3073 C CA . ILE B 1 153 ? 19.172 -6.672 10.758 1 93.44 153 ILE B CA 1
ATOM 3074 C C . ILE B 1 153 ? 17.781 -7.238 10.461 1 93.44 153 ILE B C 1
ATOM 3076 O O . ILE B 1 153 ? 17.656 -8.211 9.719 1 93.44 153 ILE B O 1
ATOM 3080 N N . LEU B 1 154 ? 16.781 -6.664 10.938 1 94.62 154 LEU B N 1
ATOM 3081 C CA . LEU B 1 154 ? 15.43 -7.152 10.727 1 94.62 154 LEU B CA 1
ATOM 3082 C C . LEU B 1 154 ? 14.992 -6.938 9.281 1 94.62 154 LEU B C 1
ATOM 3084 O O . LEU B 1 154 ? 14.344 -7.805 8.688 1 94.62 154 LEU B O 1
ATOM 3088 N N . CYS B 1 155 ? 15.289 -5.812 8.727 1 93 155 CYS B N 1
ATOM 3089 C CA . CYS B 1 155 ? 14.898 -5.516 7.355 1 93 155 CYS B CA 1
ATOM 3090 C C . CYS B 1 155 ? 15.625 -6.43 6.375 1 93 155 CYS B C 1
ATOM 3092 O O . CYS B 1 155 ? 15 -7.008 5.48 1 93 155 CYS B O 1
ATOM 3094 N N . VAL B 1 156 ? 16.938 -6.543 6.562 1 93.31 156 VAL B N 1
ATOM 3095 C CA . VAL B 1 156 ? 17.734 -7.391 5.684 1 93.31 156 VAL B CA 1
ATOM 3096 C C . VAL B 1 156 ? 17.328 -8.852 5.867 1 93.31 156 VAL B C 1
ATOM 3098 O O . VAL B 1 156 ? 17.203 -9.594 4.891 1 93.31 156 VAL B O 1
ATOM 3101 N N . GLY B 1 157 ? 17.203 -9.219 7.113 1 95.12 157 GLY B N 1
ATOM 3102 C CA . GLY B 1 157 ? 16.781 -10.578 7.387 1 95.12 157 GLY B CA 1
ATOM 3103 C C . GLY B 1 157 ? 15.438 -10.914 6.754 1 95.12 157 GLY B C 1
ATOM 3104 O O . GLY B 1 157 ? 15.266 -12.008 6.211 1 95.12 157 GLY B O 1
ATOM 3105 N N . ASN B 1 158 ? 14.5 -10.031 6.875 1 96 158 ASN B N 1
ATOM 3106 C CA . ASN B 1 158 ? 13.188 -10.211 6.262 1 96 158 ASN B CA 1
ATOM 3107 C C . ASN B 1 158 ? 13.297 -10.406 4.754 1 96 158 ASN B C 1
ATOM 3109 O O . ASN B 1 158 ? 12.711 -11.336 4.195 1 96 158 ASN B O 1
ATOM 3113 N N . GLU B 1 159 ? 14.062 -9.586 4.105 1 95.38 159 GLU B N 1
ATOM 3114 C CA . GLU B 1 159 ? 14.227 -9.664 2.658 1 95.38 159 GLU B CA 1
ATOM 3115 C C . GLU B 1 159 ? 14.953 -10.945 2.254 1 95.38 159 GLU B C 1
ATOM 3117 O O . GLU B 1 159 ? 14.586 -11.586 1.271 1 95.38 159 GLU B O 1
ATOM 3122 N N . LEU B 1 160 ? 15.953 -11.258 2.977 1 95.56 160 LEU B N 1
ATOM 3123 C CA . LEU B 1 160 ? 16.734 -12.453 2.66 1 95.56 160 LEU B CA 1
ATOM 3124 C C . LEU B 1 160 ? 15.883 -13.711 2.832 1 95.56 160 LEU B C 1
ATOM 3126 O O . LEU B 1 160 ? 16.062 -14.688 2.102 1 95.56 160 LEU B O 1
ATOM 3130 N N . PHE B 1 161 ? 15 -13.68 3.768 1 97.69 161 PHE B N 1
ATOM 3131 C CA . PHE B 1 161 ? 14.102 -14.812 3.939 1 97.69 161 PHE B CA 1
ATOM 3132 C C . PHE B 1 161 ? 13.289 -15.055 2.674 1 97.69 161 PHE B C 1
ATOM 3134 O O . PHE B 1 161 ? 13.188 -16.188 2.199 1 97.69 161 PHE B O 1
ATOM 3141 N N . TYR B 1 162 ? 12.703 -14.039 2.102 1 97.12 162 TYR B N 1
ATOM 3142 C CA . TYR B 1 162 ? 11.898 -14.172 0.895 1 97.12 162 TYR B CA 1
ATOM 3143 C C . TYR B 1 162 ? 12.758 -14.578 -0.295 1 97.12 162 TYR B C 1
ATOM 3145 O O . TYR B 1 162 ? 12.344 -15.391 -1.123 1 97.12 162 TYR B O 1
ATOM 3153 N N . VAL B 1 163 ? 13.922 -13.984 -0.39 1 96.5 163 VAL B N 1
ATOM 3154 C CA . VAL B 1 163 ? 14.836 -14.359 -1.463 1 96.5 163 VAL B CA 1
ATOM 3155 C C . VAL B 1 163 ? 15.211 -15.836 -1.336 1 96.5 163 VAL B C 1
ATOM 3157 O O . VAL B 1 163 ? 15.336 -16.531 -2.342 1 96.5 163 VAL B O 1
ATOM 3160 N N . PHE B 1 164 ? 15.414 -16.234 -0.133 1 97 164 PHE B N 1
ATOM 3161 C CA . PHE B 1 164 ? 15.742 -17.625 0.122 1 97 164 PHE B CA 1
ATOM 3162 C C . PHE B 1 164 ? 14.617 -18.547 -0.35 1 97 164 PHE B C 1
ATOM 3164 O O . PHE B 1 164 ? 14.867 -19.547 -1.015 1 97 164 PHE B O 1
ATOM 3171 N N . LEU B 1 165 ? 13.398 -18.234 -0.011 1 96.56 165 LEU B N 1
ATOM 3172 C CA . LEU B 1 165 ? 12.25 -19 -0.466 1 96.56 165 LEU B CA 1
ATOM 3173 C C .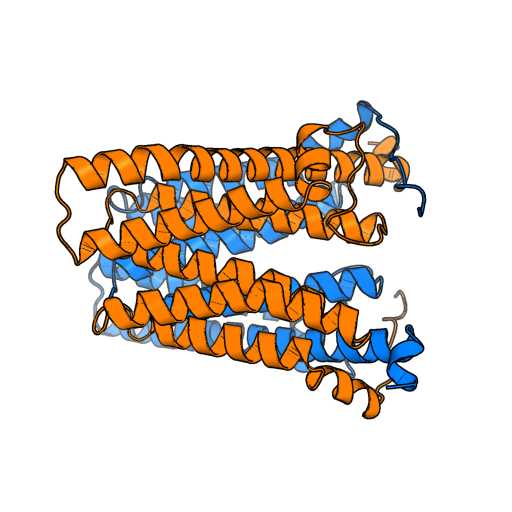 LEU B 1 165 ? 12.18 -19.031 -1.989 1 96.56 165 LEU B C 1
ATOM 3175 O O . LEU B 1 165 ? 11.773 -20.031 -2.58 1 96.56 165 LEU B O 1
ATOM 3179 N N . TYR B 1 166 ? 12.516 -17.891 -2.576 1 97 166 TYR B N 1
ATOM 3180 C CA . TYR B 1 166 ? 12.586 -17.828 -4.031 1 97 166 TYR B CA 1
ATOM 3181 C C . TYR B 1 166 ? 13.656 -18.75 -4.574 1 97 166 TYR B C 1
ATOM 3183 O O . TYR B 1 166 ? 13.414 -19.531 -5.508 1 97 166 TYR B O 1
ATOM 3191 N N . ALA B 1 167 ? 14.797 -18.781 -4.004 1 96.06 167 ALA B N 1
ATOM 3192 C CA . ALA B 1 167 ? 15.945 -19.562 -4.469 1 96.06 167 ALA B CA 1
ATOM 3193 C C . ALA B 1 167 ? 15.68 -21.062 -4.348 1 96.06 167 ALA B C 1
ATOM 3195 O O . ALA B 1 167 ? 16.016 -21.828 -5.246 1 96.06 167 ALA B O 1
ATOM 3196 N N . ILE B 1 168 ? 15.07 -21.484 -3.277 1 95.56 168 ILE B N 1
ATOM 3197 C CA . ILE B 1 168 ? 14.922 -22.906 -3.02 1 95.56 168 ILE B CA 1
ATOM 3198 C C . ILE B 1 168 ? 13.867 -23.5 -3.957 1 95.56 168 ILE B C 1
ATOM 3200 O O . ILE B 1 168 ? 13.734 -24.719 -4.07 1 95.56 168 ILE B O 1
ATOM 3204 N N . HIS B 1 169 ? 13.094 -22.625 -4.5 1 94.88 169 HIS B N 1
ATOM 3205 C CA . HIS B 1 169 ? 12.172 -23.109 -5.523 1 94.88 169 HIS B CA 1
ATOM 3206 C C . HIS B 1 169 ? 12.922 -23.625 -6.75 1 94.88 169 HIS B C 1
ATOM 3208 O O . HIS B 1 169 ? 12.469 -24.547 -7.418 1 94.88 169 HIS B O 1
ATOM 3214 N N . PHE B 1 170 ? 14.078 -23.109 -7.078 1 95.06 170 PHE B N 1
ATOM 3215 C CA . PHE B 1 170 ? 14.805 -23.422 -8.305 1 95.06 170 PHE B CA 1
ATOM 3216 C C . PHE B 1 170 ? 16.016 -24.281 -8 1 95.06 170 PHE B C 1
ATOM 3218 O O . PHE B 1 170 ? 16.484 -25.047 -8.852 1 95.06 170 PHE B O 1
ATOM 3225 N N . TYR B 1 171 ? 16.531 -24.016 -6.848 1 93.81 171 TYR B N 1
ATOM 3226 C CA . TYR B 1 171 ? 17.781 -24.688 -6.52 1 93.81 171 TYR B CA 1
ATOM 3227 C C . TYR B 1 171 ? 17.594 -25.641 -5.332 1 93.81 171 TYR B C 1
ATOM 3229 O O . TYR B 1 171 ? 16.953 -25.281 -4.348 1 93.81 171 TYR B O 1
ATOM 3237 N N . GLN B 1 172 ? 18.172 -26.812 -5.434 1 91.56 172 GLN B N 1
ATOM 3238 C CA . GLN B 1 172 ? 18.125 -27.781 -4.344 1 91.56 172 GLN B CA 1
ATOM 3239 C C . GLN B 1 172 ? 19.266 -27.562 -3.352 1 91.56 172 GLN B C 1
ATOM 3241 O O . GLN B 1 172 ? 20.406 -27.344 -3.752 1 91.56 172 GLN B O 1
ATOM 3246 N N . LEU B 1 173 ? 18.859 -27.422 -2.104 1 89 173 LEU B N 1
ATOM 3247 C CA . LEU B 1 173 ? 19.828 -27.266 -1.025 1 89 173 LEU B CA 1
ATOM 3248 C C . LEU B 1 173 ? 19.844 -28.5 -0.125 1 89 173 LEU B C 1
ATOM 3250 O O . LEU B 1 173 ? 18.812 -29.141 0.071 1 89 173 LEU B O 1
ATOM 3254 N N . SER B 1 174 ? 21.078 -28.859 0.321 1 92.5 174 SER B N 1
ATOM 3255 C CA . SER B 1 174 ? 21.172 -29.953 1.279 1 92.5 174 SER B CA 1
ATOM 3256 C C . SER B 1 174 ? 20.359 -29.656 2.537 1 92.5 174 SER B C 1
ATOM 3258 O O . SER B 1 174 ? 20.094 -28.484 2.852 1 92.5 174 SER B O 1
ATOM 3260 N N . GLN B 1 175 ? 20 -30.672 3.158 1 92.12 175 GLN B N 1
ATOM 3261 C CA . GLN B 1 175 ? 19.156 -30.531 4.344 1 92.12 175 GLN B CA 1
ATOM 3262 C C . GLN B 1 175 ? 19.844 -29.703 5.418 1 92.12 175 GLN B C 1
ATOM 3264 O O . GLN B 1 175 ? 19.219 -28.891 6.082 1 92.12 175 GLN B O 1
ATOM 3269 N N . LEU B 1 176 ? 21.078 -29.922 5.531 1 92.12 176 LEU B N 1
ATOM 3270 C CA . LEU B 1 176 ? 21.828 -29.188 6.539 1 92.12 176 LEU B CA 1
ATOM 3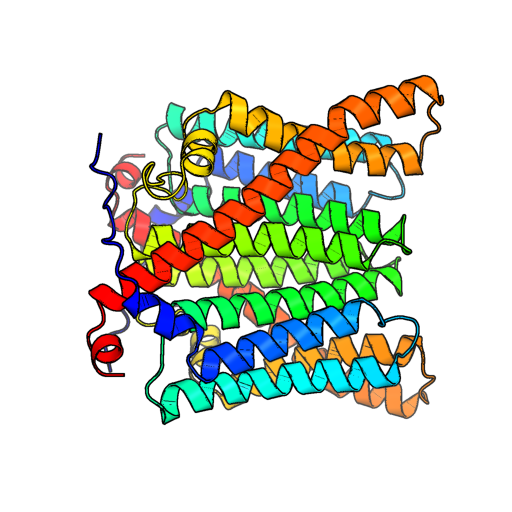271 C C . LEU B 1 176 ? 21.797 -27.688 6.262 1 92.12 176 LEU B C 1
ATOM 3273 O O . LEU B 1 176 ? 21.484 -26.906 7.152 1 92.12 176 LEU B O 1
ATOM 3277 N N . TRP B 1 177 ? 22.141 -27.281 5.102 1 91.31 177 TRP B N 1
ATOM 3278 C CA . TRP B 1 177 ? 22.172 -25.875 4.727 1 91.31 177 TRP B CA 1
ATOM 3279 C C . TRP B 1 177 ? 20.781 -25.266 4.777 1 91.31 177 TRP B C 1
ATOM 3281 O O . TRP B 1 177 ? 20.625 -24.078 5.09 1 91.31 177 TRP B O 1
ATOM 3291 N N . LEU B 1 178 ? 19.812 -26.062 4.492 1 92.06 178 LEU B N 1
ATOM 3292 C CA . LEU B 1 178 ? 18.438 -25.609 4.594 1 92.06 178 LEU B CA 1
ATOM 3293 C C . LEU B 1 178 ? 18.078 -25.281 6.039 1 92.06 178 LEU B C 1
ATOM 3295 O O . LEU B 1 178 ? 17.5 -24.234 6.324 1 92.06 178 LEU B O 1
ATOM 3299 N N . ILE B 1 179 ? 18.469 -26.188 6.879 1 92.25 179 ILE B N 1
ATOM 3300 C CA . ILE B 1 179 ? 18.156 -26.016 8.297 1 92.25 179 ILE B CA 1
ATOM 3301 C C . ILE B 1 179 ? 18.891 -24.797 8.852 1 92.25 179 ILE B C 1
ATOM 3303 O O . ILE B 1 179 ? 18.312 -24 9.594 1 92.25 179 ILE B O 1
ATOM 3307 N N . ILE B 1 180 ? 20.062 -24.656 8.523 1 93.75 180 ILE B N 1
ATOM 3308 C CA . ILE B 1 180 ? 20.859 -23.531 9 1 93.75 180 ILE B CA 1
ATOM 3309 C C . ILE B 1 180 ? 20.25 -22.219 8.508 1 93.75 180 ILE B C 1
ATOM 3311 O O . ILE B 1 180 ? 20.109 -21.266 9.281 1 93.75 180 ILE B O 1
ATOM 3315 N N . ALA B 1 181 ? 19.953 -22.156 7.258 1 93.88 181 ALA B N 1
ATOM 3316 C CA . ALA B 1 181 ? 19.375 -20.953 6.676 1 93.88 181 ALA B CA 1
ATOM 3317 C C . ALA B 1 181 ? 18.062 -20.594 7.352 1 93.88 181 ALA B C 1
ATOM 3319 O O . ALA B 1 181 ? 17.844 -19.438 7.719 1 93.88 181 ALA B O 1
ATOM 3320 N N . LEU B 1 182 ? 17.281 -21.578 7.574 1 93.25 182 LEU B N 1
ATOM 3321 C CA . LEU B 1 182 ? 15.977 -21.344 8.195 1 93.25 182 LEU B CA 1
ATOM 3322 C C . LEU B 1 182 ? 16.141 -20.906 9.648 1 93.25 182 LEU B C 1
ATOM 3324 O O . LEU B 1 182 ? 15.406 -20.047 10.125 1 93.25 182 LEU B O 1
ATOM 3328 N N . ALA B 1 183 ? 17.062 -21.5 10.312 1 94.69 183 ALA B N 1
ATOM 3329 C CA . ALA B 1 183 ? 17.312 -21.156 11.711 1 94.69 183 ALA B CA 1
ATOM 3330 C C . ALA B 1 183 ? 17.75 -19.703 11.852 1 94.69 183 ALA B C 1
ATOM 3332 O O . ALA B 1 183 ? 17.438 -19.047 12.844 1 94.69 183 ALA B O 1
ATOM 3333 N N . LEU B 1 184 ? 18.438 -19.219 10.93 1 95.81 184 LEU B N 1
ATOM 3334 C CA . LEU B 1 184 ? 18.938 -17.844 10.969 1 95.81 184 LEU B CA 1
ATOM 3335 C C . LEU B 1 184 ? 17.891 -16.875 10.445 1 95.81 184 LEU B C 1
ATOM 3337 O O . LEU B 1 184 ? 17.688 -15.797 11.016 1 95.81 184 LEU B O 1
ATOM 3341 N N . LEU B 1 185 ? 17.156 -17.25 9.453 1 97.12 185 LEU B N 1
ATOM 3342 C CA . LEU B 1 185 ? 16.312 -16.297 8.727 1 97.12 185 LEU B CA 1
ATOM 3343 C C . LEU B 1 185 ? 14.914 -16.234 9.328 1 97.12 185 LEU B C 1
ATOM 3345 O O . LEU B 1 185 ? 14.266 -15.188 9.297 1 97.12 185 LEU B O 1
ATOM 3349 N N . VAL B 1 186 ? 14.43 -17.281 9.93 1 97 186 VAL B N 1
ATOM 3350 C CA . VAL B 1 186 ? 13.062 -17.328 10.438 1 97 186 VAL B CA 1
ATOM 3351 C C . VAL B 1 186 ? 12.914 -16.375 11.625 1 97 186 VAL B C 1
ATOM 3353 O O . VAL B 1 186 ? 11.961 -15.602 11.695 1 97 186 VAL B O 1
ATOM 3356 N N . PRO B 1 187 ? 13.867 -16.391 12.516 1 96.94 187 PRO B N 1
ATOM 3357 C CA . PRO B 1 187 ? 13.727 -15.461 13.641 1 96.94 187 PRO B CA 1
ATOM 3358 C C . PRO B 1 187 ? 13.742 -13.992 13.203 1 96.94 187 PRO B C 1
ATOM 3360 O O . PRO B 1 187 ? 12.984 -13.18 13.734 1 96.94 187 PRO B O 1
ATOM 3363 N N . THR B 1 188 ? 14.602 -13.656 12.328 1 96.62 188 THR B N 1
ATOM 3364 C CA . THR B 1 188 ? 14.664 -12.273 11.859 1 96.62 188 THR B CA 1
ATOM 3365 C C . THR B 1 188 ? 13.391 -11.898 11.102 1 96.62 188 THR B C 1
ATOM 3367 O O . THR B 1 188 ? 12.867 -10.797 11.266 1 96.62 188 THR B O 1
ATOM 3370 N N . TRP B 1 189 ? 12.953 -12.766 10.336 1 97.56 189 TRP B N 1
ATOM 3371 C CA . TRP B 1 189 ? 11.695 -12.57 9.625 1 97.56 189 TRP B CA 1
ATOM 3372 C C . TRP B 1 189 ? 10.531 -12.422 10.602 1 97.56 189 TRP B C 1
ATOM 3374 O O . TRP B 1 189 ? 9.727 -11.5 10.484 1 97.56 189 TRP B O 1
ATOM 3384 N N . ALA B 1 190 ? 10.453 -13.305 11.578 1 97.5 190 ALA B N 1
ATOM 3385 C CA . ALA B 1 190 ? 9.398 -13.258 12.594 1 97.5 190 ALA B CA 1
ATOM 3386 C C . ALA B 1 190 ? 9.477 -11.961 13.398 1 97.5 190 ALA B C 1
ATOM 3388 O O . ALA B 1 190 ? 8.445 -11.367 13.734 1 97.5 190 ALA B O 1
ATOM 3389 N N . GLY B 1 191 ? 10.688 -11.586 13.688 1 96.62 191 GLY B N 1
ATOM 3390 C CA . GLY B 1 191 ? 10.875 -10.32 14.375 1 96.62 191 GLY B CA 1
ATOM 3391 C C . GLY B 1 191 ? 10.344 -9.133 13.594 1 96.62 191 GLY B C 1
ATOM 3392 O O . GLY B 1 191 ? 9.719 -8.242 14.164 1 96.62 191 GLY B O 1
ATOM 3393 N N . LYS B 1 192 ? 10.602 -9.102 12.359 1 97 192 LYS B N 1
ATOM 3394 C CA . LYS B 1 192 ? 10.109 -8.016 11.516 1 97 192 LYS B CA 1
ATOM 3395 C C . LYS B 1 192 ? 8.586 -7.988 11.492 1 97 192 LYS B C 1
ATOM 3397 O O . LYS B 1 192 ? 7.977 -6.918 11.516 1 97 192 LYS B O 1
ATOM 3402 N N . GLN B 1 193 ? 7.949 -9.133 11.398 1 97.62 193 GLN B N 1
ATOM 3403 C CA . GLN B 1 193 ? 6.492 -9.203 11.414 1 97.62 193 GLN B CA 1
ATOM 3404 C C . GLN B 1 193 ? 5.934 -8.695 12.742 1 97.62 193 GLN B C 1
ATOM 3406 O O . GLN B 1 193 ? 4.926 -7.988 12.773 1 97.62 193 GLN B O 1
ATOM 3411 N N . LEU B 1 194 ? 6.613 -9.078 13.742 1 96.5 194 LEU B N 1
ATOM 3412 C CA . LEU B 1 194 ? 6.207 -8.594 15.062 1 96.5 194 LEU B CA 1
ATOM 3413 C C . LEU B 1 194 ? 6.297 -7.074 15.133 1 96.5 194 LEU B C 1
ATOM 3415 O O . LEU B 1 194 ? 5.391 -6.418 15.656 1 96.5 194 LEU B O 1
ATOM 3419 N N . MET B 1 195 ? 7.34 -6.551 14.641 1 95.88 195 MET B N 1
ATOM 3420 C CA . MET B 1 195 ? 7.516 -5.102 14.633 1 95.88 195 MET B CA 1
ATOM 3421 C C . MET B 1 195 ? 6.418 -4.426 13.82 1 95.88 195 MET B C 1
ATOM 3423 O O . MET B 1 195 ? 5.938 -3.352 14.188 1 95.88 195 MET B O 1
ATOM 3427 N N . ASN B 1 196 ? 6.055 -5.012 12.734 1 96.75 196 ASN B N 1
ATOM 3428 C CA . ASN B 1 196 ? 4.973 -4.465 11.922 1 96.75 196 ASN B CA 1
ATOM 3429 C C . ASN B 1 196 ? 3.656 -4.426 12.695 1 96.75 196 ASN B C 1
ATOM 3431 O O . ASN B 1 196 ? 2.895 -3.463 12.586 1 96.75 196 ASN B O 1
ATOM 3435 N N . PHE B 1 197 ? 3.412 -5.445 13.445 1 96.5 197 PHE B N 1
ATOM 3436 C CA . PHE B 1 197 ? 2.199 -5.496 14.25 1 96.5 197 PHE B CA 1
ATOM 3437 C C . PHE B 1 197 ? 2.215 -4.406 15.312 1 96.5 197 PHE B C 1
ATOM 3439 O O . PHE B 1 197 ? 1.222 -3.701 15.508 1 96.5 197 PHE B O 1
ATOM 3446 N N . ILE B 1 198 ? 3.275 -4.289 16 1 95.62 198 ILE B N 1
ATOM 3447 C CA . ILE B 1 198 ? 3.424 -3.291 17.047 1 95.62 198 ILE B CA 1
ATOM 3448 C C . ILE B 1 198 ? 3.289 -1.891 16.453 1 95.62 198 ILE B C 1
ATOM 3450 O O . ILE B 1 198 ? 2.625 -1.026 17.031 1 95.62 198 ILE B O 1
ATOM 3454 N N . GLN B 1 199 ? 3.926 -1.699 15.359 1 95 199 GLN B N 1
ATOM 3455 C CA . GLN B 1 199 ? 3.869 -0.408 14.68 1 95 199 GLN B CA 1
ATOM 3456 C C . GLN B 1 199 ? 2.434 -0.044 14.312 1 95 199 GLN B C 1
ATOM 3458 O O . GLN B 1 199 ? 2.008 1.097 14.508 1 95 199 GLN B O 1
ATOM 3463 N N . MET B 1 200 ? 1.74 -0.959 13.789 1 95.5 200 MET B N 1
ATOM 3464 C CA . MET B 1 200 ? 0.346 -0.723 13.43 1 95.5 200 MET B CA 1
ATOM 3465 C C . MET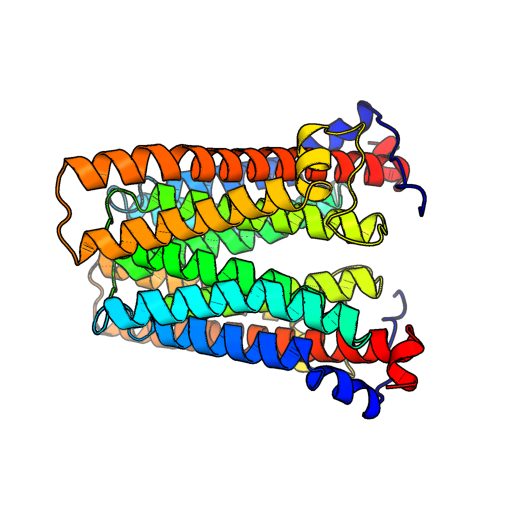 B 1 200 ? -0.487 -0.379 14.656 1 95.5 200 MET B C 1
ATOM 3467 O O . MET B 1 200 ? -1.23 0.604 14.648 1 95.5 200 MET B O 1
ATOM 3471 N N . TYR B 1 201 ? -0.292 -1.137 15.656 1 94.75 201 TYR B N 1
ATOM 3472 C CA . TYR B 1 201 ? -1.046 -0.961 16.891 1 94.75 201 TYR B CA 1
ATOM 3473 C C . TYR B 1 201 ? -0.736 0.386 17.531 1 94.75 201 TYR B C 1
ATOM 3475 O O . TYR B 1 201 ? -1.647 1.134 17.891 1 94.75 201 TYR B O 1
A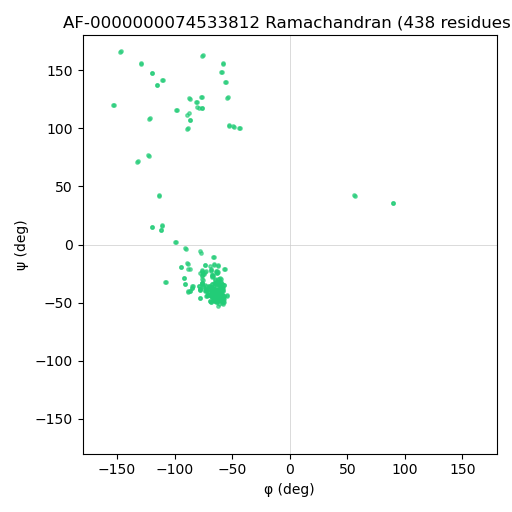TOM 3483 N N . CYS B 1 202 ? 0.485 0.728 17.688 1 93.12 202 CYS B N 1
ATOM 3484 C CA . CYS B 1 202 ? 0.913 1.973 18.312 1 93.12 202 CYS B CA 1
ATOM 3485 C C . CYS B 1 202 ? 0.469 3.178 17.5 1 93.12 202 CYS B C 1
ATOM 3487 O O . CYS B 1 202 ? 0.024 4.184 18.047 1 93.12 202 CYS B O 1
ATOM 3489 N N . SER B 1 203 ? 0.599 3.045 16.203 1 94.31 203 SER B N 1
ATOM 3490 C CA . SER B 1 203 ? 0.221 4.152 15.328 1 94.31 203 SER B CA 1
ATOM 3491 C C . SER B 1 203 ? -1.283 4.398 15.367 1 94.31 203 SER B C 1
ATOM 3493 O O . SER B 1 203 ? -1.729 5.551 15.383 1 94.31 203 SER B O 1
ATOM 3495 N N . ALA B 1 204 ? -2.051 3.328 15.383 1 94.69 204 ALA B N 1
ATOM 3496 C CA . ALA B 1 204 ? -3.504 3.459 15.477 1 94.69 204 ALA B CA 1
ATOM 3497 C C . ALA B 1 204 ? -3.906 4.156 16.781 1 94.69 204 ALA B C 1
ATOM 3499 O O . ALA B 1 204 ? -4.73 5.074 16.766 1 94.69 204 ALA B O 1
ATOM 3500 N N . ASN B 1 205 ? -3.309 3.773 17.859 1 94.19 205 ASN B N 1
ATOM 3501 C CA . ASN B 1 205 ? -3.613 4.379 19.156 1 94.19 205 ASN B CA 1
ATOM 3502 C C . ASN B 1 205 ? -3.193 5.848 19.203 1 94.19 205 ASN B C 1
ATOM 3504 O O . ASN B 1 205 ? -3.924 6.688 19.719 1 94.19 205 ASN B O 1
ATOM 3508 N N . GLU B 1 206 ? -2.049 6.066 18.688 1 92.19 206 GLU B N 1
ATOM 3509 C CA . GLU B 1 206 ? -1.57 7.445 18.641 1 92.19 206 GLU B CA 1
ATOM 3510 C C . GLU B 1 206 ? -2.51 8.328 17.828 1 92.19 206 GLU B C 1
ATOM 3512 O O . GLU B 1 206 ? -2.764 9.477 18.203 1 92.19 206 GLU B O 1
ATOM 3517 N N . LEU B 1 207 ? -2.99 7.777 16.781 1 92.94 207 LEU B N 1
ATOM 3518 C CA . LEU B 1 207 ? -3.896 8.516 15.914 1 92.94 207 LEU B CA 1
ATOM 3519 C C . LEU B 1 207 ? -5.211 8.82 16.625 1 92.94 207 LEU B C 1
ATOM 3521 O O . LEU B 1 207 ? -5.672 9.969 16.625 1 92.94 207 LEU B O 1
ATOM 3525 N N . VAL B 1 208 ? -5.789 7.879 17.266 1 94.38 208 VAL B N 1
ATOM 3526 C CA . VAL B 1 208 ? -7.078 8.031 17.922 1 94.38 208 VAL B CA 1
ATOM 3527 C C . VAL B 1 208 ? -6.938 8.992 19.109 1 94.38 208 VAL B C 1
ATOM 3529 O O . VAL B 1 208 ? -7.82 9.82 19.344 1 94.38 208 VAL B O 1
ATOM 3532 N N . GLU B 1 209 ? -5.863 8.906 19.812 1 92.38 209 GLU B N 1
ATOM 3533 C CA . GLU B 1 209 ? -5.617 9.797 20.953 1 92.38 209 GLU B CA 1
ATOM 3534 C C . GLU B 1 209 ? -5.41 11.234 20.484 1 92.38 209 GLU B C 1
ATOM 3536 O O . GLU B 1 209 ? -5.898 12.172 21.125 1 92.38 209 GLU B O 1
ATOM 3541 N N . PHE B 1 210 ? -4.734 11.383 19.422 1 91.56 210 PHE B N 1
ATOM 3542 C CA . PHE B 1 210 ? -4.508 12.703 18.859 1 91.56 210 PHE B CA 1
ATOM 3543 C C . PHE B 1 210 ? -5.824 13.328 18.406 1 91.56 210 PHE B C 1
ATOM 3545 O O . PHE B 1 210 ? -6.094 14.5 18.703 1 91.56 210 PHE B O 1
ATOM 3552 N N . GLU B 1 211 ? -6.562 12.562 17.719 1 91.25 211 GLU B N 1
ATOM 3553 C CA . GLU B 1 211 ? -7.805 13.102 17.172 1 91.25 211 GLU B CA 1
ATOM 3554 C C . GLU B 1 211 ? -8.812 13.398 18.266 1 91.25 211 GLU B C 1
ATOM 3556 O O . GLU B 1 211 ? -9.578 14.359 18.172 1 91.25 211 GLU B O 1
ATOM 3561 N N . TYR B 1 212 ? -8.828 12.57 19.25 1 91.44 212 TYR B N 1
ATOM 3562 C CA . TYR B 1 212 ? -9.727 12.805 20.375 1 91.44 212 TYR B CA 1
ATOM 3563 C C . TYR B 1 212 ? -9.406 14.133 21.047 1 91.44 212 TYR B C 1
ATOM 3565 O O . TYR B 1 212 ? -10.312 14.859 21.453 1 91.44 212 TYR B O 1
ATOM 3573 N N . GLU B 1 213 ? -8.172 14.469 21.172 1 89.12 213 GLU B N 1
ATOM 3574 C CA . GLU B 1 213 ? -7.738 15.703 21.828 1 89.12 213 GLU B CA 1
ATOM 3575 C C . GLU B 1 213 ? -7.977 16.906 20.922 1 89.12 213 GLU B C 1
ATOM 3577 O O . GLU B 1 213 ? -8.336 17.984 21.406 1 89.12 213 GLU B O 1
ATOM 3582 N N . LYS B 1 214 ? -7.801 16.766 19.688 1 86.62 214 LYS B N 1
ATOM 3583 C CA . LYS B 1 214 ? -7.832 17.906 18.766 1 86.62 214 LYS B CA 1
ATOM 3584 C C . LYS B 1 214 ? -9.258 18.203 18.312 1 86.62 214 LYS B C 1
ATOM 3586 O O . LYS B 1 214 ? -9.617 19.359 18.078 1 86.62 214 LYS B O 1
ATOM 3591 N N . ASP B 1 215 ? -9.969 17.156 18.078 1 83.81 215 ASP B N 1
ATOM 3592 C CA . ASP B 1 215 ? -11.32 17.344 17.547 1 83.81 215 ASP B CA 1
ATOM 3593 C C . ASP B 1 215 ? -12.367 17.25 18.656 1 83.81 215 ASP B C 1
ATOM 3595 O O . ASP B 1 215 ? -12.664 16.172 19.156 1 83.81 215 ASP B O 1
ATOM 3599 N N . SER B 1 216 ? -13.047 18.203 18.938 1 80.56 216 SER B N 1
ATOM 3600 C CA . SER B 1 216 ? -13.961 18.359 20.062 1 80.56 216 SER B CA 1
ATOM 3601 C C . SER B 1 216 ? -15.227 17.531 19.875 1 80.56 216 SER B C 1
ATOM 3603 O O . SER B 1 216 ? -15.891 17.156 20.844 1 80.56 216 SER B O 1
ATOM 3605 N N . HIS B 1 217 ? -15.531 17.219 18.656 1 82.62 217 HIS B N 1
ATOM 3606 C CA . HIS B 1 217 ? -16.781 16.5 18.438 1 82.62 217 HIS B CA 1
ATOM 3607 C C . HIS B 1 217 ? -16.703 15.086 19 1 82.62 217 HIS B C 1
ATOM 3609 O O . HIS B 1 217 ? -17.734 14.469 19.297 1 82.62 217 HIS B O 1
ATOM 3615 N N . HIS B 1 218 ? -15.609 14.594 19.172 1 83.19 218 HIS B N 1
ATOM 3616 C CA . HIS B 1 218 ? -15.453 13.25 19.719 1 83.19 218 HIS B CA 1
ATOM 3617 C C . HIS B 1 218 ? -15.695 13.227 21.219 1 83.19 218 HIS B C 1
ATOM 3619 O O . HIS B 1 218 ? -15.977 12.172 21.797 1 83.19 218 HIS B O 1
ATOM 3625 N N . LYS B 1 219 ? -15.508 14.352 21.797 1 81.12 219 LYS B N 1
ATOM 3626 C CA . LYS B 1 219 ? -15.742 14.445 23.234 1 81.12 219 LYS B CA 1
ATOM 3627 C C . LYS B 1 219 ? -17.234 14.484 23.547 1 81.12 219 LYS B C 1
ATOM 3629 O O . LYS B 1 219 ? -17.656 14.094 24.641 1 81.12 219 LYS B O 1
ATOM 3634 N N . LYS B 1 220 ? -17.922 14.859 22.578 1 76.94 220 LYS B N 1
ATOM 3635 C CA . LYS B 1 220 ? -19.359 14.984 22.75 1 76.94 220 LYS B CA 1
ATOM 3636 C C . LYS B 1 220 ? -20.062 13.672 22.453 1 76.94 220 LYS B C 1
ATOM 3638 O O . LYS B 1 220 ? -21.188 13.438 22.906 1 76.94 220 LYS B O 1
ATOM 3643 N N . ASN B 1 221 ? -19.453 12.781 21.719 1 70.69 221 ASN B N 1
ATOM 3644 C CA . ASN B 1 221 ? -20.078 11.508 21.344 1 70.69 221 ASN B CA 1
ATOM 3645 C C . ASN B 1 221 ? -19.891 10.453 22.438 1 70.69 221 ASN B C 1
ATOM 3647 O O . ASN B 1 221 ? -18.828 10.344 23.031 1 70.69 221 ASN B O 1
#

InterPro domains:
  IPR000462 CDP-alcohol phosphatidyltransferase [PF01066] (19-152)
  IPR014387 CDP-diacylglycerol-inositol 3-phosphatidyltransferase, eukaryote [PIRSF000848] (13-216)
  IPR043130 CDP-alcohol phosphatidyltransferase, transmembrane domain [G3DSA:1.20.120.1760] (13-198)
  IPR048254 CDP-alcohol phosphatidyltransferase, conserved site [PS00379] (60-82)

Radius of gyration: 22.02 Å; Cα contacts (8 Å, |Δi|>4): 449; chains: 2; bounding box: 51×58×54 Å

Secondary structure (DSSP, 8-state):
-----PPP--GGGGGGGG-HHHHHHHHHHHHHHHHHHSTTT-HHHHHHHHHHHHHHHHHHHHHHHHTT---HHHHHHHHHHHHHHHHHHHHHHHHH-GGGHHHHHHHHHHHHHHHHHHHHHHHHHT-S-TT---TTT-HHHHHHHH-HHHHHHHHHHHHHHHHHHHHHHHS---HHHHHHHHHHHHHHHHHHHHHHHHHHHHHHHHHHHHHHHH-THHHH-/-----PPP--GGGGGGGG-HHHHHHHHHHHHHHHHHHSTTT-HHHHHHHHHHHHHHHHHHHHHHHHTT---HHHHHHHHHHHHHHHHHHHHHHHHH-GGGHHHHHHHHHHHHHHHHHHHHHHHHHT-S-TT---TTT-HHHHHHHH-HHHHHHHHHHHHHHHHHHHHHHHS---HHHHHHHHHHHHHHHHHHHHHHHHHHHHHHHHHHHHHHHH-THHHH-

Solvent-accessible surface area (backbone atoms only — not comparable to full-atom values): 23253 Å² total; per-residue (Å²): 125,83,76,75,84,77,70,69,89,49,81,74,27,59,54,59,68,66,32,67,30,35,48,47,49,51,49,30,49,50,36,40,53,51,28,55,73,36,46,82,83,36,53,70,58,26,55,51,40,43,51,50,30,55,56,46,56,60,48,25,56,52,41,14,63,73,67,68,56,75,48,69,63,48,50,50,52,51,55,48,48,57,50,47,49,51,40,44,53,43,49,53,46,24,53,77,40,59,93,47,29,54,57,42,45,49,53,44,43,44,54,50,50,17,51,48,38,30,44,52,36,21,52,72,73,58,47,94,39,64,64,67,58,54,56,87,80,33,54,66,60,26,46,41,53,69,36,59,65,62,35,47,50,25,53,51,27,34,50,47,39,53,51,47,60,55,46,56,73,79,41,90,68,56,68,66,61,47,50,54,50,45,66,60,23,48,58,26,31,50,49,39,53,50,50,32,52,50,40,29,53,52,25,51,50,52,40,35,26,42,45,39,72,71,38,63,68,56,71,73,101,127,84,75,74,83,77,70,68,90,48,80,74,28,58,56,58,70,66,33,68,29,36,48,47,48,50,48,31,50,50,36,42,53,52,29,55,73,37,46,83,83,38,52,71,58,25,54,51,39,44,51,49,32,55,54,46,55,60,48,24,54,52,41,15,62,74,68,66,57,76,46,69,62,47,50,48,51,50,55,49,48,57,51,45,49,53,40,44,52,43,49,52,46,23,53,78,40,59,94,47,29,54,58,42,46,49,52,45,44,43,54,50,48,16,51,49,38,30,45,51,36,21,52,72,74,59,48,96,40,66,64,66,58,55,56,86,80,34,53,67,62,26,46,42,52,68,37,60,65,62,36,45,49,24,52,50,26,34,52,48,39,54,51,46,58,56,45,55,71,79,40,91,69,56,68,65,61,46,50,53,50,46,66,60,24,48,57,26,31,52,49,39,53,49,49,32,51,50,41,28,52,52,26,50,50,51,41,34,26,42,46,38,72,71,38,65,68,57,70,73,100

Foldseek 3Di:
DPPPPDDDDDPVVCCLCVQPLNVLLVQLLVLLVVLLVCCPPCVPSSLVSNVVSVVSLVVSVVSCVVVVSDDPVSVVSSVVSLLVSQLSLLCVLCVLVVVCVVVSVVLSVLQVLLVVLLQVLCVVVVPPGSLDDDCVLPVVSVCCSVPPVNVCQLSVLLVVVSSVSSCVSPDPDDPVVVVVNCVRSVVSNVVNSVSSVSSNVSSVVSNVVVCVVPPVVNVVD/DPPPPDDDDDPVVCCLCVQPLNVLLVQLLVLLVVLLVCCPPCVPSSLVSNVVSVVSLVVSVVSCVVVVSDDPVSVVSSVVSLLVSQLSLLCVLCVLVVVCVVVSVVLSVLQVLLVVLLQVLCVVVVPPGSLDDDCVLPVVSVCCSVPPVNVCQLSVLLSVVSSVSSCCSPDPDDPVVVVVNCVRSVVSNVVNSVSSVSSNVSSVVSNVVVCVVPPVVNVVD

Organism: Naegleria gruberi (NCBI:txid5762)